Protein AF-0000000085142643 (afdb_homodimer)

Organism: Micrococcus luteus (strain ATCC 4698 / DSM 20030 / JCM 1464 / CCM 169 / CCUG 5858 / IAM 1056 / NBRC 3333 / NCIMB 9278 / NCTC 2665 / VKM Ac-2230) (NCBI:txid465515)

Radius of gyration: 25.91 Å; Cα contacts (8 Å, |Δi|>4): 872; chains: 2; bounding box: 68×70×92 Å

pLDDT: mean 82.85, std 13.84, range [22.56, 97.69]

Sequence (462 aa):
MDLPLAPVDEPEPCAARVPLFTGLDLEQLRRVSALARPLVLEAGDALHLAGDRTDRLCVVHSGRLALTLGSATGRERVVRMVEPGDSVGEHEFLTGEPARHGARALVATRLCTFSHAEVARLLAEHPGIGGRVMRTLAVRLAEAEQRLAWERQPVTARIAGHLLGLPALRDEADLVVVLAAPKKDVASLLGTTPEAFSRGLRRLADDGLIAIEGPRVTLLDPDALEALAAEMDLPLAPVDEPEPCAARVPLFTGLDLEQLRRVSALARPLVLEAGDALHLAGDRTDRLCVVHSGRLALTLGSATGRERVVRMVEPGDSVGEHEFLTGEPARHGARALVATRLCTFSHAEVARLLAEHPGIGGRVMRTLAVRLAEAEQRLAWERQPVTARIAGHLLGLPALRDEADLVVVLAAPKKDVASLLGTTPEAFSRGLRRLADDGLIAIEGPRVTLLDPDALEALAAE

Secondary structure (DSSP, 8-state):
-------------GGGGSGGGTT--HHHHHHHHTT-EEEEE-TT-EEE-TT----EEEEEEES-EEEEEE-TTSPEEEEEEE-TT-EE-HHHHHH-PPPSSEEEESSSEEEEEEEHHHHHHHHHH-HHHHHHHHHHHHHHHHHHHHHHHHHTS-HHHHHHHHHHHSPEEEETTEEEEE-SS-HHHHHHHTTS-HHHHHHHHHHHHHTTSEEEETTEEEES-HHHHHHHHT-/-------------GGGGSGGGTT--HHHHHHHHTT-EEEEE-TT-EEE-TT----EEEEEEES-EEEEEE-TTSPEEEEEEE-TT-EE-HHHHHH-PPPSSEEEESSSEEEEEEEHHHHHHHHHH-HHHHHHHHHHHHHHHHHHHHHHHHHTS-HHHHHHHHHHHSPEEEETTEEEEE-SS-HHHHHHHTTS-HHHHHHHHHHHHHTTSEEEETTEEEES-HHHHHHHHT-

Solvent-accessible surface area (backbone atoms only — not comparable to full-atom values): 24076 Å² total; per-residue (Å²): 132,79,70,75,72,73,77,82,78,74,74,75,47,66,38,61,44,30,76,68,41,61,65,50,50,72,70,54,29,48,58,57,33,68,61,46,41,82,45,78,39,49,55,69,36,64,82,42,48,49,61,35,78,71,61,49,32,36,29,32,66,38,49,34,35,35,30,20,36,63,37,75,80,67,48,70,41,78,74,44,78,41,44,56,56,35,59,48,39,63,65,35,64,43,59,67,45,51,29,78,45,15,31,28,21,70,32,62,21,36,31,42,30,33,45,42,68,58,51,52,46,48,31,53,75,32,44,72,56,33,50,33,34,43,32,46,43,38,43,54,29,52,52,38,52,50,49,54,60,37,65,76,28,55,66,48,20,39,51,33,41,52,56,48,66,39,75,60,43,75,55,84,96,38,39,32,25,60,60,90,53,58,66,59,56,48,13,52,74,61,72,45,48,47,66,57,41,51,48,29,52,47,49,38,33,74,70,56,35,32,46,80,58,86,56,39,34,33,46,67,30,55,68,59,38,49,56,42,33,70,88,133,78,73,74,72,71,75,82,77,75,73,75,49,66,37,60,45,31,75,67,41,60,65,51,50,71,69,55,30,46,58,56,32,68,61,46,40,81,44,78,38,47,55,67,36,64,79,43,50,48,60,35,77,73,60,49,32,36,28,30,66,38,48,32,32,36,30,20,35,62,37,74,78,66,49,70,41,78,75,43,78,41,44,56,55,35,58,47,38,62,65,35,64,43,58,67,45,50,29,76,45,14,32,29,22,70,34,63,22,37,31,42,29,33,45,42,67,57,51,53,49,47,32,51,74,32,42,74,56,33,51,33,33,43,31,47,44,37,44,52,29,52,53,38,50,50,48,54,62,36,63,75,26,56,66,49,21,39,50,32,42,52,55,48,67,40,75,61,42,75,56,84,97,39,38,31,27,60,59,88,53,59,65,56,57,48,14,51,72,60,70,45,48,48,65,57,41,52,50,29,54,46,49,37,32,72,69,55,34,32,46,80,57,86,56,38,34,34,45,68,31,56,69,60,36,49,54,42,33,71,86

Foldseek 3Di:
DPPPPPPDDPPQQLQCLPLLQVQPDRVLSVVQSVQWDKDKDAAFDWPDAAQAQDFKKKAWQAAKKFWWAQDPVRDTDGDDIHHHSHIPCPVCLVPVGTHRTIIGTRHTTMMTMHGSVRVVVSCVVDVVSVVRSVVSVVVVVVLVVVQVVLVVAQLLLLLLVVQLPADWDDDDPWTKGFQPDPLQVVCVSSVHGSVSSVVSVVVCVVVVQWDDDPRIIIGRDNPVSNVRNVD/DPPPPPPDPPPQQLQCLPLLQVQPDRVLSVVQSVQWDKDKDAAFDWPDAAQAQDFKKKAWQAAKKFWWAQDPVRDTDGDDIHHHSHIPCPVCLVPVGTHRTIIGTRHTTMMTMHGSVRVVVSLVVDVVSVVRSVVSVVVVVVLVVVQVVLVVAQLLLLLLVVQLPADWDDDDPWTKGFQPDPLQVVCVSSVHGSVSNVVSVVVCVVVVQWDDDPRIIIGRDNPVSNVRNVD

Nearest PDB structures (foldseek):
  4cyd-assembly2_A  TM=5.086E-01  e=1.824E-18  Corynebacterium glutamicum
  3d0s-assembly1_B  TM=5.947E-01  e=3.908E-17  Mycobacterium tuberculosis
  2pqq-assembly1_B  TM=9.066E-01  e=2.534E-12  Streptomyces coelicolor A3(2)
  4byy-assembly1_B  TM=6.228E-01  e=5.855E-15  Corynebacterium glutamicum
  3h3z-assembly1_A  TM=5.442E-01  e=1.802E-15  Ruegeria pomeroyi DSS-3

InterPro domains:
  IPR000595 Cyclic nucleotide-binding domain [PF00027] (40-126)
  IPR000595 Cyclic nucleotide-binding domain [PS50042] (20-140)
  IPR000595 Cyclic nucleotide-binding domain [SM00100] (20-138)
  IPR000595 Cyclic nucleotide-binding domain [cd00038] (20-134)
  IPR012318 Crp-type HTH domain [PF13545] (157-228)
  IPR012318 Crp-type HTH domain [PS51063] (153-223)
  IPR012318 Crp-type HTH domain [SM00419] (172-221)
  IPR014710 RmlC-like jelly roll fold [G3DSA:2.60.120.10] (15-150)
  IPR018490 Cyclic nucleotide-binding domain superfamily [SSF51206] (17-149)
  IPR036388 Winged helix-like DNA-binding domain superfamily [G3DSA:1.10.10.10] (151-228)
  IPR036390 Winged helix DNA-binding domain superfamily [SSF46785] (155-229)
  IPR050397 Global Transcriptional Regulators in Environmental Response [PTHR24567] (20-230)

Structure (mmCIF, N/CA/C/O backbone):
data_AF-0000000085142643-model_v1
#
loop_
_entity.id
_entity.type
_entity.pdbx_description
1 polymer 'cAMP-binding protein'
#
loop_
_atom_site.group_PDB
_atom_site.id
_atom_site.type_symbol
_atom_site.label_atom_id
_atom_site.label_alt_id
_atom_site.label_comp_id
_atom_site.label_asym_id
_atom_site.label_entity_id
_atom_site.label_seq_id
_atom_site.pdbx_PDB_ins_code
_atom_site.Cartn_x
_atom_site.Cartn_y
_atom_site.Cartn_z
_atom_site.occupancy
_atom_site.B_iso_or_equiv
_atom_site.auth_seq_id
_atom_site.auth_comp_id
_atom_site.auth_asym_id
_atom_site.auth_atom_id
_atom_site.pdbx_PDB_model_num
ATOM 1 N N . MET A 1 1 ? -7.887 -3.51 55.469 1 22.56 1 MET A N 1
ATOM 2 C CA . MET A 1 1 ? -7.832 -2.246 54.719 1 22.56 1 MET A CA 1
ATOM 3 C C . MET A 1 1 ? -7.957 -2.48 53.219 1 22.56 1 MET A C 1
ATOM 5 O O . MET A 1 1 ? -7.145 -3.195 52.656 1 22.56 1 MET A O 1
ATOM 9 N N . ASP A 1 2 ? -9.133 -2.686 52.625 1 26.61 2 ASP A N 1
ATOM 10 C CA . ASP A 1 2 ? -9.594 -3.197 51.344 1 26.61 2 ASP A CA 1
ATOM 11 C C . ASP A 1 2 ? -9.086 -2.336 50.188 1 26.61 2 ASP A C 1
ATOM 13 O O . ASP A 1 2 ? -9.305 -1.122 50.188 1 26.61 2 ASP A O 1
ATOM 17 N N . LEU A 1 3 ? -7.875 -2.516 49.875 1 32.88 3 LEU A N 1
ATOM 18 C CA . LEU A 1 3 ? -7.23 -1.698 48.844 1 32.88 3 LEU A CA 1
ATOM 19 C C . LEU A 1 3 ? -8.203 -1.377 47.719 1 32.88 3 LEU A C 1
ATOM 21 O O . LEU A 1 3 ? -8.93 -2.256 47.25 1 32.88 3 LEU A O 1
ATOM 25 N N . PRO A 1 4 ? -8.719 -0.14 47.625 1 33.62 4 PRO A N 1
ATOM 26 C CA . PRO A 1 4 ? -9.688 0.305 46.594 1 33.62 4 PRO A CA 1
ATOM 27 C C . PRO A 1 4 ? -9.398 -0.275 45.219 1 33.62 4 PRO A C 1
ATOM 29 O O . PRO A 1 4 ? -8.242 -0.548 44.875 1 33.62 4 PRO A O 1
ATOM 32 N N . LEU A 1 5 ? -10.195 -1.261 44.781 1 33.03 5 LEU A N 1
ATOM 33 C CA . LEU A 1 5 ? -10.156 -1.841 43.438 1 33.03 5 LEU A CA 1
ATOM 34 C C . LEU A 1 5 ? -9.812 -0.783 42.406 1 33.03 5 LEU A C 1
ATOM 36 O O . LEU A 1 5 ? -10.32 0.341 42.469 1 33.03 5 LEU A O 1
ATOM 40 N N . ALA A 1 6 ? -8.664 -0.648 42.031 1 38.06 6 ALA A N 1
ATOM 41 C CA . ALA A 1 6 ? -8.234 0.286 41 1 38.06 6 ALA A CA 1
ATOM 42 C C . ALA A 1 6 ? -9.359 0.557 40 1 38.06 6 ALA A C 1
ATOM 44 O O . ALA A 1 6 ? -10.141 -0.342 39.688 1 38.06 6 ALA A O 1
ATOM 45 N N . PRO A 1 7 ? -10.016 1.795 39.906 1 38.34 7 PRO A N 1
ATOM 46 C CA . PRO A 1 7 ? -11.203 2.119 39.125 1 38.34 7 PRO A CA 1
ATOM 47 C C . PRO A 1 7 ? -11.289 1.311 37.812 1 38.34 7 PRO A C 1
ATOM 49 O O . PRO A 1 7 ? -10.273 0.785 37.344 1 38.34 7 PRO A O 1
ATOM 52 N N . VAL A 1 8 ? -12.391 0.792 37.312 1 39.38 8 VAL A N 1
ATOM 53 C CA . VAL A 1 8 ? -12.844 0.087 36.125 1 39.38 8 VAL A CA 1
ATOM 54 C C . VAL A 1 8 ? -12 0.514 34.906 1 39.38 8 VAL A C 1
ATOM 56 O O . VAL A 1 8 ? -11.539 1.656 34.844 1 39.38 8 VAL A O 1
ATOM 59 N N . ASP A 1 9 ? -11.195 -0.302 34.062 1 43.69 9 ASP A N 1
ATOM 60 C CA . ASP A 1 9 ? -10.367 -0.357 32.844 1 43.69 9 ASP A CA 1
ATOM 61 C C . ASP A 1 9 ? -10.891 0.61 31.797 1 43.69 9 ASP A C 1
ATOM 63 O O . ASP A 1 9 ? -12.039 0.512 31.375 1 43.69 9 ASP A O 1
ATOM 67 N N . GLU A 1 10 ? -10.812 1.868 31.828 1 55.19 10 GLU A N 1
ATOM 68 C CA . GLU A 1 10 ? -11.242 2.824 30.812 1 55.19 10 GLU A CA 1
ATOM 69 C C . GLU A 1 10 ? -11.258 2.188 29.438 1 55.19 10 GLU A C 1
ATOM 71 O O . GLU A 1 10 ? -10.266 1.586 29.016 1 55.19 10 GLU A O 1
ATOM 76 N N . PRO A 1 11 ? -12.445 1.812 28.953 1 67.06 11 PRO A N 1
ATOM 77 C CA . PRO A 1 11 ? -12.57 1.172 27.641 1 67.06 11 PRO A CA 1
ATOM 78 C C . PRO A 1 11 ? -11.672 1.811 26.594 1 67.06 11 PRO A C 1
ATOM 80 O O . PRO A 1 11 ? -11.367 3.004 26.672 1 67.06 11 PRO A O 1
ATOM 83 N N . GLU A 1 12 ? -10.844 1.166 25.953 1 76.44 12 GLU A N 1
ATOM 84 C CA . GLU A 1 12 ? -10.008 1.6 24.828 1 76.44 12 GLU A CA 1
ATOM 85 C C . GLU A 1 12 ? -10.766 2.537 23.906 1 76.44 12 GLU A C 1
ATOM 87 O O . GLU A 1 12 ? -11.922 2.283 23.562 1 76.44 12 GLU A O 1
ATOM 92 N N . PRO A 1 13 ? -10.242 3.803 23.781 1 86.56 13 PRO A N 1
ATOM 93 C CA . PRO A 1 13 ? -10.883 4.719 22.844 1 86.56 13 PRO A CA 1
ATOM 94 C C . PRO A 1 13 ? -11.234 4.051 21.516 1 86.56 13 PRO A C 1
ATOM 96 O O . PRO A 1 13 ? -10.445 3.252 21 1 86.56 13 PRO A O 1
ATOM 99 N N . CYS A 1 14 ? -12.383 4.234 21.047 1 88.19 14 CYS A N 1
ATOM 100 C CA . CYS A 1 14 ? -12.844 3.6 19.828 1 88.19 14 CYS A CA 1
ATOM 101 C C . CYS A 1 14 ? -11.859 3.834 18.688 1 88.19 14 CYS A C 1
ATOM 103 O O . CYS A 1 14 ? -11.703 2.979 17.812 1 88.19 14 CYS A O 1
ATOM 105 N N . ALA A 1 15 ? -11.156 4.977 18.766 1 89.31 15 ALA A N 1
ATOM 106 C CA . ALA A 1 15 ? -10.211 5.328 17.719 1 89.31 15 ALA A CA 1
ATOM 107 C C . ALA A 1 15 ? -9.062 4.32 17.641 1 89.31 15 ALA A C 1
ATOM 109 O O . ALA A 1 15 ? -8.438 4.156 16.594 1 89.31 15 ALA A O 1
ATOM 110 N N . ALA A 1 16 ? -8.828 3.686 18.734 1 87.69 16 ALA A N 1
ATOM 111 C CA . ALA A 1 16 ? -7.73 2.721 18.781 1 87.69 16 ALA A CA 1
ATOM 112 C C . ALA A 1 16 ? -8.008 1.523 17.875 1 87.69 16 ALA A C 1
ATOM 114 O O . ALA A 1 16 ? -7.098 0.771 17.531 1 87.69 16 ALA A O 1
ATOM 115 N N . ARG A 1 17 ? -9.219 1.396 17.531 1 84.06 17 ARG A N 1
ATOM 116 C CA . ARG A 1 17 ? -9.625 0.252 16.719 1 84.06 17 ARG A CA 1
ATOM 117 C C . ARG A 1 17 ? -9.516 0.565 15.227 1 84.06 17 ARG A C 1
ATOM 119 O O . ARG A 1 17 ? -9.688 -0.32 14.391 1 84.06 17 ARG A O 1
ATOM 126 N N . VAL A 1 18 ? -9.25 1.738 14.898 1 85.56 18 VAL A N 1
ATOM 127 C CA . VAL A 1 18 ? -9.086 2.146 13.508 1 85.56 18 VAL A CA 1
ATOM 128 C C . VAL A 1 18 ? -7.629 1.949 13.086 1 85.56 18 VAL A C 1
ATOM 130 O O . VAL A 1 18 ? -6.73 2.605 13.609 1 85.56 18 VAL A O 1
ATOM 133 N N . PRO A 1 19 ? -7.391 1.135 12.141 1 84.19 19 PRO A N 1
ATOM 134 C CA . PRO A 1 19 ? -6.016 0.848 11.727 1 84.19 19 PRO A CA 1
ATOM 135 C C . PRO A 1 19 ? -5.23 2.109 11.375 1 84.19 19 PRO A C 1
ATOM 137 O O . PRO A 1 19 ? -4.035 2.197 11.664 1 84.19 19 PRO A O 1
ATOM 140 N N . LEU A 1 20 ? -5.848 3.029 10.844 1 85.44 20 LEU A N 1
ATOM 141 C CA . LEU A 1 20 ? -5.227 4.293 10.461 1 85.44 20 LEU A CA 1
ATOM 142 C C . LEU A 1 20 ? -4.621 4.992 11.672 1 85.44 20 LEU A C 1
ATOM 144 O O . LEU A 1 20 ? -3.668 5.762 11.539 1 85.44 20 LEU A O 1
ATOM 148 N N . PHE A 1 21 ? -5.16 4.672 12.875 1 89.12 21 PHE A N 1
ATOM 149 C CA . PHE A 1 21 ? -4.77 5.43 14.062 1 89.12 21 PHE A CA 1
ATOM 150 C C . PHE A 1 21 ? -3.879 4.594 14.969 1 89.12 21 PHE A C 1
ATOM 152 O O . PHE A 1 21 ? -3.604 4.98 16.109 1 89.12 21 PHE A O 1
ATOM 159 N N . THR A 1 22 ? -3.525 3.426 14.609 1 83.44 22 THR A N 1
ATOM 160 C CA . THR A 1 22 ? -2.725 2.5 15.406 1 83.44 22 THR A CA 1
ATOM 161 C C . THR A 1 22 ? -1.405 3.145 15.82 1 83.44 22 THR A C 1
ATOM 163 O O . THR A 1 22 ? -0.85 2.812 16.875 1 83.44 22 THR A O 1
ATOM 166 N N . GLY A 1 23 ? -0.892 4.121 15.195 1 82 23 GLY A N 1
ATOM 167 C CA . GLY A 1 23 ? 0.39 4.73 15.508 1 82 23 GLY A CA 1
ATOM 168 C C . GLY A 1 23 ? 0.276 5.902 16.469 1 82 23 GLY A C 1
ATOM 169 O O . GLY A 1 23 ? 1.287 6.434 16.922 1 82 23 GLY A O 1
ATOM 170 N N . LEU A 1 24 ? -0.919 6.203 16.938 1 88.38 24 LEU A N 1
ATOM 171 C CA . LEU A 1 24 ? -1.136 7.336 17.828 1 88.38 24 LEU A CA 1
ATOM 172 C C . LEU A 1 24 ? -0.932 6.926 19.297 1 88.38 24 LEU A C 1
ATOM 174 O O . LEU A 1 24 ? -1.245 5.797 19.672 1 88.38 24 LEU A O 1
ATOM 178 N N . ASP A 1 25 ? -0.409 7.902 19.969 1 89.25 25 ASP A N 1
ATOM 179 C CA . ASP A 1 25 ? -0.305 7.625 21.391 1 89.25 25 ASP A CA 1
ATOM 180 C C . ASP A 1 25 ? -1.648 7.828 22.094 1 89.25 25 ASP A C 1
ATOM 182 O O . ASP A 1 25 ? -2.631 8.219 21.453 1 89.25 25 ASP A O 1
ATOM 186 N N . LEU A 1 26 ? -1.679 7.496 23.406 1 90.38 26 LEU A N 1
ATOM 187 C CA . LEU A 1 26 ? -2.936 7.465 24.141 1 90.38 26 LEU A CA 1
ATOM 188 C C . LEU A 1 26 ? -3.592 8.844 24.156 1 90.38 26 LEU A C 1
ATOM 190 O O . LEU A 1 26 ? -4.809 8.953 23.984 1 90.38 26 LEU A O 1
ATOM 194 N N . GLU A 1 27 ? -2.826 9.859 24.375 1 91.12 27 GLU A N 1
ATOM 195 C CA . GLU A 1 27 ? -3.375 11.211 24.391 1 91.12 27 GLU A CA 1
ATOM 196 C C . GLU A 1 27 ? -3.955 11.57 23.016 1 91.12 27 GLU A C 1
ATOM 198 O O . GLU A 1 27 ? -5.047 12.141 22.938 1 91.12 27 GLU A O 1
ATOM 203 N N . GLN A 1 28 ? -3.24 11.242 22.031 1 90.81 28 GLN A N 1
ATOM 204 C CA . GLN A 1 28 ? -3.697 11.5 20.672 1 90.81 28 GLN A CA 1
ATOM 205 C C . GLN A 1 28 ? -4.953 10.695 20.359 1 90.81 28 GLN A C 1
ATOM 207 O O . GLN A 1 28 ? -5.887 11.211 19.734 1 90.81 28 GLN A O 1
ATOM 212 N N . LEU A 1 29 ? -4.945 9.477 20.797 1 92 29 LEU A N 1
ATOM 213 C CA . LEU A 1 29 ? -6.113 8.633 20.594 1 92 29 LEU A CA 1
ATOM 214 C C . LEU A 1 29 ? -7.34 9.219 21.281 1 92 29 LEU A C 1
ATOM 216 O O . LEU A 1 29 ? -8.445 9.188 20.719 1 92 29 LEU A O 1
ATOM 220 N N . ARG A 1 30 ? -7.156 9.695 22.422 1 91.88 30 ARG A N 1
ATOM 221 C CA . ARG A 1 30 ? -8.258 10.32 23.156 1 91.88 30 ARG A CA 1
ATOM 222 C C . ARG A 1 30 ? -8.766 11.555 22.422 1 91.88 30 ARG A C 1
ATOM 224 O O . ARG A 1 30 ? -9.977 11.797 22.375 1 91.88 30 ARG A O 1
ATOM 231 N N . ARG A 1 31 ? -7.875 12.281 21.859 1 91.56 31 ARG A N 1
ATOM 232 C CA . ARG A 1 31 ? -8.25 13.477 21.109 1 91.56 31 ARG A CA 1
ATOM 233 C C . ARG A 1 31 ? -9.102 13.109 19.891 1 91.56 31 ARG A C 1
ATOM 235 O O . ARG A 1 31 ? -10.117 13.75 19.625 1 91.56 31 ARG A O 1
ATOM 242 N N . VAL A 1 32 ? -8.703 12.125 19.219 1 92.31 32 VAL A N 1
ATOM 243 C CA . VAL A 1 32 ? -9.461 11.688 18.062 1 92.31 32 VAL A CA 1
ATOM 244 C C . VAL A 1 32 ? -10.805 11.125 18.5 1 92.31 32 VAL A C 1
ATOM 246 O O . VAL A 1 32 ? -11.836 11.414 17.891 1 92.31 32 VAL A O 1
ATOM 249 N N . SER A 1 33 ? -10.75 10.328 19.562 1 92.75 33 SER A N 1
ATOM 250 C CA . SER A 1 33 ? -11.961 9.664 20.031 1 92.75 33 SER A CA 1
ATOM 251 C C . SER A 1 33 ? -12.992 10.664 20.531 1 92.75 33 SER A C 1
ATOM 253 O O . SER A 1 33 ? -14.195 10.383 20.531 1 92.75 33 SER A O 1
ATOM 255 N N . ALA A 1 34 ? -12.516 11.766 20.969 1 92.56 34 ALA A N 1
ATOM 256 C CA . ALA A 1 34 ? -13.414 12.812 21.438 1 92.56 34 ALA A CA 1
ATOM 257 C C . ALA A 1 34 ? -14.305 13.32 20.297 1 92.56 34 ALA A C 1
ATOM 259 O O . ALA A 1 34 ? -15.359 13.922 20.547 1 92.56 34 ALA A O 1
ATOM 260 N N . LEU A 1 35 ? -13.922 13.102 19.078 1 93.19 35 LEU A N 1
ATOM 261 C CA . LEU A 1 35 ? -14.703 13.531 17.906 1 93.19 35 LEU A CA 1
ATOM 262 C C . LEU A 1 35 ? -15.789 12.516 17.578 1 93.19 35 LEU A C 1
ATOM 264 O O . LEU A 1 35 ? -16.672 12.789 16.766 1 93.19 35 LEU A O 1
ATOM 268 N N . ALA A 1 36 ? -15.727 11.383 18.219 1 93.88 36 ALA A N 1
ATOM 269 C CA . ALA A 1 36 ? -16.594 10.266 17.844 1 93.88 36 ALA A CA 1
ATOM 270 C C . ALA A 1 36 ? -18.047 10.547 18.203 1 93.88 36 ALA A C 1
ATOM 272 O O . ALA A 1 36 ? -18.328 11.18 19.219 1 93.88 36 ALA A O 1
ATOM 273 N N . ARG A 1 37 ? -18.938 10.148 17.344 1 95.38 37 ARG A N 1
ATOM 274 C CA . ARG A 1 37 ? -20.375 10.195 17.578 1 95.38 37 ARG A CA 1
ATOM 275 C C . ARG A 1 37 ? -21 8.812 17.438 1 95.38 37 ARG A C 1
ATOM 277 O O . ARG A 1 37 ? -20.625 8.039 16.547 1 95.38 37 ARG A O 1
ATOM 284 N N . PRO A 1 38 ? -21.938 8.539 18.312 1 95.06 38 PRO A N 1
ATOM 285 C CA . PRO A 1 38 ? -22.578 7.234 18.219 1 95.06 38 PRO A CA 1
ATOM 286 C C . PRO A 1 38 ? -23.625 7.176 17.094 1 95.06 38 PRO A C 1
ATOM 288 O O . PRO A 1 38 ? -24.25 8.195 16.766 1 95.06 38 PRO A O 1
ATOM 291 N N . LEU A 1 39 ? -23.703 6.086 16.453 1 96.56 39 LEU A N 1
ATOM 292 C CA . LEU A 1 39 ? -24.75 5.77 15.484 1 96.56 39 LEU A CA 1
ATOM 293 C C . LEU A 1 39 ? -25.359 4.398 15.773 1 96.56 39 LEU A C 1
ATOM 295 O O . LEU A 1 39 ? -24.625 3.424 15.969 1 96.56 39 LEU A O 1
ATOM 299 N N . VAL A 1 40 ? -26.641 4.375 15.859 1 97.31 40 VAL A N 1
ATOM 300 C CA . VAL A 1 40 ? -27.344 3.117 16.109 1 97.31 40 VAL A CA 1
ATOM 301 C C . VAL A 1 40 ? -28.109 2.693 14.867 1 97.31 40 VAL A C 1
ATOM 303 O O . VAL A 1 40 ? -28.812 3.504 14.258 1 97.31 40 VAL A O 1
ATOM 306 N N . LEU A 1 41 ? -27.922 1.478 14.508 1 97.5 41 LEU A N 1
ATOM 307 C CA . LEU A 1 41 ? -28.625 0.868 13.391 1 97.5 41 LEU A CA 1
ATOM 308 C C . LEU A 1 41 ? -29.469 -0.32 13.859 1 97.5 41 LEU A C 1
ATOM 310 O O . LEU A 1 41 ? -29.016 -1.1 14.703 1 97.5 41 LEU A O 1
ATOM 314 N N . GLU A 1 42 ? -30.609 -0.394 13.344 1 97.62 42 GLU A N 1
ATOM 315 C CA . GLU A 1 42 ? -31.422 -1.595 13.555 1 97.62 42 GLU A CA 1
ATOM 316 C C . GLU A 1 42 ? -31.062 -2.684 12.547 1 97.62 42 GLU A C 1
ATOM 318 O O . GLU A 1 42 ? -30.453 -2.402 11.516 1 97.62 42 GLU A O 1
ATOM 323 N N . ALA A 1 43 ? -31.453 -3.924 12.953 1 95.31 43 ALA A N 1
ATOM 324 C CA . ALA A 1 43 ? -31.25 -5.02 12.008 1 95.31 43 ALA A CA 1
ATOM 325 C C . ALA A 1 43 ? -31.859 -4.695 10.648 1 95.31 43 ALA A C 1
ATOM 327 O O . ALA A 1 43 ? -33.031 -4.258 10.57 1 95.31 43 ALA A O 1
ATOM 328 N N . GLY A 1 44 ? -31.031 -4.828 9.609 1 94.38 44 GLY A N 1
ATOM 329 C CA . GLY A 1 44 ? -31.516 -4.594 8.266 1 94.38 44 GLY A CA 1
ATOM 330 C C . GLY A 1 44 ? -31.203 -3.205 7.742 1 94.38 44 GLY A C 1
ATOM 331 O O . GLY A 1 44 ? -31.219 -2.971 6.535 1 94.38 44 GLY A O 1
ATOM 332 N N . ASP A 1 45 ? -30.922 -2.268 8.648 1 96.62 45 ASP A N 1
ATOM 333 C CA . ASP A 1 45 ? -30.578 -0.91 8.234 1 96.62 45 ASP A CA 1
ATOM 334 C C . ASP A 1 45 ? -29.266 -0.888 7.438 1 96.62 45 ASP A C 1
ATOM 336 O O . ASP A 1 45 ? -28.328 -1.599 7.773 1 96.62 45 ASP A O 1
ATOM 340 N N . ALA A 1 46 ? -29.281 -0.08 6.375 1 95.5 46 ALA A N 1
ATOM 341 C CA . ALA A 1 46 ? -28.047 0.129 5.625 1 95.5 46 ALA A CA 1
ATOM 342 C C . ALA A 1 46 ? -27.25 1.303 6.188 1 95.5 46 ALA A C 1
ATOM 344 O O . ALA A 1 46 ? -27.797 2.393 6.383 1 95.5 46 ALA A O 1
ATOM 345 N N . LEU A 1 47 ? -26.016 1.002 6.531 1 96.5 47 LEU A N 1
ATOM 346 C CA . LEU A 1 47 ? -25.109 2.109 6.82 1 96.5 47 LEU A CA 1
ATOM 347 C C . LEU A 1 47 ? -24.859 2.947 5.57 1 96.5 47 LEU A C 1
ATOM 349 O O . LEU A 1 47 ? -24.922 4.176 5.621 1 96.5 47 LEU A O 1
ATOM 353 N N . HIS A 1 48 ? -24.547 2.227 4.527 1 94.94 48 HIS A N 1
ATOM 354 C CA . HIS A 1 48 ? -24.422 2.799 3.191 1 94.94 48 HIS A CA 1
ATOM 355 C C . HIS A 1 48 ? -24.562 1.728 2.117 1 94.94 48 HIS A C 1
ATOM 357 O O . HIS A 1 48 ? -24.5 0.532 2.414 1 94.94 48 HIS A O 1
ATOM 363 N N . LEU A 1 49 ? -24.812 2.234 0.925 1 90.75 49 LEU A N 1
ATOM 364 C CA . LEU A 1 49 ? -24.891 1.338 -0.223 1 90.75 49 LEU A CA 1
ATOM 365 C C . LEU A 1 49 ? -23.609 1.421 -1.057 1 90.75 49 LEU A C 1
ATOM 367 O O . LEU A 1 49 ? -22.875 2.41 -0.981 1 90.75 49 LEU A O 1
ATOM 371 N N . ALA A 1 50 ? -23.375 0.327 -1.729 1 86.69 50 ALA A N 1
ATOM 372 C CA . ALA A 1 50 ? -22.266 0.389 -2.668 1 86.69 50 ALA A CA 1
ATOM 373 C C . ALA A 1 50 ? -22.422 1.558 -3.635 1 86.69 50 ALA A C 1
ATOM 375 O O . ALA A 1 50 ? -23.516 1.814 -4.133 1 86.69 50 ALA A O 1
ATOM 376 N N . GLY A 1 51 ? -21.281 2.262 -3.787 1 88.19 51 GLY A N 1
ATOM 377 C CA . GLY A 1 51 ? -21.328 3.395 -4.695 1 88.19 51 GLY A CA 1
ATOM 378 C C . GLY A 1 51 ? -21.609 4.711 -3.996 1 88.19 51 GLY A C 1
ATOM 379 O O . GLY A 1 51 ? -21.422 5.781 -4.57 1 88.19 51 GLY A O 1
ATOM 380 N N . ASP A 1 52 ? -22.094 4.621 -2.764 1 91.19 52 ASP A N 1
ATOM 381 C CA . ASP A 1 52 ? -22.375 5.84 -2.012 1 91.19 52 ASP A CA 1
ATOM 382 C C . ASP A 1 52 ? -21.094 6.59 -1.675 1 91.19 52 ASP A C 1
ATOM 384 O O . ASP A 1 52 ? -20.047 5.969 -1.452 1 91.19 52 ASP A O 1
ATOM 388 N N . ARG A 1 53 ? -21.25 7.887 -1.659 1 92.5 53 ARG A N 1
ATOM 389 C CA . ARG A 1 53 ? -20.203 8.68 -1.025 1 92.5 53 ARG A CA 1
ATOM 390 C C . ARG A 1 53 ? -20.422 8.766 0.482 1 92.5 53 ARG A C 1
ATOM 392 O O . ARG A 1 53 ? -21.469 9.219 0.942 1 92.5 53 ARG A O 1
ATOM 399 N N . THR A 1 54 ? -19.5 8.172 1.135 1 91.88 54 THR A N 1
ATOM 400 C CA . THR A 1 54 ? -19.609 8.188 2.59 1 91.88 54 THR A CA 1
ATOM 401 C C . THR A 1 54 ? -18.781 9.336 3.176 1 91.88 54 THR A C 1
ATOM 403 O O . THR A 1 54 ? -17.828 9.797 2.555 1 91.88 54 THR A O 1
ATOM 406 N N . ASP A 1 55 ? -19.203 9.828 4.352 1 93.12 55 ASP A N 1
ATOM 407 C CA . ASP A 1 55 ? -18.5 10.93 5 1 93.12 55 ASP A CA 1
ATOM 408 C C . ASP A 1 55 ? -18.047 10.547 6.406 1 93.12 55 ASP A C 1
ATOM 410 O O . ASP A 1 55 ? -17.781 11.414 7.238 1 93.12 55 ASP A O 1
ATOM 414 N N . ARG A 1 56 ? -18.031 9.242 6.609 1 93.69 56 ARG A N 1
ATOM 415 C CA . ARG A 1 56 ? -17.688 8.844 7.969 1 93.69 56 ARG A CA 1
ATOM 416 C C . ARG A 1 56 ? -16.812 7.594 7.961 1 93.69 56 ARG A C 1
ATOM 418 O O . ARG A 1 56 ? -16.922 6.762 7.059 1 93.69 56 ARG A O 1
ATOM 425 N N . LEU A 1 57 ? -15.961 7.551 8.938 1 92.44 57 LEU A N 1
ATOM 426 C CA . LEU A 1 57 ? -15.273 6.355 9.398 1 92.44 57 LEU A CA 1
ATOM 427 C C . LEU A 1 57 ? -16 5.727 10.578 1 92.44 57 LEU A C 1
ATOM 429 O O . LEU A 1 57 ? -16.469 6.434 11.484 1 92.44 57 LEU A O 1
ATOM 433 N N . CYS A 1 58 ? -16.109 4.422 10.531 1 95.12 58 CYS A N 1
ATOM 434 C CA . CYS A 1 58 ? -16.922 3.795 11.578 1 95.12 58 CYS A CA 1
ATOM 435 C C . CYS A 1 58 ? -16.156 2.65 12.234 1 95.12 58 CYS A C 1
ATOM 437 O O . CYS A 1 58 ? -15.398 1.94 11.57 1 95.12 58 CYS A O 1
ATOM 439 N N . VAL A 1 59 ? -16.422 2.559 13.5 1 93.31 59 VAL A N 1
ATOM 440 C CA . VAL A 1 59 ? -15.984 1.404 14.281 1 93.31 59 VAL A CA 1
ATOM 441 C C . VAL A 1 59 ? -17.203 0.698 14.875 1 93.31 59 VAL A C 1
ATOM 443 O O . VAL A 1 59 ? -18.078 1.344 15.445 1 93.31 59 VAL A O 1
ATOM 446 N N . VAL A 1 60 ? -17.188 -0.646 14.719 1 93.88 60 VAL A N 1
ATOM 447 C CA . VAL A 1 60 ? -18.281 -1.397 15.305 1 93.88 60 VAL A CA 1
ATOM 448 C C . VAL A 1 60 ? -18.047 -1.564 16.812 1 93.88 60 VAL A C 1
ATOM 450 O O . VAL A 1 60 ? -17.078 -2.184 17.219 1 93.88 60 VAL A O 1
ATOM 453 N N . HIS A 1 61 ? -18.844 -0.927 17.547 1 91.94 61 HIS A N 1
ATOM 454 C CA . HIS A 1 61 ? -18.797 -1.086 19 1 91.94 61 HIS A CA 1
ATOM 455 C C . HIS A 1 61 ? -19.5 -2.369 19.438 1 91.94 61 HIS A C 1
ATOM 457 O O . HIS A 1 61 ? -18.922 -3.172 20.188 1 91.94 61 HIS A O 1
ATOM 463 N N . SER A 1 62 ? -20.641 -2.516 19.031 1 92.38 62 SER A N 1
ATOM 464 C CA . SER A 1 62 ? -21.406 -3.734 19.234 1 92.38 62 SER A CA 1
ATOM 465 C C . SER A 1 62 ? -22.297 -4.039 18.031 1 92.38 62 SER A C 1
ATOM 467 O O . SER A 1 62 ? -22.641 -3.139 17.266 1 92.38 62 SER A O 1
ATOM 469 N N . GLY A 1 63 ? -22.625 -5.418 17.859 1 93.69 63 GLY A N 1
ATOM 470 C CA . GLY A 1 63 ? -23.391 -5.855 16.719 1 93.69 63 GLY A CA 1
ATOM 471 C C . GLY A 1 63 ? -22.531 -6.402 15.586 1 93.69 63 GLY A C 1
ATOM 472 O O . GLY A 1 63 ? -21.484 -6.988 15.836 1 93.69 63 GLY A O 1
ATOM 473 N N . ARG A 1 64 ? -23.172 -6.305 14.344 1 92.44 64 ARG A N 1
ATOM 474 C CA . ARG A 1 64 ? -22.5 -6.906 13.195 1 92.44 64 ARG A CA 1
ATOM 475 C C . ARG A 1 64 ? -22.969 -6.27 11.891 1 92.44 64 ARG A C 1
ATOM 477 O O . ARG A 1 64 ? -24.172 -6.027 11.703 1 92.44 64 ARG A O 1
ATOM 484 N N . LEU A 1 65 ? -21.953 -5.957 11.055 1 94.56 65 LEU A N 1
ATOM 485 C CA . LEU A 1 65 ? -22.25 -5.457 9.719 1 94.56 65 LEU A CA 1
ATOM 486 C C . LEU A 1 65 ? -21.875 -6.477 8.656 1 94.56 65 LEU A C 1
ATOM 488 O O . LEU A 1 65 ? -20.906 -7.223 8.828 1 94.56 65 LEU A O 1
ATOM 492 N N . ALA A 1 66 ? -22.641 -6.523 7.617 1 92.19 66 ALA A N 1
ATOM 493 C CA . ALA A 1 66 ? -22.266 -7.258 6.41 1 92.19 66 ALA A CA 1
ATOM 494 C C . ALA A 1 66 ? -21.828 -6.309 5.301 1 92.19 66 ALA A C 1
ATOM 496 O O . ALA A 1 66 ? -22.562 -5.379 4.945 1 92.19 66 ALA A O 1
ATOM 497 N N . LEU A 1 67 ? -20.594 -6.488 4.902 1 89.88 67 LEU A N 1
ATOM 498 C CA . LEU A 1 67 ? -20.172 -5.789 3.693 1 89.88 67 LEU A CA 1
ATOM 499 C C . LEU A 1 67 ? -20.641 -6.523 2.445 1 89.88 67 LEU A C 1
ATOM 501 O O . LEU A 1 67 ? -20.5 -7.742 2.344 1 89.88 67 LEU A O 1
ATOM 505 N N . THR A 1 68 ? -21.266 -5.707 1.579 1 81.94 68 THR A N 1
ATOM 506 C CA . THR A 1 68 ? -21.922 -6.355 0.451 1 81.94 68 THR A CA 1
ATOM 507 C C . THR A 1 68 ? -21.469 -5.738 -0.869 1 81.94 68 THR A C 1
ATOM 509 O O . THR A 1 68 ? -21.047 -4.582 -0.905 1 81.94 68 THR A O 1
ATOM 512 N N . LEU A 1 69 ? -21.359 -6.5 -1.832 1 75.62 69 LEU A N 1
ATOM 513 C CA . LEU A 1 69 ? -21.141 -6.062 -3.205 1 75.62 69 LEU A CA 1
ATOM 514 C C . LEU A 1 69 ? -22.391 -6.258 -4.047 1 75.62 69 LEU A C 1
ATOM 516 O O . LEU A 1 69 ? -23.094 -7.266 -3.902 1 75.62 69 LEU A O 1
ATOM 520 N N . GLY A 1 70 ? -22.688 -5.098 -4.664 1 66.06 70 GLY A N 1
ATOM 521 C CA . GLY A 1 70 ? -23.812 -5.25 -5.57 1 66.06 70 GLY A CA 1
ATOM 522 C C . GLY A 1 70 ? -23.5 -6.125 -6.773 1 66.06 70 GLY A C 1
ATOM 523 O O . GLY A 1 70 ? -22.344 -6.176 -7.223 1 66.06 70 GLY A O 1
ATOM 524 N N . SER A 1 71 ? -24.359 -7.062 -7.035 1 53.34 71 SER A N 1
ATOM 525 C CA . SER A 1 71 ? -24.203 -7.852 -8.258 1 53.34 71 SER A CA 1
ATOM 526 C C . SER A 1 71 ? -24.922 -7.184 -9.43 1 53.34 71 SER A C 1
ATOM 528 O O . SER A 1 71 ? -25.672 -6.23 -9.242 1 53.34 71 SER A O 1
ATOM 530 N N . ALA A 1 72 ? -24.453 -7.652 -10.633 1 51.66 72 ALA A N 1
ATOM 531 C CA . ALA A 1 72 ? -25.109 -7.172 -11.836 1 51.66 72 ALA A CA 1
ATOM 532 C C . ALA A 1 72 ? -26.609 -7.457 -11.789 1 51.66 72 ALA A C 1
ATOM 534 O O . ALA A 1 72 ? -27.406 -6.75 -12.414 1 51.66 72 ALA A O 1
ATOM 535 N N . THR A 1 73 ? -26.938 -8.367 -11.078 1 51.78 73 THR A N 1
ATOM 536 C CA . THR A 1 73 ? -28.344 -8.758 -11.016 1 51.78 73 THR A CA 1
ATOM 537 C C . THR A 1 73 ? -29.078 -7.953 -9.938 1 51.78 73 THR A C 1
ATOM 539 O O . THR A 1 73 ? -30.281 -8.133 -9.742 1 51.78 73 THR A O 1
ATOM 542 N N . GLY A 1 74 ? -28.406 -7.082 -9.344 1 58.19 74 GLY A N 1
ATOM 543 C CA . GLY A 1 74 ? -29.016 -6.289 -8.289 1 58.19 74 GLY A CA 1
ATOM 544 C C . GLY A 1 74 ? -28.938 -6.957 -6.926 1 58.19 74 GLY A C 1
ATOM 545 O O . GLY A 1 74 ? -29.344 -6.371 -5.918 1 58.19 74 GLY A O 1
ATOM 546 N N . ARG A 1 75 ? -28.625 -8.273 -7.008 1 60.25 75 ARG A N 1
ATOM 547 C CA . ARG A 1 75 ? -28.484 -8.969 -5.734 1 60.25 75 ARG A CA 1
ATOM 548 C C . ARG A 1 75 ? -27.188 -8.562 -5.023 1 60.25 75 ARG A C 1
ATOM 550 O O . ARG A 1 75 ? -26.188 -8.297 -5.668 1 60.25 75 ARG A O 1
ATOM 557 N N . GLU A 1 76 ? -27.375 -8.414 -3.617 1 69.31 76 GLU A N 1
ATOM 558 C CA . GLU A 1 76 ? -26.203 -8.062 -2.82 1 69.31 76 GLU A CA 1
ATOM 559 C C . GLU A 1 76 ? -25.531 -9.305 -2.248 1 69.31 76 GLU A C 1
ATOM 561 O O . GLU A 1 76 ? -26.219 -10.211 -1.748 1 69.31 76 GLU A O 1
ATOM 566 N N . ARG A 1 77 ? -24.359 -9.531 -2.525 1 65.81 77 ARG A N 1
ATOM 567 C CA . ARG A 1 77 ? -23.578 -10.617 -1.928 1 65.81 77 ARG A CA 1
ATOM 568 C C . ARG A 1 77 ? -22.703 -10.102 -0.788 1 65.81 77 ARG A C 1
ATOM 570 O O . ARG A 1 77 ? -22.031 -9.078 -0.927 1 65.81 77 ARG A O 1
ATOM 577 N N . VAL A 1 78 ? -22.75 -11 0.258 1 75.44 78 VAL A N 1
ATOM 578 C CA . VAL A 1 78 ? -21.922 -10.633 1.401 1 75.44 78 VAL A CA 1
ATOM 579 C C . VAL A 1 78 ? -20.469 -10.969 1.108 1 75.44 78 VAL A C 1
ATOM 581 O O . VAL A 1 78 ? -20.141 -12.094 0.704 1 75.44 78 VAL A O 1
ATOM 584 N N . VAL A 1 79 ? -19.672 -10.047 1.255 1 72.81 79 VAL A N 1
ATOM 585 C CA . VAL A 1 79 ? -18.25 -10.242 0.972 1 72.81 79 VAL A CA 1
ATOM 586 C C . VAL A 1 79 ? -17.484 -10.461 2.277 1 72.81 79 VAL A C 1
ATOM 588 O O . VAL A 1 79 ? -16.516 -11.211 2.312 1 72.81 79 VAL A O 1
ATOM 591 N N . ARG A 1 80 ? -17.844 -9.789 3.348 1 76.56 80 ARG A N 1
ATOM 592 C CA . ARG A 1 80 ? -17.141 -9.844 4.621 1 76.56 80 ARG A CA 1
ATOM 593 C C . ARG A 1 80 ? -18.047 -9.438 5.773 1 76.56 80 ARG A C 1
ATOM 595 O O . ARG A 1 80 ? -18.875 -8.539 5.629 1 76.56 80 ARG A O 1
ATOM 602 N N . MET A 1 81 ? -17.766 -10.164 6.797 1 86 81 MET A N 1
ATOM 603 C CA . MET A 1 81 ? -18.438 -9.758 8.031 1 86 81 MET A CA 1
ATOM 604 C C . MET A 1 81 ? -17.547 -8.797 8.828 1 86 81 MET A C 1
ATOM 606 O O . MET A 1 81 ? -16.344 -9.016 8.945 1 86 81 MET A O 1
ATOM 610 N N . VAL A 1 82 ? -18.188 -7.785 9.32 1 89.81 82 VAL A N 1
ATOM 611 C CA . VAL A 1 82 ? -17.5 -6.82 10.164 1 89.81 82 VAL A CA 1
ATOM 612 C C . VAL A 1 82 ? -17.984 -6.965 11.609 1 89.81 82 VAL A C 1
ATOM 614 O O . VAL A 1 82 ? -19.172 -6.781 11.898 1 89.81 82 VAL A O 1
ATOM 617 N N . GLU A 1 83 ? -17.047 -7.277 12.453 1 87.56 83 GLU A N 1
ATOM 618 C CA . GLU A 1 83 ? -17.344 -7.625 13.836 1 87.56 83 GLU A CA 1
ATOM 619 C C . GLU A 1 83 ? -16.969 -6.484 14.781 1 87.56 83 GLU A C 1
ATOM 621 O O . GLU A 1 83 ? -16.312 -5.523 14.375 1 87.56 83 GLU A O 1
ATOM 626 N N . PRO A 1 84 ? -17.5 -6.59 16.062 1 87.12 84 PRO A N 1
ATOM 627 C CA . PRO A 1 84 ? -17.062 -5.59 17.031 1 87.12 84 PRO A CA 1
ATOM 628 C C . PRO A 1 84 ? -15.539 -5.43 17.078 1 87.12 84 PRO A C 1
ATOM 630 O O . PRO A 1 84 ? -14.812 -6.426 17.109 1 87.12 84 PRO A O 1
ATOM 633 N N . GLY A 1 85 ? -15.172 -4.145 17.031 1 86.5 85 GLY A N 1
ATOM 634 C CA . GLY A 1 85 ? -13.75 -3.873 17.016 1 86.5 85 GLY A CA 1
ATOM 635 C C . GLY A 1 85 ? -13.203 -3.625 15.625 1 86.5 85 GLY A C 1
ATOM 636 O O . GLY A 1 85 ? -12.102 -3.098 15.461 1 86.5 85 GLY A O 1
ATOM 637 N N . ASP A 1 86 ? -13.969 -3.973 14.609 1 88.31 86 ASP A N 1
ATOM 638 C CA . ASP A 1 86 ? -13.562 -3.715 13.227 1 88.31 86 ASP A CA 1
ATOM 639 C C . ASP A 1 86 ? -13.953 -2.305 12.797 1 88.31 86 ASP A C 1
ATOM 641 O O . ASP A 1 86 ? -14.875 -1.708 13.359 1 88.31 86 ASP A O 1
ATOM 645 N N . SER A 1 87 ? -13.18 -1.825 11.828 1 90.94 87 SER A N 1
ATOM 646 C CA . SER A 1 87 ? -13.492 -0.507 11.281 1 90.94 87 SER A CA 1
ATOM 647 C C . SER A 1 87 ? -13.891 -0.596 9.812 1 90.94 87 SER A C 1
ATOM 649 O O . SER A 1 87 ? -13.547 -1.56 9.125 1 90.94 87 SER A O 1
ATOM 651 N N . VAL A 1 88 ? -14.688 0.355 9.375 1 91.19 88 VAL A N 1
ATOM 652 C CA . VAL A 1 88 ? -15.117 0.491 7.984 1 91.19 88 VAL A CA 1
ATOM 653 C C . VAL A 1 88 ? -15.008 1.949 7.547 1 91.19 88 VAL A C 1
ATOM 655 O O . VAL A 1 88 ? -15.219 2.863 8.352 1 91.19 88 VAL A O 1
ATOM 658 N N . GLY A 1 89 ? -14.602 2.145 6.332 1 90.69 89 GLY A N 1
ATOM 659 C CA . GLY A 1 89 ? -14.648 3.496 5.801 1 90.69 89 GLY A CA 1
ATOM 660 C C . GLY A 1 89 ? -13.281 4.129 5.648 1 90.69 89 GLY A C 1
ATOM 661 O O . GLY A 1 89 ? -13.156 5.258 5.168 1 90.69 89 GLY A O 1
ATOM 662 N N . GLU A 1 90 ? -12.25 3.383 6.008 1 87.12 90 GLU A N 1
ATOM 663 C CA . GLU A 1 90 ? -10.898 3.91 5.922 1 87.12 90 GLU A CA 1
ATOM 664 C C . GLU A 1 90 ? -10.516 4.227 4.477 1 87.12 90 GLU A C 1
ATOM 666 O O . GLU A 1 90 ? -9.945 5.281 4.195 1 87.12 90 GLU A O 1
ATOM 671 N N . HIS A 1 91 ? -10.867 3.334 3.65 1 85.5 91 HIS A N 1
ATOM 672 C CA . HIS A 1 91 ? -10.547 3.498 2.236 1 85.5 91 HIS A CA 1
ATOM 673 C C . HIS A 1 91 ? -11.219 4.746 1.662 1 85.5 91 HIS A C 1
ATOM 675 O O . HIS A 1 91 ? -10.562 5.551 0.997 1 85.5 91 HIS A O 1
ATOM 681 N N . GLU A 1 92 ? -12.438 4.871 1.92 1 90.31 92 GLU A N 1
ATOM 682 C CA . GLU A 1 92 ? -13.188 6.02 1.422 1 90.31 92 GLU A CA 1
ATOM 683 C C . GLU A 1 92 ? -12.641 7.324 1.985 1 90.31 92 GLU A C 1
ATOM 685 O O . GLU A 1 92 ? -12.57 8.336 1.277 1 90.31 92 GLU A O 1
ATOM 690 N N . PHE A 1 93 ? -12.258 7.293 3.184 1 87.38 93 PHE A N 1
ATOM 691 C CA . PHE A 1 93 ? -11.68 8.469 3.816 1 87.38 93 PHE A CA 1
ATOM 692 C C . PHE A 1 93 ? -10.391 8.883 3.111 1 87.38 93 PHE A C 1
ATOM 694 O O . PHE A 1 93 ? -10.18 10.07 2.832 1 87.38 93 PHE A O 1
ATOM 701 N N . LEU A 1 94 ? -9.625 7.957 2.811 1 82.19 94 LEU A N 1
ATOM 702 C CA . LEU A 1 94 ? -8.273 8.219 2.316 1 82.19 94 LEU A CA 1
ATOM 703 C C . LEU A 1 94 ? -8.297 8.586 0.836 1 82.19 94 LEU A C 1
ATOM 705 O O . LEU A 1 94 ? -7.508 9.414 0.384 1 82.19 94 LEU A O 1
ATOM 709 N N . THR A 1 95 ? -9.211 8.016 0.111 1 83.31 95 THR A N 1
ATOM 710 C CA . THR A 1 95 ? -9.164 8.156 -1.34 1 83.31 95 THR A CA 1
ATOM 711 C C . THR A 1 95 ? -10.219 9.148 -1.822 1 83.31 95 THR A C 1
ATOM 713 O O . THR A 1 95 ? -10.117 9.672 -2.932 1 83.31 95 THR A O 1
ATOM 716 N N . GLY A 1 96 ? -11.172 9.289 -1.038 1 87.88 96 GLY A N 1
ATOM 717 C CA . GLY A 1 96 ? -12.297 10.102 -1.467 1 87.88 96 GLY A CA 1
ATOM 718 C C . GLY A 1 96 ? -13.18 9.414 -2.484 1 87.88 96 GLY A C 1
ATOM 719 O O . GLY A 1 96 ? -14.094 10.023 -3.041 1 87.88 96 GLY A O 1
ATOM 720 N N . GLU A 1 97 ? -12.945 8.211 -2.727 1 86.44 97 GLU A N 1
ATOM 721 C CA . GLU A 1 97 ? -13.727 7.434 -3.686 1 86.44 97 GLU A CA 1
ATOM 722 C C . GLU A 1 97 ? -15.039 6.953 -3.07 1 86.44 97 GLU A C 1
ATOM 724 O O . GLU A 1 97 ? -15.156 6.855 -1.847 1 86.44 97 GLU A O 1
ATOM 729 N N . PRO A 1 98 ? -16 6.641 -3.932 1 90.75 98 PRO A N 1
ATOM 730 C CA . PRO A 1 98 ? -17.234 6.047 -3.412 1 90.75 98 PRO A CA 1
ATOM 731 C C . PRO A 1 98 ? -17.016 4.668 -2.799 1 90.75 98 PRO A C 1
ATOM 733 O O . PRO A 1 98 ? -16.016 4.008 -3.1 1 90.75 98 PRO A O 1
ATOM 736 N N . ALA A 1 99 ? -17.984 4.312 -1.934 1 90.31 99 ALA A N 1
ATOM 737 C CA . ALA A 1 99 ? -17.891 3.004 -1.293 1 90.31 99 ALA A CA 1
ATOM 738 C C . ALA A 1 99 ? -17.953 1.883 -2.326 1 90.31 99 ALA A C 1
ATOM 740 O O . ALA A 1 99 ? -18.859 1.851 -3.162 1 90.31 99 ALA A O 1
ATOM 741 N N . ARG A 1 100 ? -16.953 1.047 -2.221 1 77.44 100 ARG A N 1
ATOM 742 C CA . ARG A 1 100 ? -16.953 -0.105 -3.115 1 77.44 100 ARG A CA 1
ATOM 743 C C . ARG A 1 100 ? -17.984 -1.135 -2.691 1 77.44 100 ARG A C 1
ATOM 745 O O . ARG A 1 100 ? -18.578 -1.808 -3.535 1 77.44 100 ARG A O 1
ATOM 752 N N . HIS A 1 101 ? -18.141 -1.22 -1.383 1 84.25 101 HIS A N 1
ATOM 753 C CA . HIS A 1 101 ? -19.078 -2.174 -0.798 1 84.25 101 HIS A CA 1
ATOM 754 C C . HIS A 1 101 ? -20.172 -1.461 -0.02 1 84.25 101 HIS A C 1
ATOM 756 O O . HIS A 1 101 ? -19.938 -0.396 0.557 1 84.25 101 HIS A O 1
ATOM 762 N N . GLY A 1 102 ? -21.312 -2.141 -0.119 1 90.19 102 GLY A N 1
ATOM 763 C CA . GLY A 1 102 ? -22.328 -1.745 0.845 1 90.19 102 GLY A CA 1
ATOM 764 C C . GLY A 1 102 ? -22.062 -2.283 2.24 1 90.19 102 GLY A C 1
ATOM 765 O O . GLY A 1 102 ? -21.219 -3.17 2.422 1 90.19 102 GLY A O 1
ATOM 766 N N . ALA A 1 103 ? -22.719 -1.657 3.211 1 94.31 103 ALA A N 1
ATOM 767 C CA . ALA A 1 103 ? -22.656 -2.119 4.594 1 94.31 103 ALA A CA 1
ATOM 768 C C . ALA A 1 103 ? -24.031 -2.102 5.246 1 94.31 103 ALA A C 1
ATOM 770 O O . ALA A 1 103 ? -24.703 -1.065 5.273 1 94.31 103 ALA A O 1
ATOM 771 N N . ARG A 1 104 ? -24.406 -3.266 5.727 1 94.56 104 ARG A N 1
ATOM 772 C CA . ARG A 1 104 ? -25.734 -3.414 6.312 1 94.56 104 ARG A CA 1
ATOM 773 C C . ARG A 1 104 ? -25.656 -4.102 7.672 1 94.56 104 ARG A C 1
ATOM 775 O O . ARG A 1 104 ? -24.906 -5.066 7.844 1 94.56 104 ARG A O 1
ATOM 782 N N . ALA A 1 105 ? -26.531 -3.555 8.578 1 96.19 105 ALA A N 1
ATOM 783 C CA . ALA A 1 105 ? -26.594 -4.172 9.906 1 96.19 105 ALA A CA 1
ATOM 784 C C . ALA A 1 105 ? -27.359 -5.488 9.859 1 96.19 105 ALA A C 1
ATOM 786 O O . ALA A 1 105 ? -28.484 -5.543 9.344 1 96.19 105 ALA A O 1
ATOM 787 N N . LEU A 1 106 ? -26.734 -6.492 10.359 1 93.62 106 LEU A N 1
ATOM 788 C CA . LEU A 1 106 ? -27.406 -7.785 10.43 1 93.62 106 LEU A CA 1
ATOM 789 C C . LEU A 1 106 ? -28.234 -7.898 11.711 1 93.62 106 LEU A C 1
ATOM 791 O O . LEU A 1 106 ? -29.219 -8.641 11.758 1 93.62 106 LEU A O 1
ATOM 795 N N . VAL A 1 107 ? -27.812 -7.312 12.805 1 93.44 107 VAL A N 1
ATOM 796 C CA . VAL A 1 107 ? -28.469 -7.188 14.109 1 93.44 107 VAL A CA 1
ATOM 797 C C . VAL A 1 107 ? -28.391 -5.738 14.578 1 93.44 107 VAL A C 1
ATOM 799 O O . VAL A 1 107 ? -27.781 -4.891 13.922 1 93.44 107 VAL A O 1
ATOM 802 N N . ALA A 1 108 ? -29.109 -5.547 15.695 1 96.38 108 ALA A N 1
ATOM 803 C CA . ALA A 1 108 ? -28.938 -4.227 16.297 1 96.38 108 ALA A CA 1
ATOM 804 C C . ALA A 1 108 ? -27.469 -3.914 16.516 1 96.38 108 ALA A C 1
ATOM 806 O O . ALA A 1 108 ? -26.734 -4.695 17.125 1 96.38 108 ALA A O 1
ATOM 807 N N . THR A 1 109 ? -27.047 -2.799 15.828 1 95.88 109 THR A N 1
ATOM 808 C CA . THR A 1 109 ? -25.625 -2.484 15.773 1 95.88 109 THR A CA 1
ATOM 809 C C . THR A 1 109 ? -25.359 -1.063 16.266 1 95.88 109 THR A C 1
ATOM 811 O O . THR A 1 109 ? -26.094 -0.135 15.914 1 95.88 109 THR A O 1
ATOM 814 N N . ARG A 1 110 ? -24.375 -0.978 17.172 1 96.06 110 ARG A N 1
ATOM 815 C CA . ARG A 1 110 ? -23.906 0.319 17.641 1 96.06 110 ARG A CA 1
ATOM 816 C C . ARG A 1 110 ? -22.516 0.63 17.078 1 96.06 110 ARG A C 1
ATOM 818 O O . ARG A 1 110 ? -21.609 -0.194 17.172 1 96.06 110 ARG A O 1
ATOM 825 N N . LEU A 1 111 ? -22.438 1.859 16.453 1 96.69 111 LEU A N 1
ATOM 826 C CA . LEU A 1 111 ? -21.188 2.27 15.812 1 96.69 111 LEU A CA 1
ATOM 827 C C . LEU A 1 111 ? -20.625 3.52 16.484 1 96.69 111 LEU A C 1
ATOM 829 O O . LEU A 1 111 ? -21.391 4.363 16.969 1 96.69 111 LEU A O 1
ATOM 833 N N . CYS A 1 112 ? -19.344 3.537 16.578 1 95 112 CYS A N 1
ATOM 834 C CA . CYS A 1 112 ? -18.609 4.777 16.797 1 95 112 CYS A CA 1
ATOM 835 C C . CYS A 1 112 ? -18.203 5.41 15.469 1 95 112 CYS A C 1
ATOM 837 O O . CYS A 1 112 ? -17.469 4.805 14.688 1 95 112 CYS A O 1
ATOM 839 N N . THR A 1 113 ? -18.672 6.641 15.227 1 96.19 113 THR A N 1
ATOM 840 C CA . THR A 1 113 ? -18.453 7.223 13.906 1 96.19 113 THR A CA 1
ATOM 841 C C . THR A 1 113 ? -17.625 8.492 14.008 1 96.19 113 THR A C 1
ATOM 843 O O . THR A 1 113 ? -17.703 9.227 15 1 96.19 113 THR A O 1
ATOM 846 N N . PHE A 1 114 ? -16.797 8.695 13.008 1 94.81 114 PHE A N 1
ATOM 847 C CA . PHE A 1 114 ? -15.961 9.883 12.859 1 94.81 114 PHE A CA 1
ATOM 848 C C . PHE A 1 114 ? -16.234 10.57 11.523 1 94.81 114 PHE A C 1
ATOM 850 O O . PHE A 1 114 ? -16.109 9.953 10.469 1 94.81 114 PHE A O 1
ATOM 857 N N . SER A 1 115 ? -16.562 11.859 11.594 1 95.25 115 SER A N 1
ATOM 858 C CA . SER A 1 115 ? -16.75 12.609 10.359 1 95.25 115 SER A CA 1
ATOM 859 C C . SER A 1 115 ? -15.438 12.781 9.609 1 95.25 115 SER A C 1
ATOM 861 O O . SER A 1 115 ? -14.414 13.094 10.219 1 95.25 115 SER A O 1
ATOM 863 N N . HIS A 1 116 ? -15.539 12.539 8.234 1 93.06 116 HIS A N 1
ATOM 864 C CA . HIS A 1 116 ? -14.352 12.758 7.422 1 93.06 116 HIS A CA 1
ATOM 865 C C . HIS A 1 116 ? -13.789 14.164 7.629 1 93.06 116 HIS A C 1
ATOM 867 O O . HIS A 1 116 ? -12.578 14.328 7.805 1 93.06 116 HIS A O 1
ATOM 873 N N . ALA A 1 117 ? -14.656 15.117 7.66 1 92.81 117 ALA A N 1
ATOM 874 C CA . ALA A 1 117 ? -14.25 16.516 7.77 1 92.81 117 ALA A CA 1
ATOM 875 C C . ALA A 1 117 ? -13.57 16.797 9.109 1 92.81 117 ALA A C 1
ATOM 877 O O . ALA A 1 117 ? -12.555 17.484 9.164 1 92.81 117 ALA A O 1
ATOM 878 N N . GLU A 1 118 ? -14.102 16.203 10.141 1 91.75 118 GLU A N 1
ATOM 879 C CA . GLU A 1 118 ? -13.539 16.438 11.469 1 91.75 118 GLU A CA 1
ATOM 880 C C . GLU A 1 118 ? -12.188 15.75 11.633 1 91.75 118 GLU A C 1
ATOM 882 O O . GLU A 1 118 ? -11.266 16.312 12.234 1 91.75 118 GLU A O 1
ATOM 887 N N . VAL A 1 119 ? -12.094 14.57 11.109 1 91.31 119 VAL A N 1
ATOM 888 C CA . VAL A 1 119 ? -10.828 13.852 11.18 1 91.31 119 VAL A CA 1
ATOM 889 C C . VAL A 1 119 ? -9.773 14.594 10.359 1 91.31 119 VAL A C 1
ATOM 891 O O . VAL A 1 119 ? -8.648 14.797 10.82 1 91.31 119 VAL A O 1
ATOM 894 N N . ALA A 1 120 ? -10.172 15 9.203 1 89.12 120 ALA A N 1
ATOM 895 C CA . ALA A 1 120 ? -9.25 15.742 8.344 1 89.12 120 ALA A CA 1
ATOM 896 C C . ALA A 1 120 ? -8.75 17 9.031 1 89.12 120 ALA A C 1
ATOM 898 O O . ALA A 1 120 ? -7.555 17.312 8.977 1 89.12 120 ALA A O 1
ATOM 899 N N . ARG A 1 121 ? -9.625 17.688 9.664 1 88.69 121 ARG A N 1
ATOM 900 C CA . ARG A 1 121 ? -9.273 18.906 10.383 1 88.69 121 ARG A CA 1
ATOM 901 C C . ARG A 1 121 ? -8.312 18.609 11.531 1 88.69 121 ARG A C 1
ATOM 903 O O . ARG A 1 121 ? -7.344 19.328 11.742 1 88.69 121 ARG A O 1
ATOM 910 N N . LEU A 1 122 ? -8.625 17.578 12.203 1 90.06 122 LEU A N 1
ATOM 911 C CA . LEU A 1 122 ? -7.773 17.188 13.32 1 90.06 122 LEU A CA 1
ATOM 912 C C . LEU A 1 122 ? -6.355 16.875 12.844 1 90.06 122 LEU A C 1
ATOM 914 O O . LEU A 1 122 ? -5.383 17.297 13.469 1 90.06 122 LEU A O 1
ATOM 918 N N . LEU A 1 123 ? -6.242 16.188 11.781 1 87.69 123 LEU A N 1
ATOM 919 C CA . LEU A 1 123 ? -4.938 15.82 11.234 1 87.69 123 LEU A CA 1
ATOM 920 C C . LEU A 1 123 ? -4.168 17.062 10.797 1 87.69 123 LEU A C 1
ATOM 922 O O . LEU A 1 123 ? -2.945 17.125 10.945 1 87.69 123 LEU A O 1
ATOM 926 N N . ALA A 1 124 ? -4.879 17.984 10.273 1 83.5 124 ALA A N 1
ATOM 927 C CA . ALA A 1 124 ? -4.273 19.219 9.789 1 83.5 124 ALA A CA 1
ATOM 928 C C . ALA A 1 124 ? -3.826 20.094 10.953 1 83.5 124 ALA A C 1
ATOM 930 O O . ALA A 1 124 ? -2.777 20.75 10.883 1 83.5 124 ALA A O 1
ATOM 931 N N . GLU A 1 125 ? -4.586 20.094 11.969 1 85.12 125 GLU A N 1
ATOM 932 C CA . GLU A 1 125 ? -4.355 21 13.086 1 85.12 125 GLU A CA 1
ATOM 933 C C . GLU A 1 125 ? -3.328 20.438 14.055 1 85.12 125 GLU A C 1
ATOM 935 O O . GLU A 1 125 ? -2.768 21.156 14.875 1 85.12 125 GLU A O 1
ATOM 940 N N . HIS A 1 126 ? -3.154 19.172 13.969 1 87.69 126 HIS A N 1
ATOM 941 C CA . HIS A 1 126 ? -2.205 18.5 14.852 1 87.69 126 HIS A CA 1
ATOM 942 C C . HIS A 1 126 ? -1.166 17.719 14.055 1 87.69 126 HIS A C 1
ATOM 944 O O . HIS A 1 126 ? -1.275 16.5 13.914 1 87.69 126 HIS A O 1
ATOM 950 N N . PRO A 1 127 ? -0.1 18.391 13.703 1 83.12 127 PRO A N 1
ATOM 951 C CA . PRO A 1 127 ? 0.897 17.781 12.828 1 83.12 127 PRO A CA 1
ATOM 952 C C . PRO A 1 127 ? 1.485 16.5 13.414 1 83.12 127 PRO A C 1
ATOM 954 O O . PRO A 1 127 ? 1.881 15.602 12.664 1 83.12 127 PRO A O 1
ATOM 957 N N . GLY A 1 128 ? 1.527 16.516 14.75 1 83.56 128 GLY A N 1
ATOM 958 C CA . GLY A 1 128 ? 1.983 15.273 15.375 1 83.56 128 GLY A CA 1
ATOM 959 C C . GLY A 1 128 ? 1.106 14.078 15.047 1 83.56 128 GLY A C 1
ATOM 960 O O . GLY A 1 128 ? 1.611 12.984 14.789 1 83.56 128 GLY A O 1
ATOM 961 N N . ILE A 1 129 ? -0.163 14.258 14.984 1 86.81 129 ILE A N 1
ATOM 962 C CA . ILE A 1 129 ? -1.115 13.195 14.656 1 86.81 129 ILE A CA 1
ATOM 963 C C . ILE A 1 129 ? -1.05 12.891 13.164 1 86.81 129 ILE A C 1
ATOM 965 O O . ILE A 1 129 ? -0.957 11.727 12.766 1 86.81 129 ILE A O 1
ATOM 969 N N . GLY A 1 130 ? -1.058 13.93 12.406 1 87.25 130 GLY A N 1
ATOM 970 C CA . GLY A 1 130 ? -0.967 13.758 10.961 1 87.25 130 GLY A CA 1
ATOM 971 C C . GLY A 1 130 ? 0.277 13.008 10.523 1 87.25 130 GLY A C 1
ATOM 972 O O . GLY A 1 130 ? 0.207 12.133 9.664 1 87.25 130 GLY A O 1
ATOM 973 N N . GLY A 1 131 ? 1.327 13.406 11.117 1 85.25 131 GLY A N 1
ATOM 974 C CA . GLY A 1 131 ? 2.582 12.734 10.82 1 85.25 131 GLY A CA 1
ATOM 975 C C . GLY A 1 131 ? 2.566 11.258 11.156 1 85.25 131 GLY A C 1
ATOM 976 O O . GLY A 1 131 ? 3.09 10.438 10.398 1 85.25 131 GLY A O 1
ATOM 977 N N . ARG A 1 132 ? 2.002 10.875 12.188 1 87 132 ARG A N 1
ATOM 978 C CA . ARG A 1 132 ? 1.933 9.477 12.602 1 87 132 ARG A CA 1
ATOM 979 C C . ARG A 1 132 ? 1.014 8.672 11.68 1 87 132 ARG A C 1
ATOM 981 O O . ARG A 1 132 ? 1.301 7.52 11.359 1 87 132 ARG A O 1
ATOM 988 N N . VAL A 1 133 ? -0.044 9.266 11.297 1 89.12 133 VAL A N 1
ATOM 989 C CA . VAL A 1 133 ? -0.958 8.609 10.367 1 89.12 133 VAL A CA 1
ATOM 990 C C . VAL A 1 133 ? -0.255 8.383 9.031 1 89.12 133 VAL A C 1
ATOM 992 O O . VAL A 1 133 ? -0.362 7.305 8.445 1 89.12 133 VAL A O 1
ATOM 995 N N . MET A 1 134 ? 0.399 9.375 8.625 1 88.38 134 MET A N 1
ATOM 996 C CA . MET A 1 134 ? 1.164 9.258 7.391 1 88.38 134 MET A CA 1
ATOM 997 C C . MET A 1 134 ? 2.172 8.117 7.48 1 88.38 134 MET A C 1
ATOM 999 O O . MET A 1 134 ? 2.318 7.336 6.535 1 88.38 134 MET A O 1
ATOM 1003 N N . ARG A 1 135 ? 2.789 8.031 8.547 1 85.81 135 ARG A N 1
ATOM 1004 C CA . ARG A 1 135 ? 3.752 6.953 8.758 1 85.81 135 ARG A CA 1
ATOM 1005 C C . ARG A 1 135 ? 3.068 5.59 8.711 1 85.81 135 ARG A C 1
ATOM 1007 O O . ARG A 1 135 ? 3.602 4.645 8.133 1 85.81 135 ARG A O 1
ATOM 1014 N N . THR A 1 136 ? 2.012 5.488 9.32 1 88.5 136 THR A N 1
ATOM 1015 C CA . THR A 1 136 ? 1.248 4.242 9.289 1 88.5 136 THR A CA 1
ATOM 1016 C C . THR A 1 136 ? 0.934 3.838 7.855 1 88.5 136 THR A C 1
ATOM 1018 O O . THR A 1 136 ? 1.127 2.68 7.473 1 88.5 136 THR A O 1
ATOM 1021 N N . LEU A 1 137 ? 0.493 4.762 7.109 1 89.69 137 LEU A N 1
ATOM 1022 C CA . LEU A 1 137 ? 0.192 4.504 5.707 1 89.69 137 LEU A CA 1
ATOM 1023 C C . LEU A 1 137 ? 1.442 4.059 4.957 1 89.69 137 LEU A C 1
ATOM 1025 O O . LEU A 1 137 ? 1.396 3.104 4.176 1 89.69 137 LEU A O 1
ATOM 1029 N N . ALA A 1 138 ? 2.471 4.742 5.211 1 88.31 138 ALA A N 1
ATOM 1030 C CA . ALA A 1 138 ? 3.736 4.457 4.539 1 88.31 138 ALA A CA 1
ATOM 1031 C C . ALA A 1 138 ? 4.203 3.033 4.832 1 88.31 138 ALA A C 1
ATOM 1033 O O . ALA A 1 138 ? 4.625 2.311 3.926 1 88.31 138 ALA A O 1
ATOM 1034 N N . VAL A 1 139 ? 4.148 2.654 6.008 1 86.12 139 VAL A N 1
ATOM 1035 C CA . VAL A 1 139 ? 4.598 1.33 6.43 1 86.12 139 VAL A CA 1
ATOM 1036 C C . VAL A 1 139 ? 3.707 0.26 5.805 1 86.12 139 VAL A C 1
ATOM 1038 O O . VAL A 1 139 ? 4.203 -0.725 5.25 1 86.12 139 VAL A O 1
ATOM 1041 N N . ARG A 1 140 ? 2.473 0.439 5.895 1 87.44 140 ARG A N 1
ATOM 1042 C CA . ARG A 1 140 ? 1.54 -0.504 5.285 1 87.44 140 ARG A CA 1
ATOM 1043 C C . ARG A 1 140 ? 1.784 -0.624 3.7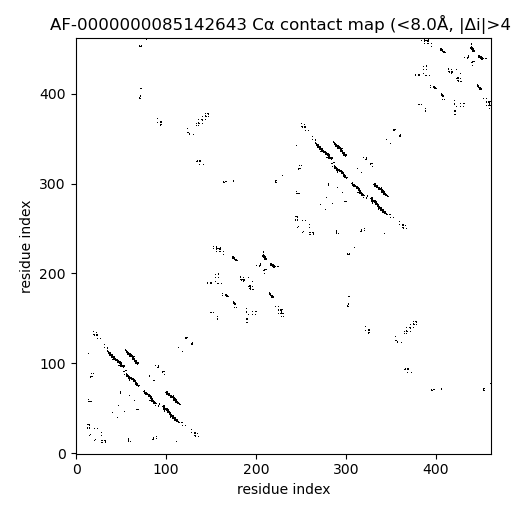85 1 87.44 140 ARG A C 1
ATOM 1045 O O . ARG A 1 140 ? 1.741 -1.724 3.229 1 87.44 140 ARG A O 1
ATOM 1052 N N . LEU A 1 141 ? 1.953 0.475 3.137 1 88.62 141 LEU A N 1
ATOM 1053 C CA . LEU A 1 141 ? 2.23 0.476 1.705 1 88.62 141 LEU A CA 1
ATOM 1054 C C . LEU A 1 141 ? 3.514 -0.288 1.4 1 88.62 141 LEU A C 1
ATOM 1056 O O . LEU A 1 141 ? 3.543 -1.13 0.5 1 88.62 141 LEU A O 1
ATOM 1060 N N . ALA A 1 142 ? 4.559 0.035 2.141 1 83.44 142 ALA A N 1
ATOM 1061 C CA . ALA A 1 142 ? 5.836 -0.648 1.948 1 83.44 142 ALA A CA 1
ATOM 1062 C C . ALA A 1 142 ? 5.676 -2.16 2.084 1 83.44 142 ALA A C 1
ATOM 1064 O O . ALA A 1 142 ? 6.215 -2.922 1.278 1 83.44 142 ALA A O 1
ATOM 1065 N N . GLU A 1 143 ? 4.988 -2.578 3.014 1 81.62 143 GLU A N 1
ATOM 1066 C CA . GLU A 1 143 ? 4.734 -3.998 3.234 1 81.62 143 GLU A CA 1
ATOM 1067 C C . GLU A 1 143 ? 3.961 -4.609 2.07 1 81.62 143 GLU A C 1
ATOM 1069 O O . GLU A 1 143 ? 4.293 -5.703 1.604 1 81.62 143 GLU A O 1
ATOM 1074 N N . ALA A 1 144 ? 2.953 -3.9 1.659 1 83.31 144 ALA A N 1
ATOM 1075 C CA . ALA A 1 144 ? 2.141 -4.391 0.548 1 83.31 144 ALA A CA 1
ATOM 1076 C C . ALA A 1 144 ? 2.967 -4.5 -0.729 1 83.31 144 ALA A C 1
ATOM 1078 O O . ALA A 1 144 ? 2.877 -5.5 -1.449 1 83.31 144 ALA A O 1
ATOM 1079 N N . GLU A 1 145 ? 3.703 -3.531 -1.033 1 81.12 145 GLU A N 1
ATOM 1080 C CA . GLU A 1 145 ? 4.527 -3.525 -2.238 1 81.12 145 GLU A CA 1
ATOM 1081 C C . GLU A 1 145 ? 5.594 -4.613 -2.184 1 81.12 145 GLU A C 1
ATOM 1083 O O . GLU A 1 145 ? 5.906 -5.234 -3.199 1 81.12 145 GLU A O 1
ATOM 1088 N N . GLN A 1 146 ? 6.109 -4.832 -1.048 1 74.25 146 GLN A N 1
ATOM 1089 C CA . GLN A 1 146 ? 7.062 -5.922 -0.875 1 74.25 146 GLN A CA 1
ATOM 1090 C C . GLN A 1 146 ? 6.406 -7.273 -1.136 1 74.25 146 GLN A C 1
ATOM 1092 O O . GLN A 1 146 ? 6.988 -8.141 -1.797 1 74.25 146 GLN A O 1
ATOM 1097 N N . ARG A 1 147 ? 5.316 -7.438 -0.616 1 72.75 147 ARG A N 1
ATOM 1098 C CA . ARG A 1 147 ? 4.578 -8.68 -0.826 1 72.75 147 ARG A CA 1
ATOM 1099 C C . ARG A 1 147 ? 4.293 -8.898 -2.307 1 72.75 147 ARG A C 1
ATOM 1101 O O . ARG A 1 147 ? 4.402 -10.023 -2.805 1 72.75 147 ARG A O 1
ATOM 1108 N N . LEU A 1 148 ? 3.877 -7.91 -2.961 1 75.38 148 LEU A N 1
ATOM 1109 C CA . LEU A 1 148 ? 3.609 -7.992 -4.395 1 75.38 148 LEU A CA 1
ATOM 1110 C C . LEU A 1 148 ? 4.871 -8.383 -5.16 1 75.38 148 LEU A C 1
ATOM 1112 O O . LEU A 1 148 ? 4.805 -9.164 -6.113 1 75.38 148 LEU A O 1
ATOM 1116 N N . ALA A 1 149 ? 5.965 -7.789 -4.789 1 68.81 149 ALA A N 1
ATOM 1117 C CA . ALA A 1 149 ? 7.234 -8.109 -5.438 1 68.81 149 ALA A CA 1
ATOM 1118 C C . ALA A 1 149 ? 7.59 -9.586 -5.258 1 68.81 149 ALA A C 1
ATOM 1120 O O . ALA A 1 149 ? 8.117 -10.219 -6.176 1 68.81 149 ALA A O 1
ATOM 1121 N N . TRP A 1 150 ? 7.285 -10.086 -4.137 1 63.09 150 TRP A N 1
ATOM 1122 C CA . TRP A 1 150 ? 7.586 -11.477 -3.814 1 63.09 150 TRP A CA 1
ATOM 1123 C C . TRP A 1 150 ? 6.68 -12.43 -4.594 1 63.09 150 TRP A C 1
ATOM 1125 O O . TRP A 1 150 ? 7.125 -13.477 -5.059 1 63.09 150 TRP A O 1
ATOM 1135 N N . GLU A 1 151 ? 5.457 -12.062 -4.68 1 62.59 151 GLU A N 1
ATOM 1136 C CA . GLU A 1 151 ? 4.492 -12.961 -5.316 1 62.59 151 GLU A CA 1
ATOM 1137 C C . GLU A 1 151 ? 4.84 -13.188 -6.781 1 62.59 151 GLU A C 1
ATOM 1139 O O . GLU A 1 151 ? 4.5 -14.234 -7.348 1 62.59 151 GLU A O 1
ATOM 1144 N N . ARG A 1 152 ? 5.477 -12.406 -7.441 1 64.06 152 ARG A N 1
ATOM 1145 C CA . ARG A 1 152 ? 5.832 -12.523 -8.852 1 64.06 152 ARG A CA 1
ATOM 1146 C C . ARG A 1 152 ? 7.031 -13.453 -9.039 1 64.06 152 ARG A C 1
ATOM 1148 O O . ARG A 1 152 ? 7.293 -13.914 -10.148 1 64.06 152 ARG A O 1
ATOM 1155 N N . GLN A 1 153 ? 7.613 -13.789 -8.062 1 70.94 153 GLN A N 1
ATOM 1156 C CA . GLN A 1 153 ? 8.812 -14.617 -8.133 1 70.94 153 GLN A CA 1
ATOM 1157 C C . GLN A 1 153 ? 8.5 -16.078 -7.793 1 70.94 153 GLN A C 1
ATOM 1159 O O . GLN A 1 153 ? 7.578 -16.344 -7.027 1 70.94 153 GLN A O 1
ATOM 1164 N N . PRO A 1 154 ? 9.188 -17.016 -8.578 1 77.5 154 PRO A N 1
ATOM 1165 C CA . PRO A 1 154 ? 9.094 -18.406 -8.117 1 77.5 154 PRO A CA 1
ATOM 1166 C C . PRO A 1 154 ? 9.453 -18.562 -6.637 1 77.5 154 PRO A C 1
ATOM 1168 O O . PRO A 1 154 ? 10.219 -17.75 -6.102 1 77.5 154 PRO A O 1
ATOM 1171 N N . VAL A 1 155 ? 8.789 -19.578 -6.078 1 79.44 155 VAL A N 1
ATOM 1172 C CA . VAL A 1 155 ? 8.969 -19.797 -4.648 1 79.44 155 VAL A CA 1
ATOM 1173 C C . VAL A 1 155 ? 10.461 -19.891 -4.328 1 79.44 155 VAL A C 1
ATOM 1175 O O . VAL A 1 155 ? 10.914 -19.328 -3.326 1 79.44 155 VAL A O 1
ATOM 1178 N N . THR A 1 156 ? 11.172 -20.547 -5.219 1 86.88 156 THR A N 1
ATOM 1179 C CA . THR A 1 156 ? 12.602 -20.719 -4.965 1 86.88 156 THR A CA 1
ATOM 1180 C C . THR A 1 156 ? 13.305 -19.359 -4.969 1 86.88 156 THR A C 1
ATOM 1182 O O . THR A 1 156 ? 14.203 -19.125 -4.152 1 86.88 156 THR A O 1
ATOM 1185 N N . ALA A 1 157 ? 12.922 -18.547 -5.828 1 85.12 157 ALA A N 1
ATOM 1186 C CA . ALA A 1 157 ? 13.508 -17.219 -5.902 1 85.12 157 ALA A CA 1
ATOM 1187 C C . ALA A 1 157 ? 13.164 -16.391 -4.66 1 85.12 157 ALA A C 1
ATOM 1189 O O . ALA A 1 157 ? 14.016 -15.688 -4.121 1 85.12 157 ALA A O 1
ATOM 1190 N N . ARG A 1 158 ? 11.992 -16.547 -4.266 1 80.88 158 ARG A N 1
ATOM 1191 C CA . ARG A 1 158 ? 11.555 -15.844 -3.062 1 80.88 158 ARG A CA 1
ATOM 1192 C C . ARG A 1 158 ? 12.32 -16.328 -1.835 1 80.88 158 ARG A C 1
ATOM 1194 O O . ARG A 1 158 ? 12.719 -15.531 -0.988 1 80.88 158 ARG A O 1
ATOM 1201 N N . ILE A 1 159 ? 12.492 -17.609 -1.742 1 85.31 159 ILE A N 1
ATOM 1202 C CA . ILE A 1 159 ? 13.234 -18.203 -0.633 1 85.31 159 ILE A CA 1
ATOM 1203 C C . ILE A 1 159 ? 14.68 -17.703 -0.669 1 85.31 159 ILE A C 1
ATOM 1205 O O . ILE A 1 159 ? 15.227 -17.281 0.353 1 85.31 159 ILE A O 1
ATOM 1209 N N . ALA A 1 160 ? 15.211 -17.734 -1.847 1 85.81 160 ALA A N 1
ATOM 1210 C CA . ALA A 1 160 ? 16.594 -17.281 -2.016 1 85.81 160 ALA A CA 1
ATOM 1211 C C . ALA A 1 160 ? 16.75 -15.836 -1.55 1 85.81 160 ALA A C 1
ATOM 1213 O O . ALA A 1 160 ? 17.672 -15.516 -0.81 1 85.81 160 ALA A O 1
ATOM 1214 N N . GLY A 1 161 ? 15.852 -15.039 -1.979 1 78.31 161 GLY A N 1
ATOM 1215 C CA . GLY A 1 161 ? 15.891 -13.648 -1.577 1 78.31 161 GLY A CA 1
ATOM 1216 C C . GLY A 1 161 ? 15.773 -13.453 -0.076 1 78.31 161 GLY A C 1
ATOM 1217 O O . GLY A 1 161 ? 16.484 -12.625 0.503 1 78.31 161 GLY A O 1
ATOM 1218 N N . HIS A 1 162 ? 14.891 -14.148 0.543 1 78.62 162 HIS A N 1
ATOM 1219 C CA . HIS A 1 162 ? 14.711 -14.07 1.988 1 78.62 162 HIS A CA 1
ATOM 1220 C C . HIS A 1 162 ? 15.984 -14.477 2.725 1 78.62 162 HIS A C 1
ATOM 1222 O O . HIS A 1 162 ? 16.406 -13.797 3.656 1 78.62 162 HIS A O 1
ATOM 1228 N N . LEU A 1 163 ? 16.578 -15.586 2.338 1 81.88 163 LEU A N 1
ATOM 1229 C CA . LEU A 1 163 ? 17.797 -16.078 2.982 1 81.88 163 LEU A CA 1
ATOM 1230 C C . LEU A 1 163 ? 18.922 -15.07 2.873 1 81.88 163 LEU A C 1
ATOM 1232 O O . LEU A 1 163 ? 19.641 -14.828 3.844 1 81.88 163 LEU A O 1
ATOM 1236 N N . LEU A 1 164 ? 18.969 -14.484 1.672 1 76.56 164 LEU A N 1
ATOM 1237 C CA . LEU A 1 164 ? 20.047 -13.531 1.418 1 76.56 164 LEU A CA 1
ATOM 1238 C C . LEU A 1 164 ? 19.859 -12.266 2.238 1 76.56 164 LEU A C 1
ATOM 1240 O O . LEU A 1 164 ? 20.812 -11.523 2.479 1 76.56 164 LEU A O 1
ATOM 1244 N N . GLY A 1 165 ? 18.688 -12.039 2.596 1 68.56 165 GLY A N 1
ATOM 1245 C CA . GLY A 1 165 ? 18.375 -10.844 3.367 1 68.56 165 GLY A CA 1
ATOM 1246 C C . GLY A 1 165 ? 18.594 -11.023 4.859 1 68.56 165 GLY A C 1
ATOM 1247 O O . GLY A 1 165 ? 18.594 -10.047 5.609 1 68.56 165 GLY A O 1
ATOM 1248 N N . LEU A 1 166 ? 18.734 -12.164 5.32 1 71.88 166 LEU A N 1
ATOM 1249 C CA . LEU A 1 166 ? 18.969 -12.445 6.73 1 71.88 166 LEU A CA 1
ATOM 1250 C C . LEU A 1 166 ? 20.406 -12.148 7.125 1 71.88 166 LEU A C 1
ATOM 1252 O O . LEU A 1 166 ? 21.312 -12.242 6.297 1 71.88 166 LEU A O 1
ATOM 1256 N N . PRO A 1 167 ? 20.531 -11.68 8.359 1 67.56 167 PRO A N 1
ATOM 1257 C CA . PRO A 1 167 ? 21.906 -11.5 8.812 1 67.56 167 PRO A CA 1
ATOM 1258 C C . PRO A 1 167 ? 22.734 -12.781 8.742 1 67.56 167 PRO A C 1
ATOM 1260 O O . PRO A 1 167 ? 22.281 -13.836 9.195 1 67.56 167 PRO A O 1
ATOM 1263 N N . ALA A 1 168 ? 23.891 -12.688 8.086 1 73.75 168 ALA A N 1
ATOM 1264 C CA . ALA A 1 168 ? 24.719 -13.867 7.867 1 73.75 168 ALA A CA 1
ATOM 1265 C C . ALA A 1 168 ? 25.891 -13.914 8.852 1 73.75 168 ALA A C 1
ATOM 1267 O O . ALA A 1 168 ? 26.438 -12.867 9.227 1 73.75 168 ALA A O 1
ATOM 1268 N N . LEU A 1 169 ? 26.094 -15.109 9.406 1 75.69 169 LEU A N 1
ATOM 1269 C CA . LEU A 1 169 ? 27.266 -15.359 10.227 1 75.69 169 LEU A CA 1
ATOM 1270 C C . LEU A 1 169 ? 28.297 -16.172 9.445 1 75.69 169 LEU A C 1
ATOM 1272 O O . LEU A 1 169 ? 27.938 -17.016 8.625 1 75.69 169 LEU A O 1
ATOM 1276 N N . ARG A 1 170 ? 29.516 -15.688 9.555 1 78.38 170 ARG A N 1
ATOM 1277 C CA . ARG A 1 170 ? 30.578 -16.469 8.93 1 78.38 170 ARG A CA 1
ATOM 1278 C C . ARG A 1 170 ? 31.047 -17.594 9.844 1 78.38 170 ARG A C 1
ATOM 1280 O O . ARG A 1 170 ? 31.391 -17.359 11 1 78.38 170 ARG A O 1
ATOM 1287 N N . ASP A 1 171 ? 30.766 -18.703 9.516 1 74.81 171 ASP A N 1
ATOM 1288 C CA . ASP A 1 171 ? 31.266 -19.891 10.18 1 74.81 171 ASP A CA 1
ATOM 1289 C C . ASP A 1 171 ? 32.312 -20.594 9.344 1 74.81 171 ASP A C 1
ATOM 1291 O O . ASP A 1 171 ? 32 -21.375 8.445 1 74.81 171 ASP A O 1
ATOM 1295 N N . GLU A 1 172 ? 33.531 -20.344 9.719 1 77.56 172 GLU A N 1
ATOM 1296 C CA . GLU A 1 172 ? 34.656 -20.797 8.891 1 77.56 172 GLU A CA 1
ATOM 1297 C C . GLU A 1 172 ? 34.562 -20.234 7.48 1 77.56 172 GLU A C 1
ATOM 1299 O O . GLU A 1 172 ? 34.469 -19.016 7.297 1 77.56 172 GLU A O 1
ATOM 1304 N N . ALA A 1 173 ? 34.594 -21.109 6.457 1 77.31 173 ALA A N 1
ATOM 1305 C CA . ALA A 1 173 ? 34.594 -20.656 5.066 1 77.31 173 ALA A CA 1
ATOM 1306 C C . ALA A 1 173 ? 33.156 -20.438 4.578 1 77.31 173 ALA A C 1
ATOM 1308 O O . ALA A 1 173 ? 32.938 -19.891 3.496 1 77.31 173 ALA A O 1
ATOM 1309 N N . ASP A 1 174 ? 32.219 -20.781 5.547 1 79.44 174 ASP A N 1
ATOM 1310 C CA . ASP A 1 174 ? 30.859 -20.812 5.039 1 79.44 174 ASP A CA 1
ATOM 1311 C C . ASP A 1 174 ? 30.047 -19.641 5.602 1 79.44 174 ASP A C 1
ATOM 1313 O O . ASP A 1 174 ? 30.344 -19.141 6.688 1 79.44 174 ASP A O 1
ATOM 1317 N N . LEU A 1 175 ? 29.125 -19.188 4.738 1 85.94 175 LEU A N 1
ATOM 1318 C CA . LEU A 1 175 ? 28.125 -18.219 5.172 1 85.94 175 LEU A CA 1
ATOM 1319 C C . LEU A 1 175 ? 26.859 -18.938 5.668 1 85.94 175 LEU A C 1
ATOM 1321 O O . LEU A 1 175 ? 26.312 -19.781 4.969 1 85.94 175 LEU A O 1
ATOM 1325 N N . VAL A 1 176 ? 26.547 -18.578 6.961 1 87.94 176 VAL A N 1
ATOM 1326 C CA . VAL A 1 176 ? 25.406 -19.266 7.559 1 87.94 176 VAL A CA 1
ATOM 1327 C C . VAL A 1 176 ? 24.359 -18.25 7.988 1 87.94 176 VAL A C 1
ATOM 1329 O O . VAL A 1 176 ? 24.703 -17.188 8.539 1 87.94 176 VAL A O 1
ATOM 1332 N N . VAL A 1 177 ? 23.062 -18.531 7.59 1 84.56 177 VAL A N 1
ATOM 1333 C CA . VAL A 1 177 ? 21.953 -17.703 8.062 1 84.56 177 VAL A CA 1
ATOM 1334 C C . VAL A 1 177 ? 21.016 -18.547 8.945 1 84.56 177 VAL A C 1
ATOM 1336 O O . VAL A 1 177 ? 20.984 -19.781 8.812 1 84.56 177 VAL A O 1
ATOM 1339 N N . VAL A 1 178 ? 20.375 -17.859 9.898 1 83.75 178 VAL A N 1
ATOM 1340 C CA . VAL A 1 178 ? 19.453 -18.547 10.797 1 83.75 178 VAL A CA 1
ATOM 1341 C C . VAL A 1 178 ? 18.031 -18.078 10.547 1 83.75 178 VAL A C 1
ATOM 1343 O O . VAL A 1 178 ? 17.75 -16.875 10.539 1 83.75 178 VAL A O 1
ATOM 1346 N N . LEU A 1 179 ? 17.203 -19.016 10.281 1 82.12 179 LEU A N 1
ATOM 1347 C CA . LEU A 1 179 ? 15.797 -18.672 10.18 1 82.12 179 LEU A CA 1
ATOM 1348 C C . LEU A 1 179 ? 15.25 -18.203 11.516 1 82.12 179 LEU A C 1
ATOM 1350 O O . LEU A 1 179 ? 15.359 -18.906 12.523 1 82.12 179 LEU A O 1
ATOM 1354 N N . ALA A 1 180 ? 14.836 -17.016 11.57 1 68 180 ALA A N 1
ATOM 1355 C CA . ALA A 1 180 ? 14.422 -16.359 12.812 1 68 180 ALA A CA 1
ATOM 1356 C C . ALA A 1 180 ? 13.023 -16.797 13.219 1 68 180 ALA A C 1
ATOM 1358 O O . ALA A 1 180 ? 12.539 -16.438 14.297 1 68 180 ALA A O 1
ATOM 1359 N N . ALA A 1 181 ? 12.305 -17.469 12.477 1 72.25 181 ALA A N 1
ATOM 1360 C CA . ALA A 1 181 ? 10.938 -17.922 12.727 1 72.25 181 ALA A CA 1
ATOM 1361 C C . ALA A 1 181 ? 10.727 -19.344 12.188 1 72.25 181 ALA A C 1
ATOM 1363 O O . ALA A 1 181 ? 11.5 -19.812 11.352 1 72.25 181 ALA A O 1
ATOM 1364 N N . PRO A 1 182 ? 9.742 -20.047 12.852 1 74.06 182 PRO A N 1
ATOM 1365 C CA . PRO A 1 182 ? 9.391 -21.359 12.305 1 74.06 182 PRO A CA 1
ATOM 1366 C C . PRO A 1 182 ? 9.094 -21.312 10.805 1 74.06 182 PRO A C 1
ATOM 1368 O O . PRO A 1 182 ? 8.695 -20.266 10.281 1 74.06 182 PRO A O 1
ATOM 1371 N N . LYS A 1 183 ? 9.414 -22.484 10.141 1 80.06 183 LYS A N 1
ATOM 1372 C CA . LYS A 1 183 ? 9.266 -22.578 8.695 1 80.06 183 LYS A CA 1
ATOM 1373 C C . LYS A 1 183 ? 7.875 -22.125 8.258 1 80.06 183 LYS A C 1
ATOM 1375 O O . LYS A 1 183 ? 7.727 -21.469 7.23 1 80.06 183 LYS A O 1
ATOM 1380 N N . LYS A 1 184 ? 6.871 -22.5 9.086 1 76.56 184 LYS A N 1
ATOM 1381 C CA . LYS A 1 184 ? 5.5 -22.141 8.75 1 76.56 184 LYS A CA 1
ATOM 1382 C C . LYS A 1 184 ? 5.324 -20.625 8.719 1 76.56 184 LYS A C 1
ATOM 1384 O O . LYS A 1 184 ? 4.633 -20.094 7.848 1 76.56 184 LYS A O 1
ATOM 1389 N N . ASP A 1 185 ? 5.934 -19.938 9.641 1 70.88 185 ASP A N 1
ATOM 1390 C CA . ASP A 1 185 ? 5.84 -18.484 9.719 1 70.88 185 ASP A CA 1
ATOM 1391 C C . ASP A 1 185 ? 6.621 -17.812 8.586 1 70.88 185 ASP A C 1
ATOM 1393 O O . ASP A 1 185 ? 6.172 -16.828 8.016 1 70.88 185 ASP A O 1
ATOM 1397 N N . VAL A 1 186 ? 7.746 -18.359 8.297 1 77.19 186 VAL A N 1
ATOM 1398 C CA . VAL A 1 186 ? 8.547 -17.828 7.195 1 77.19 186 VAL A CA 1
ATOM 1399 C C . VAL A 1 186 ? 7.793 -18 5.879 1 77.19 186 VAL A C 1
ATOM 1401 O O . VAL A 1 186 ? 7.805 -17.109 5.027 1 77.19 186 VAL A O 1
ATOM 1404 N N . ALA A 1 187 ? 7.184 -19.172 5.699 1 76.12 187 ALA A N 1
ATOM 1405 C CA . ALA A 1 187 ? 6.367 -19.422 4.512 1 76.12 187 ALA A CA 1
ATOM 1406 C C . ALA A 1 187 ? 5.293 -18.359 4.348 1 76.12 187 ALA A C 1
ATOM 1408 O O . ALA A 1 187 ? 5.098 -17.828 3.252 1 76.12 187 ALA A O 1
ATOM 1409 N N . SER A 1 188 ? 4.645 -18.016 5.422 1 66.19 188 SER A N 1
ATOM 1410 C CA . SER A 1 188 ? 3.604 -16.984 5.422 1 66.19 188 SER A CA 1
ATOM 1411 C C . SER A 1 188 ? 4.16 -15.633 5.008 1 66.19 188 SER A C 1
ATOM 1413 O O . SER A 1 188 ? 3.549 -14.93 4.199 1 66.19 188 SER A O 1
ATOM 1415 N N . LEU A 1 189 ? 5.234 -15.344 5.566 1 64.69 189 LEU A N 1
ATOM 1416 C CA . LEU A 1 189 ? 5.898 -14.094 5.238 1 64.69 189 LEU A CA 1
ATOM 1417 C C . LEU A 1 189 ? 6.219 -14.016 3.75 1 64.69 189 LEU A C 1
ATOM 1419 O O . LEU A 1 189 ? 6.137 -12.945 3.145 1 64.69 189 LEU A O 1
ATOM 1423 N N . LEU A 1 190 ? 6.551 -15.141 3.191 1 71.31 190 LEU A N 1
ATOM 1424 C CA . LEU A 1 190 ? 6.98 -15.203 1.799 1 71.31 190 LEU A CA 1
ATOM 1425 C C . LEU A 1 190 ? 5.797 -15.445 0.871 1 71.31 190 LEU A C 1
ATOM 1427 O O . LEU A 1 190 ? 5.977 -15.68 -0.326 1 71.31 190 LEU A O 1
ATOM 1431 N N . GLY A 1 191 ? 4.648 -15.484 1.447 1 67.12 191 GLY A N 1
ATOM 1432 C CA . GLY A 1 191 ? 3.449 -15.633 0.64 1 67.12 191 GLY A CA 1
ATOM 1433 C C . GLY A 1 191 ? 3.334 -17 -0.003 1 67.12 191 GLY A C 1
ATOM 1434 O O . GLY A 1 191 ? 2.973 -17.109 -1.176 1 67.12 191 GLY A O 1
ATOM 1435 N N . THR A 1 192 ? 3.812 -17.938 0.661 1 71.56 192 THR A N 1
ATOM 1436 C CA . THR A 1 192 ? 3.711 -19.312 0.164 1 71.56 192 THR A CA 1
ATOM 1437 C C . THR A 1 192 ? 3.223 -20.25 1.263 1 71.56 192 THR A C 1
ATOM 1439 O O . THR A 1 192 ? 2.934 -19.812 2.379 1 71.56 192 THR A O 1
ATOM 1442 N N . THR A 1 193 ? 2.904 -21.5 0.884 1 75.31 193 THR A N 1
ATOM 1443 C CA . THR A 1 193 ? 2.518 -22.516 1.861 1 75.31 193 THR A CA 1
ATOM 1444 C C . THR A 1 193 ? 3.752 -23.156 2.482 1 75.31 193 THR A C 1
ATOM 1446 O O . THR A 1 193 ? 4.832 -23.141 1.891 1 75.31 193 THR A O 1
ATOM 1449 N N . PRO A 1 194 ? 3.525 -23.641 3.781 1 80.5 194 PRO A N 1
ATOM 1450 C CA . PRO A 1 194 ? 4.648 -24.344 4.41 1 80.5 194 PRO A CA 1
ATOM 1451 C C . PRO A 1 194 ? 5.199 -25.469 3.537 1 80.5 194 PRO A C 1
ATOM 1453 O O . PRO A 1 194 ? 6.414 -25.672 3.475 1 80.5 194 PRO A O 1
ATOM 1456 N N . GLU A 1 195 ? 4.332 -26.156 2.867 1 84.38 195 GLU A N 1
ATOM 1457 C CA . GLU A 1 195 ? 4.746 -27.25 1.995 1 84.38 195 GLU A CA 1
ATOM 1458 C C . GLU A 1 195 ? 5.598 -26.75 0.835 1 84.38 195 GLU A C 1
ATOM 1460 O O . GLU A 1 195 ? 6.656 -27.297 0.541 1 84.38 195 GLU A O 1
ATOM 1465 N N . ALA A 1 196 ? 5.121 -25.812 0.172 1 82.56 196 ALA A N 1
ATOM 1466 C CA . ALA A 1 196 ? 5.848 -25.234 -0.957 1 82.56 196 ALA A CA 1
ATOM 1467 C C . ALA A 1 196 ? 7.188 -24.656 -0.51 1 82.56 196 ALA A C 1
ATOM 1469 O O . ALA A 1 196 ? 8.188 -24.766 -1.221 1 82.56 196 ALA A O 1
ATOM 1470 N N . PHE A 1 197 ? 7.184 -24.062 0.658 1 88.5 197 PHE A N 1
ATOM 1471 C CA . PHE A 1 197 ? 8.406 -23.531 1.235 1 88.5 197 PHE A CA 1
ATOM 1472 C C . PHE A 1 197 ? 9.438 -24.641 1.456 1 88.5 197 PHE A C 1
ATOM 1474 O O . PHE A 1 197 ? 10.594 -24.5 1.066 1 88.5 197 PHE A O 1
ATOM 1481 N N . SER A 1 198 ? 9 -25.641 2.053 1 89.88 198 SER A N 1
ATOM 1482 C CA . SER A 1 198 ? 9.891 -26.766 2.338 1 89.88 198 SER A CA 1
ATOM 1483 C C . SER A 1 198 ? 10.422 -27.391 1.051 1 89.88 198 SER A C 1
ATOM 1485 O O . SER A 1 198 ? 11.609 -27.719 0.959 1 89.88 198 SER A O 1
ATOM 1487 N N . ARG A 1 199 ? 9.531 -27.484 0.07 1 90.94 199 ARG A N 1
ATOM 1488 C CA . ARG A 1 199 ? 9.953 -28.031 -1.215 1 90.94 199 ARG A CA 1
ATOM 1489 C C . ARG A 1 199 ? 10.977 -27.125 -1.885 1 90.94 199 ARG A C 1
ATOM 1491 O O . ARG A 1 199 ? 11.938 -27.594 -2.492 1 90.94 199 ARG A O 1
ATOM 1498 N N . GLY A 1 200 ? 10.703 -25.891 -1.815 1 92.44 200 GLY A N 1
ATOM 1499 C CA . GLY A 1 200 ? 11.641 -24.938 -2.361 1 92.44 200 GLY A CA 1
ATOM 1500 C C . GLY A 1 200 ? 13.008 -25 -1.712 1 92.44 200 GLY A C 1
ATOM 1501 O O . GLY A 1 200 ? 14.031 -24.969 -2.402 1 92.44 200 GLY A O 1
ATOM 1502 N N . LEU A 1 201 ? 12.969 -25.062 -0.393 1 93.31 201 LEU A N 1
ATOM 1503 C CA . LEU A 1 201 ? 14.227 -25.203 0.342 1 93.31 201 LEU A CA 1
ATOM 1504 C C . LEU A 1 201 ? 14.977 -26.453 -0.106 1 93.31 201 LEU A C 1
ATOM 1506 O O . LEU A 1 201 ? 16.188 -26.406 -0.323 1 93.31 201 LEU A O 1
ATOM 1510 N N . ARG A 1 202 ? 14.234 -27.516 -0.213 1 93.75 202 ARG A N 1
ATOM 1511 C CA . ARG A 1 202 ? 14.836 -28.781 -0.634 1 93.75 202 ARG A CA 1
ATOM 1512 C C . ARG A 1 202 ? 15.406 -28.672 -2.043 1 93.75 202 ARG A C 1
ATOM 1514 O O . ARG A 1 202 ? 16.484 -29.188 -2.32 1 93.75 202 ARG A O 1
ATOM 1521 N N . ARG A 1 203 ? 14.664 -28.062 -2.883 1 94.44 203 ARG A N 1
ATOM 1522 C CA . ARG A 1 203 ? 15.133 -27.875 -4.25 1 94.44 203 ARG A CA 1
ATOM 1523 C C . ARG A 1 203 ? 16.438 -27.094 -4.277 1 94.44 203 ARG A C 1
ATOM 1525 O O . ARG A 1 203 ? 17.375 -27.453 -4.996 1 94.44 203 ARG A O 1
ATOM 1532 N N . LEU A 1 204 ? 16.453 -26.094 -3.529 1 94.12 204 LEU A N 1
ATOM 1533 C CA . LEU A 1 204 ? 17.672 -25.281 -3.443 1 94.12 204 LEU A CA 1
ATOM 1534 C C . LEU A 1 204 ? 18.828 -26.109 -2.908 1 94.12 204 LEU A C 1
ATOM 1536 O O . LEU A 1 204 ? 19.969 -25.969 -3.369 1 94.12 204 LEU A O 1
ATOM 1540 N N . ALA A 1 205 ? 18.547 -26.953 -1.924 1 95.19 205 ALA A N 1
ATOM 1541 C CA . ALA A 1 205 ? 19.562 -27.844 -1.36 1 95.19 205 ALA A CA 1
ATOM 1542 C C . ALA A 1 205 ? 20.016 -28.875 -2.389 1 95.19 205 ALA A C 1
ATOM 1544 O O . ALA A 1 205 ? 21.219 -29.109 -2.539 1 95.19 205 ALA A O 1
ATOM 1545 N N . ASP A 1 206 ? 19.031 -29.391 -3.047 1 95.06 206 ASP A N 1
ATOM 1546 C CA . ASP A 1 206 ? 19.328 -30.375 -4.074 1 95.06 206 ASP A CA 1
ATOM 1547 C C . ASP A 1 206 ? 20.188 -29.766 -5.184 1 95.06 206 ASP A C 1
ATOM 1549 O O . ASP A 1 206 ? 21.047 -30.453 -5.754 1 95.06 206 ASP A O 1
ATOM 1553 N N . ASP A 1 207 ? 19.984 -28.547 -5.426 1 94 207 ASP A N 1
ATOM 1554 C CA . ASP A 1 207 ? 20.734 -27.844 -6.469 1 94 207 ASP A CA 1
ATOM 1555 C C . ASP A 1 207 ? 22.109 -27.406 -5.969 1 94 207 ASP A C 1
ATOM 1557 O O . ASP A 1 207 ? 22.875 -26.797 -6.711 1 94 207 ASP A O 1
ATOM 1561 N N . GLY A 1 208 ? 22.375 -27.719 -4.699 1 94.25 208 GLY A N 1
ATOM 1562 C CA . GLY A 1 208 ? 23.688 -27.438 -4.125 1 94.25 208 GLY A CA 1
ATOM 1563 C C . GLY A 1 208 ? 23.859 -25.969 -3.74 1 94.25 208 GLY A C 1
ATOM 1564 O O . GLY A 1 208 ? 24.984 -25.484 -3.633 1 94.25 208 GLY A O 1
ATOM 1565 N N . LEU A 1 209 ? 22.75 -25.312 -3.594 1 93.81 209 LEU A N 1
ATOM 1566 C CA . LEU A 1 209 ? 22.828 -23.875 -3.332 1 93.81 209 LEU A CA 1
ATOM 1567 C C . LEU A 1 209 ? 22.828 -23.594 -1.833 1 93.81 209 LEU A C 1
ATOM 1569 O O . LEU A 1 209 ? 23.391 -22.594 -1.382 1 93.81 209 LEU A O 1
ATOM 1573 N N . ILE A 1 210 ? 22.172 -24.438 -1.163 1 94.44 210 ILE A N 1
ATOM 1574 C CA . ILE A 1 210 ? 22.109 -24.281 0.286 1 94.44 210 ILE A CA 1
ATOM 1575 C C . ILE A 1 210 ? 22.219 -25.641 0.965 1 94.44 210 ILE A C 1
ATOM 1577 O O . ILE A 1 210 ? 22.156 -26.672 0.302 1 94.44 210 ILE A O 1
ATOM 1581 N N . ALA A 1 211 ? 22.578 -25.688 2.256 1 95.31 211 ALA A N 1
ATOM 1582 C CA . ALA A 1 211 ? 22.484 -26.844 3.141 1 95.31 211 ALA A CA 1
ATOM 1583 C C . ALA A 1 211 ? 21.672 -26.516 4.391 1 95.31 211 ALA A C 1
ATOM 1585 O O . ALA A 1 211 ? 21.859 -25.469 5.004 1 95.31 211 ALA A O 1
ATOM 1586 N N . ILE A 1 212 ? 20.75 -27.344 4.695 1 93.5 212 ILE A N 1
ATOM 1587 C CA . ILE A 1 212 ? 19.812 -27.047 5.777 1 93.5 212 ILE A CA 1
ATOM 1588 C C . ILE A 1 212 ? 20.094 -27.969 6.965 1 93.5 212 ILE A C 1
ATOM 1590 O O . ILE A 1 212 ? 20.141 -29.188 6.812 1 93.5 212 ILE A O 1
ATOM 1594 N N . GLU A 1 213 ? 20.375 -27.391 8.078 1 91.75 213 GLU A N 1
ATOM 1595 C CA . GLU A 1 213 ? 20.5 -28.078 9.367 1 91.75 213 GLU A CA 1
ATOM 1596 C C . GLU A 1 213 ? 19.641 -27.406 10.438 1 91.75 213 GLU A C 1
ATOM 1598 O O . GLU A 1 213 ? 20.109 -26.547 11.172 1 91.75 213 GLU A O 1
ATOM 1603 N N . GLY A 1 214 ? 18.422 -27.922 10.578 1 88.75 214 GLY A N 1
ATOM 1604 C CA . GLY A 1 214 ? 17.484 -27.234 11.461 1 88.75 214 GLY A CA 1
ATOM 1605 C C . GLY A 1 214 ? 17.188 -25.812 11.031 1 88.75 214 GLY A C 1
ATOM 1606 O O . GLY A 1 214 ? 16.812 -25.578 9.883 1 88.75 214 GLY A O 1
ATOM 1607 N N . PRO A 1 215 ? 17.422 -24.859 12.008 1 86.69 215 PRO A N 1
ATOM 1608 C CA . PRO A 1 215 ? 17.172 -23.469 11.648 1 86.69 215 PRO A CA 1
ATOM 1609 C C . PRO A 1 215 ? 18.375 -22.828 10.945 1 86.69 215 PRO A C 1
ATOM 1611 O O . PRO A 1 215 ? 18.266 -21.703 10.438 1 86.69 215 PRO A O 1
ATOM 1614 N N . ARG A 1 216 ? 19.484 -23.562 10.922 1 89.69 216 ARG A N 1
ATOM 1615 C CA . ARG A 1 216 ? 20.688 -23.031 10.289 1 89.69 216 ARG A CA 1
ATOM 1616 C C . ARG A 1 216 ? 20.734 -23.391 8.812 1 89.69 216 ARG A C 1
ATOM 1618 O O . ARG A 1 216 ? 20.562 -24.562 8.445 1 89.69 216 ARG A O 1
ATOM 1625 N N . VAL A 1 217 ? 20.859 -22.391 7.996 1 92.44 217 VAL A N 1
ATOM 1626 C CA . VAL A 1 217 ? 20.953 -22.594 6.555 1 92.44 217 VAL A CA 1
ATOM 1627 C C . VAL A 1 217 ? 22.297 -22.062 6.055 1 92.44 217 VAL A C 1
ATOM 1629 O O . VAL A 1 217 ? 22.594 -20.875 6.191 1 92.44 217 VAL A O 1
ATOM 1632 N N . THR A 1 218 ? 23.109 -23 5.594 1 93.12 218 THR A N 1
ATOM 1633 C CA . THR A 1 218 ? 24.391 -22.609 5.008 1 93.12 218 THR A CA 1
ATOM 1634 C C . THR A 1 218 ? 24.203 -22.188 3.551 1 93.12 218 THR A C 1
ATOM 1636 O O . THR A 1 218 ? 23.594 -22.906 2.764 1 93.12 218 THR A O 1
ATOM 1639 N N . LEU A 1 219 ? 24.703 -21.078 3.184 1 91.25 219 LEU A N 1
ATOM 1640 C CA . LEU A 1 219 ? 24.672 -20.594 1.805 1 91.25 219 LEU A CA 1
ATOM 1641 C C . LEU A 1 219 ? 25.875 -21.109 1.021 1 91.25 219 LEU A C 1
ATOM 1643 O O . LEU A 1 219 ? 26.953 -20.516 1.069 1 91.25 219 LEU A O 1
ATOM 1647 N N . LEU A 1 220 ? 25.734 -22.125 0.29 1 91.62 220 LEU A N 1
ATOM 1648 C CA . LEU A 1 220 ? 26.828 -22.828 -0.369 1 91.62 220 LEU A CA 1
ATOM 1649 C C . LEU A 1 220 ? 27.281 -22.078 -1.616 1 91.62 220 LEU A C 1
ATOM 1651 O O . LEU A 1 220 ? 28.453 -22.141 -2 1 91.62 220 LEU A O 1
ATOM 1655 N N . ASP A 1 221 ? 26.375 -21.438 -2.252 1 89.19 221 ASP A N 1
ATOM 1656 C CA . ASP A 1 221 ? 26.656 -20.641 -3.438 1 89.19 221 ASP A CA 1
ATOM 1657 C C . ASP A 1 221 ? 25.859 -19.344 -3.426 1 89.19 221 ASP A C 1
ATOM 1659 O O . ASP A 1 221 ? 24.875 -19.203 -4.137 1 89.19 221 ASP A O 1
ATOM 1663 N N . PRO A 1 222 ? 26.391 -18.422 -2.695 1 83.19 222 PRO A N 1
ATOM 1664 C CA . PRO A 1 222 ? 25.672 -17.156 -2.551 1 83.19 222 PRO A CA 1
ATOM 1665 C C . PRO A 1 222 ? 25.453 -16.438 -3.885 1 83.19 222 PRO A C 1
ATOM 1667 O O . PRO A 1 222 ? 24.406 -15.812 -4.086 1 83.19 222 PRO A O 1
ATOM 1670 N N . ASP A 1 223 ? 26.391 -16.578 -4.75 1 80.12 223 ASP A N 1
ATOM 1671 C CA . ASP A 1 223 ? 26.266 -15.93 -6.047 1 80.12 223 ASP A CA 1
ATOM 1672 C C . ASP A 1 223 ? 25.094 -16.5 -6.848 1 80.12 223 ASP A C 1
ATOM 1674 O O . ASP A 1 223 ? 24.297 -15.758 -7.422 1 80.12 223 ASP A O 1
ATOM 1678 N N . ALA A 1 224 ? 25 -17.766 -6.867 1 84.56 224 ALA A N 1
ATOM 1679 C CA . ALA A 1 224 ? 23.906 -18.406 -7.574 1 84.56 224 ALA A CA 1
ATOM 1680 C C . ALA A 1 224 ? 22.562 -18.078 -6.922 1 84.56 224 ALA A C 1
ATOM 1682 O O . ALA A 1 224 ? 21.547 -17.906 -7.609 1 84.56 224 ALA A O 1
ATOM 1683 N N . LEU A 1 225 ? 22.516 -18.047 -5.633 1 84.81 225 LEU A N 1
ATOM 1684 C CA . LEU A 1 225 ? 21.297 -17.703 -4.91 1 84.81 225 LEU A CA 1
ATOM 1685 C C . LEU A 1 225 ? 20.844 -16.281 -5.258 1 84.81 225 LEU A C 1
ATOM 1687 O O . LEU A 1 225 ? 19.641 -16.031 -5.426 1 84.81 225 LEU A O 1
ATOM 1691 N N . GLU A 1 226 ? 21.75 -15.445 -5.387 1 75.56 226 GLU A N 1
ATOM 1692 C CA . GLU A 1 226 ? 21.453 -14.062 -5.75 1 75.56 226 GLU A CA 1
ATOM 1693 C C . GLU A 1 226 ? 20.859 -13.977 -7.156 1 75.56 226 GLU A C 1
ATOM 1695 O O . GLU A 1 226 ? 19.906 -13.227 -7.391 1 75.56 226 GLU A O 1
ATOM 1700 N N . ALA A 1 227 ? 21.453 -14.68 -8.016 1 79.25 227 ALA A N 1
ATOM 1701 C CA . ALA A 1 227 ? 20.938 -14.719 -9.383 1 79.25 227 ALA A CA 1
ATOM 1702 C C . ALA A 1 227 ? 19.516 -15.234 -9.422 1 79.25 227 ALA A C 1
ATOM 1704 O O . ALA A 1 227 ? 18.672 -14.703 -10.156 1 79.25 227 ALA A O 1
ATOM 1705 N N . LEU A 1 228 ? 19.297 -16.203 -8.664 1 79.19 228 LEU A N 1
ATOM 1706 C CA . LEU A 1 228 ? 17.969 -16.781 -8.578 1 79.19 228 LEU A CA 1
ATOM 1707 C C . LEU A 1 228 ? 16.969 -15.789 -8.008 1 79.19 228 LEU A C 1
ATOM 1709 O O . LEU A 1 228 ? 15.844 -15.672 -8.492 1 79.19 228 LEU A O 1
ATOM 1713 N N . ALA A 1 229 ? 17.406 -15.117 -6.992 1 76.62 229 ALA A N 1
ATOM 1714 C CA . ALA A 1 229 ? 16.531 -14.172 -6.301 1 76.62 229 ALA A CA 1
ATOM 1715 C C . ALA A 1 229 ? 16.188 -12.984 -7.195 1 76.62 229 ALA A C 1
ATOM 1717 O O . ALA A 1 229 ? 15.188 -12.305 -6.973 1 76.62 229 ALA A O 1
ATOM 1718 N N . ALA A 1 230 ? 17.094 -12.719 -8.109 1 67.44 230 ALA A N 1
ATOM 1719 C CA . ALA A 1 230 ? 16.922 -11.57 -9 1 67.44 230 ALA A CA 1
ATOM 1720 C C . ALA A 1 230 ? 15.992 -11.914 -10.156 1 67.44 230 ALA A C 1
ATOM 1722 O O . ALA A 1 230 ? 15.609 -11.039 -10.938 1 67.44 230 ALA A O 1
ATOM 1723 N N . GLU A 1 231 ? 15.656 -13.172 -10.297 1 61.84 231 GLU A N 1
ATOM 1724 C CA . GLU A 1 231 ? 14.797 -13.586 -11.398 1 61.84 231 GLU A CA 1
ATOM 1725 C C . GLU A 1 231 ? 13.359 -13.109 -11.195 1 61.84 231 GLU A C 1
ATOM 1727 O O . GLU A 1 231 ? 12.875 -13.039 -10.062 1 61.84 231 GLU A O 1
ATOM 1732 N N . MET B 1 1 ? 8.68 39.188 -39.062 1 22.59 1 MET B N 1
ATOM 1733 C CA . MET B 1 1 ? 8.133 39.344 -37.719 1 22.59 1 MET B CA 1
ATOM 1734 C C . MET B 1 1 ? 8.453 38.156 -36.844 1 22.59 1 MET B C 1
ATOM 1736 O O . MET B 1 1 ? 8.094 37.031 -37.188 1 22.59 1 MET B O 1
ATOM 1740 N N . ASP B 1 2 ? 9.602 38 -36.188 1 25.3 2 ASP B N 1
ATOM 1741 C CA . ASP B 1 2 ? 10.344 36.938 -35.531 1 25.3 2 ASP B CA 1
ATOM 1742 C C . ASP B 1 2 ? 9.555 36.344 -34.344 1 25.3 2 ASP B C 1
ATOM 1744 O O . ASP B 1 2 ? 9.078 37.094 -33.5 1 25.3 2 ASP B O 1
ATOM 1748 N N . LEU B 1 3 ? 8.727 35.469 -34.625 1 31.62 3 LEU B N 1
ATOM 1749 C CA . LEU B 1 3 ? 7.844 34.938 -33.594 1 31.62 3 LEU B CA 1
ATOM 1750 C C . LEU B 1 3 ? 8.586 34.781 -32.281 1 31.62 3 LEU B C 1
ATOM 1752 O O . LEU B 1 3 ? 9.688 34.25 -32.25 1 31.62 3 LEU B O 1
ATOM 1756 N N . PRO B 1 4 ? 8.391 35.625 -31.312 1 31.94 4 PRO B N 1
ATOM 1757 C CA . PRO B 1 4 ? 9.109 35.594 -30.047 1 31.94 4 PRO B CA 1
ATOM 1758 C C . PRO B 1 4 ? 9.234 34.156 -29.484 1 31.94 4 PRO B C 1
ATOM 1760 O O . PRO B 1 4 ? 8.328 33.344 -29.672 1 31.94 4 PRO B O 1
ATOM 1763 N N . LEU B 1 5 ? 10.336 33.438 -29.641 1 32.53 5 LEU B N 1
ATOM 1764 C CA . LEU B 1 5 ? 10.648 32.125 -29.062 1 32.53 5 LEU B CA 1
ATOM 1765 C C . LEU B 1 5 ? 10.07 32.031 -27.656 1 32.53 5 LEU B C 1
ATOM 1767 O O . LEU B 1 5 ? 10.297 32.875 -26.812 1 32.53 5 LEU B O 1
ATOM 1771 N N . ALA B 1 6 ? 8.844 31.75 -27.562 1 39.31 6 ALA B N 1
ATOM 1772 C CA . ALA B 1 6 ? 8.242 31.609 -26.25 1 39.31 6 ALA B CA 1
ATOM 1773 C C . ALA B 1 6 ? 9.297 31.234 -25.203 1 39.31 6 ALA B C 1
ATOM 1775 O O . ALA B 1 6 ? 10.258 30.531 -25.516 1 39.31 6 ALA B O 1
ATOM 1776 N N . PRO B 1 7 ? 9.625 32.031 -24.094 1 38.31 7 PRO B N 1
ATOM 1777 C CA . PRO B 1 7 ? 10.688 31.859 -23.109 1 38.31 7 PRO B CA 1
ATOM 1778 C C . PRO B 1 7 ? 10.984 30.391 -22.812 1 38.31 7 PRO B C 1
ATOM 1780 O O . PRO B 1 7 ? 10.148 29.531 -23.094 1 38.31 7 PRO B O 1
ATOM 1783 N N . VAL B 1 8 ? 12.195 29.859 -22.656 1 39.47 8 VAL B N 1
ATOM 1784 C CA . VAL B 1 8 ? 12.781 28.578 -22.297 1 39.47 8 VAL B CA 1
ATOM 1785 C C . VAL B 1 8 ? 11.875 27.859 -21.312 1 39.47 8 VAL B C 1
ATOM 1787 O O . VAL B 1 8 ? 11.328 28.469 -20.391 1 39.47 8 VAL B O 1
ATOM 1790 N N . ASP B 1 9 ? 11.008 26.828 -21.5 1 44.19 9 ASP B N 1
ATOM 1791 C CA . ASP B 1 9 ? 10.156 25.844 -20.812 1 44.19 9 ASP B CA 1
ATOM 1792 C C . ASP B 1 9 ? 10.695 25.516 -19.422 1 44.19 9 ASP B C 1
ATOM 1794 O O . ASP B 1 9 ? 11.844 25.094 -19.297 1 44.19 9 ASP B O 1
ATOM 1798 N N . GLU B 1 10 ? 10.594 26.312 -18.391 1 54.91 10 GLU B N 1
ATOM 1799 C CA . GLU B 1 10 ? 11.062 26.109 -17.031 1 54.91 10 GLU B CA 1
ATOM 1800 C C . GLU B 1 10 ? 11.094 24.625 -16.672 1 54.91 10 GLU B C 1
ATOM 1802 O O . GLU B 1 10 ? 10.102 23.906 -16.859 1 54.91 10 GLU B O 1
ATOM 1807 N N . PRO B 1 11 ? 12.258 24 -16.641 1 66.88 11 PRO B N 1
ATOM 1808 C CA . PRO B 1 11 ? 12.414 22.578 -16.328 1 66.88 11 PRO B CA 1
ATOM 1809 C C . PRO B 1 11 ? 11.516 22.125 -15.18 1 66.88 11 PRO B C 1
ATOM 1811 O O . PRO B 1 11 ? 11.172 22.938 -14.305 1 66.88 11 PRO B O 1
ATOM 1814 N N . GLU B 1 12 ? 10.719 21.219 -15.289 1 76.56 12 GLU B N 1
ATOM 1815 C CA . GLU B 1 12 ? 9.891 20.594 -14.258 1 76.56 12 GLU B CA 1
ATOM 1816 C C . GLU B 1 12 ? 10.648 20.484 -12.938 1 76.56 12 GLU B C 1
ATOM 1818 O O . GLU B 1 12 ? 11.82 20.109 -12.914 1 76.56 12 GLU B O 1
ATOM 1823 N N . PRO B 1 13 ? 10.094 21.172 -11.875 1 86.81 13 PRO B N 1
ATOM 1824 C CA . PRO B 1 13 ? 10.727 21.047 -10.562 1 86.81 13 PRO B CA 1
ATOM 1825 C C . PRO B 1 13 ? 11.133 19.609 -10.242 1 86.81 13 PRO B C 1
ATOM 1827 O O . PRO B 1 13 ? 10.383 18.672 -10.539 1 86.81 13 PRO B O 1
ATOM 1830 N N . CYS B 1 14 ? 12.289 19.391 -9.789 1 88.44 14 CYS B N 1
ATOM 1831 C CA . CYS B 1 14 ? 12.805 18.062 -9.5 1 88.44 14 CYS B CA 1
ATOM 1832 C C . CYS B 1 14 ? 11.844 17.281 -8.609 1 88.44 14 CYS B C 1
ATOM 1834 O O . CYS B 1 14 ? 11.734 16.062 -8.719 1 88.44 14 CYS B O 1
ATOM 1836 N N . ALA B 1 15 ? 11.086 18.062 -7.793 1 89.69 15 ALA B N 1
ATOM 1837 C CA . ALA B 1 15 ? 10.156 17.422 -6.863 1 89.69 15 ALA B CA 1
ATOM 1838 C C . ALA B 1 15 ? 9.055 16.672 -7.617 1 89.69 15 ALA B C 1
ATOM 1840 O O . ALA B 1 15 ? 8.453 15.742 -7.086 1 89.69 15 ALA B O 1
ATOM 1841 N N . ALA B 1 16 ? 8.812 17.109 -8.789 1 88.25 16 ALA B N 1
ATOM 1842 C CA . ALA B 1 16 ? 7.75 16.484 -9.586 1 88.25 16 ALA B CA 1
ATOM 1843 C C . ALA B 1 16 ? 8.102 15.039 -9.938 1 88.25 16 ALA B C 1
ATOM 1845 O O . ALA B 1 16 ? 7.223 14.258 -10.312 1 88.25 16 ALA B O 1
ATOM 1846 N N . ARG B 1 17 ? 9.32 14.742 -9.797 1 84.69 17 ARG B N 1
ATOM 1847 C CA . ARG B 1 17 ? 9.789 13.406 -10.156 1 84.69 17 ARG B CA 1
ATOM 1848 C C . ARG B 1 17 ? 9.695 12.445 -8.977 1 84.69 17 ARG B C 1
ATOM 1850 O O . ARG B 1 17 ? 9.922 11.242 -9.125 1 84.69 17 ARG B O 1
ATOM 1857 N N . VAL B 1 18 ? 9.398 12.93 -7.871 1 86.38 18 VAL B N 1
ATOM 1858 C CA . VAL B 1 18 ? 9.242 12.102 -6.676 1 86.38 18 VAL B CA 1
ATOM 1859 C C . VAL B 1 18 ? 7.801 11.594 -6.586 1 86.38 18 VAL B C 1
ATOM 1861 O O . VAL B 1 18 ? 6.867 12.391 -6.434 1 86.38 18 VAL B O 1
ATOM 1864 N N . PRO B 1 19 ? 7.613 10.344 -6.617 1 84.62 19 PRO B N 1
ATOM 1865 C CA . PRO B 1 19 ? 6.254 9.797 -6.605 1 84.62 19 PRO B CA 1
ATOM 1866 C C . PRO B 1 19 ? 5.426 10.297 -5.422 1 84.62 19 PRO B C 1
ATOM 1868 O O . PRO B 1 19 ? 4.223 10.531 -5.562 1 84.62 19 PRO B O 1
ATOM 1871 N N . LEU B 1 20 ? 6.023 10.492 -4.359 1 85.69 20 LEU B N 1
ATOM 1872 C CA . LEU B 1 20 ? 5.363 10.969 -3.148 1 85.69 20 LEU B CA 1
ATOM 1873 C C . LEU B 1 20 ? 4.707 12.328 -3.381 1 85.69 20 LEU B C 1
ATOM 1875 O O . LEU B 1 20 ? 3.73 12.672 -2.717 1 85.69 20 LEU B O 1
ATOM 1879 N N . PHE B 1 21 ? 5.23 13.078 -4.402 1 89.38 21 PHE B N 1
ATOM 1880 C CA . PHE B 1 21 ? 4.793 14.461 -4.566 1 89.38 21 PHE B CA 1
ATOM 1881 C C . PHE B 1 21 ? 3.916 14.602 -5.805 1 89.38 21 PHE B C 1
ATOM 1883 O O . PHE B 1 21 ? 3.611 15.719 -6.23 1 89.38 21 PHE B O 1
ATOM 1890 N N . THR B 1 22 ? 3.613 13.57 -6.484 1 83.88 22 THR B N 1
ATOM 1891 C CA . THR B 1 22 ? 2.83 13.57 -7.719 1 83.88 22 THR B CA 1
ATOM 1892 C C . THR B 1 22 ? 1.479 14.25 -7.5 1 83.88 22 THR B C 1
ATOM 1894 O O . THR B 1 22 ? 0.918 14.836 -8.43 1 83.88 22 THR B O 1
ATOM 1897 N N . GLY B 1 23 ? 0.954 14.367 -6.363 1 82.38 23 GLY B N 1
ATOM 1898 C CA . GLY B 1 23 ? -0.356 14.945 -6.102 1 82.38 23 GLY B CA 1
ATOM 1899 C C . GLY B 1 23 ? -0.305 16.438 -5.797 1 82.38 23 GLY B C 1
ATOM 1900 O O . GLY B 1 23 ? -1.345 17.078 -5.691 1 82.38 23 GLY B O 1
ATOM 1901 N N . LEU B 1 24 ? 0.866 17.031 -5.852 1 88.62 24 LEU B N 1
ATOM 1902 C CA . LEU B 1 24 ? 1.021 18.453 -5.531 1 88.62 24 LEU B CA 1
ATOM 1903 C C . LEU B 1 24 ? 0.801 19.312 -6.77 1 88.62 24 LEU B C 1
ATOM 1905 O O . LEU B 1 24 ? 1.146 18.906 -7.883 1 88.62 24 LEU B O 1
ATOM 1909 N N . ASP B 1 25 ? 0.233 20.438 -6.465 1 89.44 25 ASP B N 1
ATOM 1910 C CA . ASP B 1 25 ? 0.113 21.359 -7.586 1 89.44 25 ASP B CA 1
ATOM 1911 C C . ASP B 1 25 ? 1.437 22.078 -7.848 1 89.44 25 ASP B C 1
ATOM 1913 O O . ASP B 1 25 ? 2.416 21.875 -7.129 1 89.44 25 ASP B O 1
ATOM 1917 N N . LEU B 1 26 ? 1.44 22.875 -8.93 1 90.5 26 LEU B N 1
ATOM 1918 C CA . LEU B 1 26 ? 2.686 23.484 -9.398 1 90.5 26 LEU B CA 1
ATOM 1919 C C . LEU B 1 26 ? 3.291 24.391 -8.328 1 90.5 26 LEU B C 1
ATOM 1921 O O . LEU B 1 26 ? 4.504 24.359 -8.109 1 90.5 26 LEU B O 1
ATOM 1925 N N . GLU B 1 27 ? 2.492 25.172 -7.703 1 91.19 27 GLU B N 1
ATOM 1926 C CA . GLU B 1 27 ? 2.992 26.047 -6.648 1 91.19 27 GLU B CA 1
ATOM 1927 C C . GLU B 1 27 ? 3.584 25.234 -5.496 1 91.19 27 GLU B C 1
ATOM 1929 O O . GLU B 1 27 ? 4.656 25.578 -4.984 1 91.19 27 GLU B O 1
ATOM 1934 N N . GLN B 1 28 ? 2.895 24.25 -5.129 1 90.88 28 GLN B N 1
ATOM 1935 C CA . GLN B 1 28 ? 3.367 23.375 -4.062 1 90.88 28 GLN B CA 1
ATOM 1936 C C . GLN B 1 28 ? 4.66 22.656 -4.465 1 90.88 28 GLN B C 1
ATOM 1938 O O . GLN B 1 28 ? 5.582 22.531 -3.658 1 90.88 28 GLN B O 1
ATOM 1943 N N . LEU B 1 29 ? 4.688 22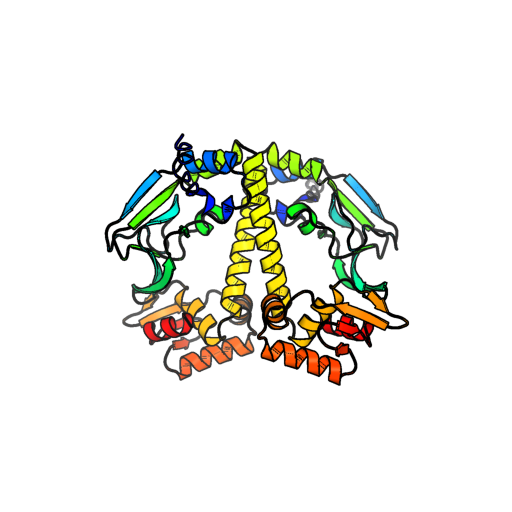.234 -5.688 1 92.19 29 LEU B N 1
ATOM 1944 C CA . LEU B 1 29 ? 5.891 21.578 -6.199 1 92.19 29 LEU B CA 1
ATOM 1945 C C . LEU B 1 29 ? 7.082 22.531 -6.156 1 92.19 29 LEU B C 1
ATOM 1947 O O . LEU B 1 29 ? 8.195 22.125 -5.816 1 92.19 29 LEU B O 1
ATOM 1951 N N . ARG B 1 30 ? 6.859 23.719 -6.504 1 92.06 30 ARG B N 1
ATOM 1952 C CA . ARG B 1 30 ? 7.922 24.703 -6.465 1 92.06 30 ARG B CA 1
ATOM 1953 C C . ARG B 1 30 ? 8.406 24.938 -5.039 1 92.06 30 ARG B C 1
ATOM 1955 O O . ARG B 1 30 ? 9.602 25.109 -4.801 1 92.06 30 ARG B O 1
ATOM 1962 N N . ARG B 1 31 ? 7.492 24.938 -4.129 1 91.62 31 ARG B N 1
ATOM 1963 C CA . ARG B 1 31 ? 7.84 25.125 -2.723 1 91.62 31 ARG B CA 1
ATOM 1964 C C . ARG B 1 31 ? 8.727 23.984 -2.227 1 91.62 31 ARG B C 1
ATOM 1966 O O . ARG B 1 31 ? 9.727 24.219 -1.544 1 91.62 31 ARG B O 1
ATOM 1973 N N . VAL B 1 32 ? 8.367 22.828 -2.568 1 92.56 32 VAL B N 1
ATOM 1974 C CA . VAL B 1 32 ? 9.164 21.672 -2.16 1 92.56 32 VAL B CA 1
ATOM 1975 C C . VAL B 1 32 ? 10.523 21.719 -2.855 1 92.56 32 VAL B C 1
ATOM 1977 O O . VAL B 1 32 ? 11.555 21.453 -2.23 1 92.56 32 VAL B O 1
ATOM 1980 N N . SER B 1 33 ? 10.477 22.047 -4.156 1 92.94 33 SER B N 1
ATOM 1981 C CA . SER B 1 33 ? 11.703 22.031 -4.949 1 92.94 33 SER B CA 1
ATOM 1982 C C . SER B 1 33 ? 12.688 23.078 -4.465 1 92.94 33 SER B C 1
ATOM 1984 O O . SER B 1 33 ? 13.898 22.953 -4.668 1 92.94 33 SER B O 1
ATOM 1986 N N . ALA B 1 34 ? 12.164 24.094 -3.893 1 92.62 34 ALA B N 1
ATOM 1987 C CA . ALA B 1 34 ? 13.016 25.156 -3.359 1 92.62 34 ALA B CA 1
ATOM 1988 C C . ALA B 1 34 ? 13.906 24.625 -2.238 1 92.62 34 ALA B C 1
ATOM 1990 O O . ALA B 1 34 ? 14.93 25.234 -1.914 1 92.62 34 ALA B O 1
ATOM 1991 N N . LEU B 1 35 ? 13.555 23.516 -1.626 1 93.25 35 LEU B N 1
ATOM 1992 C CA . LEU B 1 35 ? 14.336 22.922 -0.549 1 93.25 35 LEU B CA 1
ATOM 1993 C C . LEU B 1 35 ? 15.469 22.078 -1.11 1 93.25 35 LEU B C 1
ATOM 1995 O O . LEU B 1 35 ? 16.359 21.656 -0.368 1 93.25 35 LEU B O 1
ATOM 1999 N N . ALA B 1 36 ? 15.445 21.844 -2.383 1 94 36 ALA B N 1
ATOM 2000 C CA . ALA B 1 36 ? 16.359 20.891 -3.006 1 94 36 ALA B CA 1
ATOM 2001 C C . ALA B 1 36 ? 17.797 21.391 -2.982 1 94 36 ALA B C 1
ATOM 2003 O O . ALA B 1 36 ? 18.031 22.594 -3.129 1 94 36 ALA B O 1
ATOM 2004 N N . ARG B 1 37 ? 18.719 20.516 -2.744 1 95.38 37 ARG B N 1
ATOM 2005 C CA . ARG B 1 37 ? 20.156 20.781 -2.83 1 95.38 37 ARG B CA 1
ATOM 2006 C C . ARG B 1 37 ? 20.828 19.844 -3.811 1 95.38 37 ARG B C 1
ATOM 2008 O O . ARG B 1 37 ? 20.5 18.656 -3.855 1 95.38 37 ARG B O 1
ATOM 2015 N N . PRO B 1 38 ? 21.766 20.391 -4.551 1 95.12 38 PRO B N 1
ATOM 2016 C CA . PRO B 1 38 ? 22.469 19.516 -5.492 1 95.12 38 PRO B CA 1
ATOM 2017 C C . PRO B 1 38 ? 23.531 18.641 -4.812 1 95.12 38 PRO B C 1
ATOM 2019 O O . PRO B 1 38 ? 24.125 19.062 -3.812 1 95.12 38 PRO B O 1
ATOM 2022 N N . LEU B 1 39 ? 23.656 17.469 -5.262 1 96.69 39 LEU B N 1
ATOM 2023 C CA . LEU B 1 39 ? 24.734 16.562 -4.879 1 96.69 39 LEU B CA 1
ATOM 2024 C C . LEU B 1 39 ? 25.375 15.938 -6.113 1 96.69 39 LEU B C 1
ATOM 2026 O O . LEU B 1 39 ? 24.688 15.445 -7.008 1 96.69 39 LEU B O 1
ATOM 2030 N N . VAL B 1 40 ? 26.672 16.047 -6.168 1 97.38 40 VAL B N 1
ATOM 2031 C CA . VAL B 1 40 ? 27.406 15.477 -7.293 1 97.38 40 VAL B CA 1
ATOM 2032 C C . VAL B 1 40 ? 28.219 14.273 -6.824 1 97.38 40 VAL B C 1
ATOM 2034 O O . VAL B 1 40 ? 28.906 14.336 -5.801 1 97.38 40 VAL B O 1
ATOM 2037 N N . LEU B 1 41 ? 28.078 13.219 -7.543 1 97.56 41 LEU B N 1
ATOM 2038 C CA . LEU B 1 41 ? 28.844 12 -7.301 1 97.56 41 LEU B CA 1
ATOM 2039 C C . LEU B 1 41 ? 29.703 11.648 -8.508 1 97.56 41 LEU B C 1
ATOM 2041 O O . LEU B 1 41 ? 29.281 11.797 -9.648 1 97.56 41 LEU B O 1
ATOM 2045 N N . GLU B 1 42 ? 30.875 11.25 -8.211 1 97.69 42 GLU B N 1
ATOM 2046 C CA . GLU B 1 42 ? 31.719 10.688 -9.266 1 97.69 42 GLU B CA 1
ATOM 2047 C C . GLU B 1 42 ? 31.438 9.211 -9.484 1 97.69 42 GLU B C 1
ATOM 2049 O O . GLU B 1 42 ? 30.844 8.555 -8.625 1 97.69 42 GLU B O 1
ATOM 2054 N N . ALA B 1 43 ? 31.859 8.766 -10.703 1 95.44 43 ALA B N 1
ATOM 2055 C CA . ALA B 1 43 ? 31.703 7.34 -10.961 1 95.44 43 ALA B CA 1
ATOM 2056 C C . ALA B 1 43 ? 32.344 6.512 -9.836 1 95.44 43 ALA B C 1
ATOM 2058 O O . ALA B 1 43 ? 33.469 6.777 -9.43 1 95.44 43 ALA B O 1
ATOM 2059 N N . GLY B 1 44 ? 31.531 5.594 -9.297 1 94.44 44 GLY B N 1
ATOM 2060 C CA . GLY B 1 44 ? 32.031 4.715 -8.258 1 94.44 44 GLY B CA 1
ATOM 2061 C C . GLY B 1 44 ? 31.672 5.168 -6.859 1 94.44 44 GLY B C 1
ATOM 2062 O O . GLY B 1 44 ? 31.703 4.375 -5.918 1 94.44 44 GLY B O 1
ATOM 2063 N N . ASP B 1 45 ? 31.344 6.441 -6.707 1 96.69 45 ASP B N 1
ATOM 2064 C CA . ASP B 1 45 ? 30.953 6.965 -5.398 1 96.69 45 ASP B CA 1
ATOM 2065 C C . ASP B 1 45 ? 29.672 6.305 -4.902 1 96.69 45 ASP B C 1
ATOM 2067 O O . ASP B 1 45 ? 28.734 6.082 -5.676 1 96.69 45 ASP B O 1
ATOM 2071 N N . ALA B 1 46 ? 29.672 5.984 -3.609 1 95.56 46 ALA B N 1
ATOM 2072 C CA . ALA B 1 46 ? 28.438 5.484 -2.994 1 95.56 46 ALA B CA 1
ATOM 2073 C C . ALA B 1 46 ? 27.594 6.625 -2.447 1 95.56 46 ALA B C 1
ATOM 2075 O O . ALA B 1 46 ? 28.094 7.48 -1.712 1 95.56 46 ALA B O 1
ATOM 2076 N N . LEU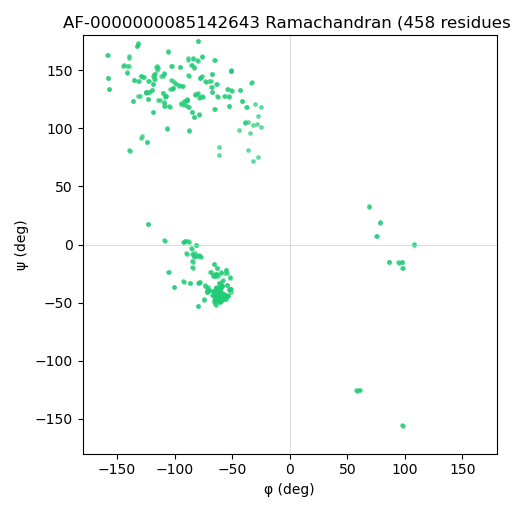 B 1 47 ? 26.359 6.648 -2.91 1 96.56 47 LEU B N 1
ATOM 2077 C CA . LEU B 1 47 ? 25.406 7.535 -2.248 1 96.56 47 LEU B CA 1
ATOM 2078 C C . LEU B 1 47 ? 25.156 7.082 -0.816 1 96.56 47 LEU B C 1
ATOM 2080 O O . LEU B 1 47 ? 25.172 7.895 0.111 1 96.56 47 LEU B O 1
ATOM 2084 N N . HIS B 1 48 ? 24.875 5.801 -0.73 1 94.94 48 HIS B N 1
ATOM 2085 C CA . HIS B 1 48 ? 24.766 5.121 0.554 1 94.94 48 HIS B CA 1
ATOM 2086 C C . HIS B 1 48 ? 24.969 3.617 0.401 1 94.94 48 HIS B C 1
ATOM 2088 O O . HIS B 1 48 ? 24.953 3.094 -0.715 1 94.94 48 HIS B O 1
ATOM 2094 N N . LEU B 1 49 ? 25.234 3.027 1.554 1 90.81 49 LEU B N 1
ATOM 2095 C CA . LEU B 1 49 ? 25.359 1.575 1.582 1 90.81 49 LEU B CA 1
ATOM 2096 C C . LEU B 1 49 ? 24.109 0.928 2.15 1 90.81 49 LEU B C 1
ATOM 2098 O O . LEU B 1 49 ? 23.328 1.577 2.859 1 90.81 49 LEU B O 1
ATOM 2102 N N . ALA B 1 50 ? 23.922 -0.284 1.72 1 86.75 50 ALA B N 1
ATOM 2103 C CA . ALA B 1 50 ? 22.828 -1.019 2.338 1 86.75 50 ALA B CA 1
ATOM 2104 C C . ALA B 1 50 ? 22.953 -1.027 3.859 1 86.75 50 ALA B C 1
ATOM 2106 O O . ALA B 1 50 ? 24.062 -1.205 4.391 1 86.75 50 ALA B O 1
ATOM 2107 N N . GLY B 1 51 ? 21.797 -0.744 4.477 1 88.25 51 GLY B N 1
ATOM 2108 C CA . GLY B 1 51 ? 21.812 -0.734 5.93 1 88.25 51 GLY B CA 1
ATOM 2109 C C . GLY B 1 51 ? 22.047 0.648 6.512 1 88.25 51 GLY B C 1
ATOM 2110 O O . GLY B 1 51 ? 21.812 0.871 7.703 1 88.25 51 GLY B O 1
ATOM 2111 N N . ASP B 1 52 ? 22.5 1.564 5.684 1 91.19 52 ASP B N 1
ATOM 2112 C CA . ASP B 1 52 ? 22.719 2.928 6.16 1 91.19 52 ASP B CA 1
ATOM 2113 C C . ASP B 1 52 ? 21.391 3.607 6.512 1 91.19 52 ASP B C 1
ATOM 2115 O O . ASP B 1 52 ? 20.375 3.354 5.871 1 91.19 52 ASP B O 1
ATOM 2119 N N . ARG B 1 53 ? 21.516 4.434 7.512 1 92.44 53 ARG B N 1
ATOM 2120 C CA . ARG B 1 53 ? 20.422 5.383 7.719 1 92.44 53 ARG B CA 1
ATOM 2121 C C . ARG B 1 53 ? 20.609 6.617 6.836 1 92.44 53 ARG B C 1
ATOM 2123 O O . ARG B 1 53 ? 21.625 7.305 6.926 1 92.44 53 ARG B O 1
ATOM 2130 N N . THR B 1 54 ? 19.703 6.711 5.945 1 91.94 54 THR B N 1
ATOM 2131 C CA . THR B 1 54 ? 19.781 7.859 5.047 1 91.94 54 THR B CA 1
ATOM 2132 C C . THR B 1 54 ? 18.891 9 5.559 1 91.94 54 THR B C 1
ATOM 2134 O O . THR B 1 54 ? 17.938 8.773 6.301 1 91.94 54 THR B O 1
ATOM 2137 N N . ASP B 1 55 ? 19.281 10.242 5.195 1 93.19 55 ASP B N 1
ATOM 2138 C CA . ASP B 1 55 ? 18.516 11.414 5.633 1 93.19 55 ASP B CA 1
ATOM 2139 C C . ASP B 1 55 ? 18.047 12.242 4.438 1 93.19 55 ASP B C 1
ATOM 2141 O O . ASP B 1 55 ? 17.719 13.422 4.586 1 93.19 55 ASP B O 1
ATOM 2145 N N . ARG B 1 56 ? 18.078 11.586 3.305 1 93.75 56 ARG B N 1
ATOM 2146 C CA . ARG B 1 56 ? 17.719 12.375 2.129 1 93.75 56 ARG B CA 1
ATOM 2147 C C . ARG B 1 56 ? 16.891 11.547 1.149 1 93.75 56 ARG B C 1
ATOM 2149 O O . ARG B 1 56 ? 17.047 10.328 1.078 1 93.75 56 ARG B O 1
ATOM 2156 N N . LEU B 1 57 ? 16.031 12.234 0.482 1 92.5 57 LEU B N 1
ATOM 2157 C CA . LEU B 1 57 ? 15.383 11.812 -0.752 1 92.5 57 LEU B CA 1
ATOM 2158 C C . LEU B 1 57 ? 16.109 12.367 -1.971 1 92.5 57 LEU B C 1
ATOM 2160 O O . LEU B 1 57 ? 16.516 13.531 -1.979 1 92.5 57 LEU B O 1
ATOM 2164 N N . CYS B 1 58 ? 16.266 11.516 -2.959 1 95.19 58 CYS B N 1
ATOM 2165 C CA . CYS B 1 58 ? 17.062 11.969 -4.094 1 95.19 58 CYS B CA 1
ATOM 2166 C C . CYS B 1 58 ? 16.328 11.734 -5.406 1 95.19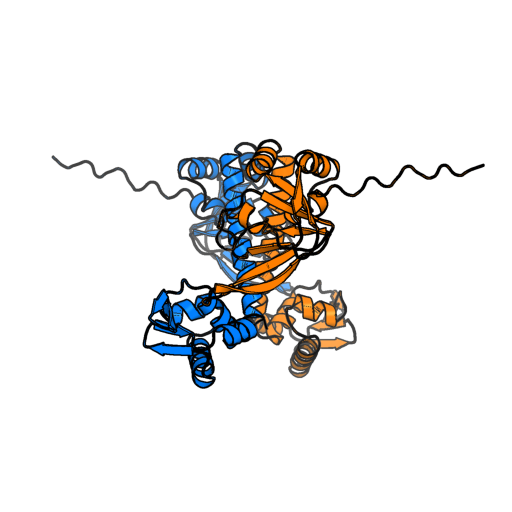 58 CYS B C 1
ATOM 2168 O O . CYS B 1 58 ? 15.609 10.742 -5.551 1 95.19 58 CYS B O 1
ATOM 2170 N N . VAL B 1 59 ? 16.562 12.664 -6.273 1 93.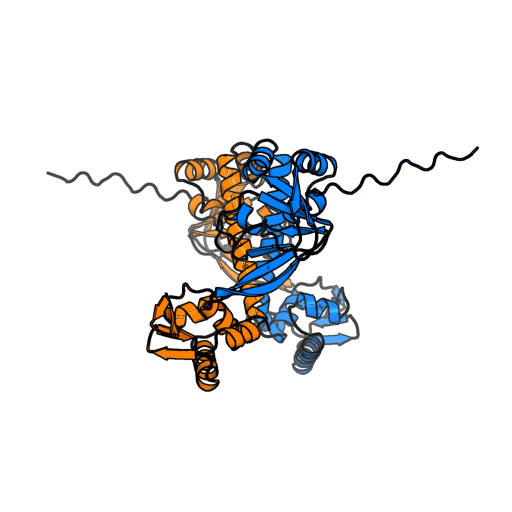5 59 VAL B N 1
ATOM 2171 C CA . VAL B 1 59 ? 16.156 12.523 -7.668 1 93.5 59 VAL B CA 1
ATOM 2172 C C . VAL B 1 59 ? 17.375 12.594 -8.57 1 93.5 59 VAL B C 1
ATOM 2174 O O . VAL B 1 59 ? 18.219 13.477 -8.414 1 93.5 59 VAL B O 1
ATOM 2177 N N . VAL B 1 60 ? 17.422 11.617 -9.523 1 94 60 VAL B N 1
ATOM 2178 C CA . VAL B 1 60 ? 18.547 11.648 -10.461 1 94 60 VAL B CA 1
ATOM 2179 C C . VAL B 1 60 ? 18.281 12.703 -11.539 1 94 60 VAL B C 1
ATOM 2181 O O . VAL B 1 60 ? 17.328 12.602 -12.297 1 94 60 VAL B O 1
ATOM 2184 N N . HIS B 1 61 ? 19.062 13.711 -11.5 1 92.19 61 HIS B N 1
ATOM 2185 C CA . HIS B 1 61 ? 18.984 14.734 -12.531 1 92.19 61 HIS B CA 1
ATOM 2186 C C . HIS B 1 61 ? 19.719 14.289 -13.797 1 92.19 61 HIS B C 1
ATOM 2188 O O . HIS B 1 61 ? 19.156 14.336 -14.891 1 92.19 61 HIS B O 1
ATOM 2194 N N . SER B 1 62 ? 20.875 13.922 -13.617 1 92.56 62 SER B N 1
ATOM 2195 C CA . SER B 1 62 ? 21.688 13.344 -14.688 1 92.56 62 SER B CA 1
ATOM 2196 C C . SER B 1 62 ? 22.609 12.258 -14.148 1 92.56 62 SER B C 1
ATOM 2198 O O . SER B 1 62 ? 22.938 12.242 -12.961 1 92.56 62 SER B O 1
ATOM 2200 N N . GLY B 1 63 ? 22.984 11.258 -15.109 1 93.88 63 GLY B N 1
ATOM 2201 C CA . GLY B 1 63 ? 23.797 10.125 -14.703 1 93.88 63 GLY B CA 1
ATOM 2202 C C . GLY B 1 63 ? 22.984 8.867 -14.43 1 93.88 63 GLY B C 1
ATOM 2203 O O . GLY B 1 63 ? 21.953 8.648 -15.062 1 93.88 63 GLY B O 1
ATOM 2204 N N . ARG B 1 64 ? 23.656 7.992 -13.555 1 92.56 64 ARG B N 1
ATOM 2205 C CA . ARG B 1 64 ? 23.031 6.695 -13.312 1 92.56 64 ARG B CA 1
ATOM 2206 C C . ARG B 1 64 ? 23.5 6.105 -11.984 1 92.56 64 ARG B C 1
ATOM 2208 O O . ARG B 1 64 ? 24.688 6.16 -11.656 1 92.56 64 ARG B O 1
ATOM 2215 N N . LEU B 1 65 ? 22.484 5.609 -11.242 1 94.81 65 LEU B N 1
ATOM 2216 C CA . LEU B 1 65 ? 22.797 4.902 -10 1 94.81 65 LEU B CA 1
ATOM 2217 C C . LEU B 1 65 ? 22.469 3.418 -10.133 1 94.81 65 LEU B C 1
ATOM 2219 O O . LEU B 1 65 ? 21.531 3.041 -10.828 1 94.81 65 LEU B O 1
ATOM 2223 N N . ALA B 1 66 ? 23.266 2.617 -9.5 1 92.44 66 ALA B N 1
ATOM 2224 C CA . ALA B 1 66 ? 22.953 1.203 -9.312 1 92.44 66 ALA B CA 1
ATOM 2225 C C . ALA B 1 66 ? 22.5 0.923 -7.883 1 92.44 66 ALA B C 1
ATOM 2227 O O . ALA B 1 66 ? 23.203 1.259 -6.93 1 92.44 66 ALA B O 1
ATOM 2228 N N . LEU B 1 67 ? 21.266 0.449 -7.785 1 90.06 67 LEU B N 1
ATOM 2229 C CA . LEU B 1 67 ? 20.844 -0.065 -6.484 1 90.06 67 LEU B CA 1
ATOM 2230 C C . LEU B 1 67 ? 21.375 -1.475 -6.258 1 90.06 67 LEU B C 1
ATOM 2232 O O . LEU B 1 67 ? 21.281 -2.328 -7.145 1 90.06 67 LEU B O 1
ATOM 2236 N N . THR B 1 68 ? 21.984 -1.6 -5.066 1 82.12 68 THR B N 1
ATOM 2237 C CA . THR B 1 68 ? 22.688 -2.857 -4.844 1 82.12 68 THR B CA 1
ATOM 2238 C C . THR B 1 68 ? 22.234 -3.51 -3.543 1 82.12 68 THR B C 1
ATOM 2240 O O . THR B 1 68 ? 21.766 -2.828 -2.633 1 82.12 68 THR B O 1
ATOM 2243 N N . LEU B 1 69 ? 22.172 -4.746 -3.527 1 75.88 69 LEU B N 1
ATOM 2244 C CA . LEU B 1 69 ? 21.969 -5.543 -2.322 1 75.88 69 LEU B CA 1
ATOM 2245 C C . LEU B 1 69 ? 23.25 -6.262 -1.919 1 75.88 69 LEU B C 1
ATOM 2247 O O . LEU B 1 69 ? 23.984 -6.754 -2.777 1 75.88 69 LEU B O 1
ATOM 2251 N N . GLY B 1 70 ? 23.516 -5.992 -0.623 1 66.19 70 GLY B N 1
ATOM 2252 C CA . GLY B 1 70 ? 24.672 -6.746 -0.147 1 66.19 70 GLY B CA 1
ATOM 2253 C C . GLY B 1 70 ? 24.406 -8.234 -0.07 1 66.19 70 GLY B C 1
ATOM 2254 O O . GLY B 1 70 ? 23.281 -8.672 0.164 1 66.19 70 GLY B O 1
ATOM 2255 N N . SER B 1 71 ? 25.312 -9 -0.627 1 54.75 71 SER B N 1
ATOM 2256 C CA . SER B 1 71 ? 25.219 -10.445 -0.467 1 54.75 71 SER B CA 1
ATOM 2257 C C . SER B 1 71 ? 25.938 -10.906 0.803 1 54.75 71 SER B C 1
ATOM 2259 O O . SER B 1 71 ? 26.656 -10.125 1.433 1 54.75 71 SER B O 1
ATOM 2261 N N . ALA B 1 72 ? 25.484 -12.125 1.199 1 52.03 72 ALA B N 1
ATOM 2262 C CA . ALA B 1 72 ? 26.156 -12.734 2.344 1 52.03 72 ALA B CA 1
ATOM 2263 C C . ALA B 1 72 ? 27.656 -12.828 2.113 1 52.03 72 ALA B C 1
ATOM 2265 O O . ALA B 1 72 ? 28.438 -12.844 3.068 1 52.03 72 ALA B O 1
ATOM 2266 N N . THR B 1 73 ? 28 -12.852 0.959 1 51.97 73 THR B N 1
ATOM 2267 C CA . THR B 1 73 ? 29.406 -12.992 0.636 1 51.97 73 THR B CA 1
ATOM 2268 C C . THR B 1 73 ? 30.094 -11.633 0.595 1 51.97 73 THR B C 1
ATOM 2270 O O . THR B 1 73 ? 31.297 -11.547 0.355 1 51.97 73 THR B O 1
ATOM 2273 N N . GLY B 1 74 ? 29.391 -10.648 0.875 1 58.41 74 GLY B N 1
ATOM 2274 C CA . GLY B 1 74 ? 29.953 -9.305 0.839 1 58.41 74 GLY B CA 1
ATOM 2275 C C . GLY B 1 74 ? 29.891 -8.664 -0.537 1 58.41 74 GLY B C 1
ATOM 2276 O O . GLY B 1 74 ? 30.266 -7.504 -0.707 1 58.41 74 GLY B O 1
ATOM 2277 N N . ARG B 1 75 ? 29.625 -9.57 -1.52 1 60.38 75 ARG B N 1
ATOM 2278 C CA . ARG B 1 75 ? 29.5 -9.023 -2.865 1 60.38 75 ARG B CA 1
ATOM 2279 C C . ARG B 1 75 ? 28.172 -8.273 -3.023 1 60.38 75 ARG B C 1
ATOM 2281 O O . ARG B 1 75 ? 27.172 -8.656 -2.426 1 60.38 75 ARG B O 1
ATOM 2288 N N . GLU B 1 76 ? 28.312 -7.09 -3.791 1 69.75 76 GLU B N 1
ATOM 2289 C CA . GLU B 1 76 ? 27.109 -6.301 -4.043 1 69.75 76 GLU B CA 1
ATOM 2290 C C . GLU B 1 76 ? 26.484 -6.668 -5.383 1 69.75 76 GLU B C 1
ATOM 2292 O O . GLU B 1 76 ? 27.188 -6.82 -6.383 1 69.75 76 GLU B O 1
ATOM 2297 N N . ARG B 1 77 ? 25.312 -7.066 -5.402 1 66.44 77 ARG B N 1
ATOM 2298 C CA . ARG B 1 77 ? 24.578 -7.316 -6.637 1 66.44 77 ARG B CA 1
ATOM 2299 C C . ARG B 1 77 ? 23.656 -6.148 -6.977 1 66.44 77 ARG B C 1
ATOM 2301 O O . ARG B 1 77 ? 22.938 -5.645 -6.105 1 66.44 77 ARG B O 1
ATOM 2308 N N . VAL B 1 78 ? 23.703 -5.906 -8.32 1 75.75 78 VAL B N 1
ATOM 2309 C CA . VAL B 1 78 ? 22.844 -4.824 -8.773 1 75.75 78 VAL B CA 1
ATOM 2310 C C . VAL B 1 78 ? 21.406 -5.324 -8.883 1 75.75 78 VAL B C 1
ATOM 2312 O O . VAL B 1 78 ? 21.141 -6.359 -9.5 1 75.75 78 VAL B O 1
ATOM 2315 N N . VAL B 1 79 ? 20.562 -4.656 -8.266 1 73.12 79 VAL B N 1
ATOM 2316 C CA . VAL B 1 79 ? 19.156 -5.059 -8.266 1 73.12 79 VAL B CA 1
ATOM 2317 C C . VAL B 1 79 ? 18.375 -4.215 -9.273 1 73.12 79 VAL B C 1
ATOM 2319 O O . VAL B 1 79 ? 17.438 -4.699 -9.891 1 73.12 79 VAL B O 1
ATOM 2322 N N . ARG B 1 80 ? 18.703 -2.945 -9.422 1 77.19 80 ARG B N 1
ATOM 2323 C CA . ARG B 1 80 ? 17.953 -2.021 -10.273 1 77.19 80 ARG B CA 1
ATOM 2324 C C . ARG B 1 80 ? 18.828 -0.831 -10.672 1 77.19 80 ARG B C 1
ATOM 2326 O O . ARG B 1 80 ? 19.625 -0.34 -9.867 1 77.19 80 ARG B O 1
ATOM 2333 N N . MET B 1 81 ? 18.547 -0.498 -11.891 1 86.5 81 MET B N 1
ATOM 2334 C CA . MET B 1 81 ? 19.172 0.744 -12.344 1 86.5 81 MET B CA 1
ATOM 2335 C C . MET B 1 81 ? 18.234 1.931 -12.125 1 86.5 81 MET B C 1
ATOM 2337 O O . MET B 1 81 ? 17.047 1.837 -12.383 1 86.5 81 MET B O 1
ATOM 2341 N N . VAL B 1 82 ? 18.828 2.963 -11.633 1 90.12 82 VAL B N 1
ATOM 2342 C CA . VAL B 1 82 ? 18.094 4.199 -11.43 1 90.12 82 VAL B CA 1
ATOM 2343 C C . VAL B 1 82 ? 18.547 5.246 -12.445 1 90.12 82 VAL B C 1
ATOM 2345 O O . VAL B 1 82 ? 19.719 5.629 -12.461 1 90.12 82 VAL B O 1
ATOM 2348 N N . GLU B 1 83 ? 17.625 5.68 -13.234 1 87.88 83 GLU B N 1
ATOM 2349 C CA . GLU B 1 83 ? 17.906 6.551 -14.375 1 87.88 83 GLU B CA 1
ATOM 2350 C C . GLU B 1 83 ? 17.469 7.984 -14.094 1 87.88 83 GLU B C 1
ATOM 2352 O O . GLU B 1 83 ? 16.766 8.25 -13.109 1 87.88 83 GLU B O 1
ATOM 2357 N N . PRO B 1 84 ? 17.953 8.922 -14.977 1 87.31 84 PRO B N 1
ATOM 2358 C CA . PRO B 1 84 ? 17.469 10.289 -14.82 1 87.31 84 PRO B CA 1
ATOM 2359 C C . PRO B 1 84 ? 15.938 10.367 -14.75 1 87.31 84 PRO B C 1
ATOM 2361 O O . PRO B 1 84 ? 15.25 9.734 -15.555 1 87.31 84 PRO B O 1
ATOM 2364 N N . GLY B 1 85 ? 15.531 11.141 -13.734 1 87.06 85 GLY B N 1
ATOM 2365 C CA . GLY B 1 85 ? 14.094 11.242 -13.539 1 87.06 85 GLY B CA 1
ATOM 2366 C C . GLY B 1 85 ? 13.562 10.297 -12.477 1 87.06 85 GLY B C 1
ATOM 2367 O O . GLY B 1 85 ? 12.445 10.461 -11.992 1 87.06 85 GLY B O 1
ATOM 2368 N N . ASP B 1 86 ? 14.359 9.32 -12.094 1 89 86 ASP B N 1
ATOM 2369 C CA . ASP B 1 86 ? 13.969 8.391 -11.031 1 89 86 ASP B CA 1
ATOM 2370 C C . ASP B 1 86 ? 14.312 8.961 -9.656 1 89 86 ASP B C 1
ATOM 2372 O O . ASP B 1 86 ? 15.195 9.812 -9.531 1 89 86 ASP B O 1
ATOM 2376 N N . SER B 1 87 ? 13.539 8.484 -8.68 1 91.25 87 SER B N 1
ATOM 2377 C CA . SER B 1 87 ? 13.805 8.898 -7.309 1 91.25 87 SER B CA 1
ATOM 2378 C C . SER B 1 87 ? 14.234 7.719 -6.445 1 91.25 87 SER B C 1
ATOM 2380 O O . SER B 1 87 ? 13.938 6.566 -6.766 1 91.25 87 SER B O 1
ATOM 2382 N N . VAL B 1 88 ? 15 8.008 -5.402 1 91.5 88 VAL B N 1
ATOM 2383 C CA . VAL B 1 88 ? 15.461 7.031 -4.418 1 91.5 88 VAL B CA 1
ATOM 2384 C C . VAL B 1 88 ? 15.297 7.605 -3.012 1 91.5 88 VAL B C 1
ATOM 2386 O O . VAL B 1 88 ? 15.469 8.812 -2.805 1 91.5 88 VAL B O 1
ATOM 2389 N N . GLY B 1 89 ? 14.914 6.773 -2.104 1 91 89 GLY B N 1
ATOM 2390 C CA . GLY B 1 89 ? 14.93 7.215 -0.719 1 91 89 GLY B CA 1
ATOM 2391 C C . GLY B 1 89 ? 13.539 7.445 -0.154 1 91 89 GLY B C 1
ATOM 2392 O O . GLY B 1 89 ? 13.391 7.773 1.024 1 91 89 GLY B O 1
ATOM 2393 N N . GLU B 1 90 ? 12.531 7.219 -0.979 1 87.5 90 GLU B N 1
ATOM 2394 C CA . GLU B 1 90 ? 11.156 7.434 -0.536 1 87.5 90 GLU B CA 1
ATOM 2395 C C . GLU B 1 90 ? 10.797 6.496 0.613 1 87.5 90 GLU B C 1
ATOM 2397 O O . GLU B 1 90 ? 10.195 6.922 1.601 1 87.5 90 GLU B O 1
ATOM 2402 N N . HIS B 1 91 ? 11.188 5.297 0.459 1 86.06 91 HIS B N 1
ATOM 2403 C CA . HIS B 1 91 ? 10.891 4.293 1.473 1 86.06 91 HIS B CA 1
ATOM 2404 C C . HIS B 1 91 ? 11.516 4.656 2.812 1 86.06 91 HIS B C 1
ATOM 2406 O O . HIS B 1 91 ? 10.852 4.625 3.848 1 86.06 91 HIS B O 1
ATOM 2412 N N . GLU B 1 92 ? 12.734 4.984 2.76 1 90.56 92 GLU B N 1
ATOM 2413 C CA . GLU B 1 92 ? 13.453 5.352 3.977 1 90.56 92 GLU B CA 1
ATOM 2414 C C . GLU B 1 92 ? 12.844 6.59 4.629 1 90.56 92 GLU B C 1
ATOM 2416 O O . GLU B 1 92 ? 12.758 6.672 5.855 1 90.56 92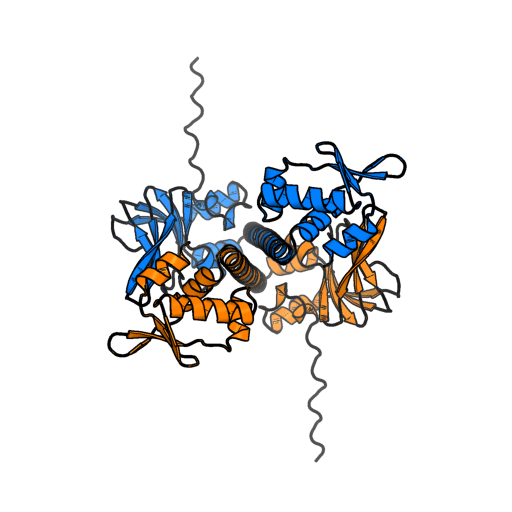 GLU B O 1
ATOM 2421 N N . PHE B 1 93 ? 12.438 7.488 3.844 1 87.75 93 PHE B N 1
ATOM 2422 C CA . PHE B 1 93 ? 11.797 8.695 4.352 1 87.75 93 PHE B CA 1
ATOM 2423 C C . PHE B 1 93 ? 10.508 8.359 5.094 1 87.75 93 PHE B C 1
ATOM 2425 O O . PHE B 1 93 ? 10.258 8.875 6.184 1 87.75 93 PHE B O 1
ATOM 2432 N N . LEU B 1 94 ? 9.773 7.508 4.543 1 82.44 94 LEU B N 1
ATOM 2433 C CA . LEU B 1 94 ? 8.43 7.23 5.031 1 82.44 94 LEU B CA 1
ATOM 2434 C C . LEU B 1 94 ? 8.477 6.316 6.254 1 82.44 94 LEU B C 1
ATOM 2436 O O . LEU B 1 94 ? 7.664 6.465 7.176 1 82.44 94 LEU B O 1
ATOM 2440 N N . THR B 1 95 ? 9.422 5.441 6.297 1 83.44 95 THR B N 1
ATOM 2441 C CA . THR B 1 95 ? 9.391 4.406 7.324 1 83.44 95 THR B CA 1
ATOM 2442 C C . THR B 1 95 ? 10.422 4.695 8.414 1 83.44 95 THR B C 1
ATOM 2444 O O . THR B 1 95 ? 10.328 4.168 9.523 1 83.44 95 THR B O 1
ATOM 2447 N N . GLY B 1 96 ? 11.375 5.414 8.047 1 87.88 96 GLY B N 1
ATOM 2448 C CA . GLY B 1 96 ? 12.477 5.637 8.969 1 87.88 96 GLY B CA 1
ATOM 2449 C C . GLY B 1 96 ? 13.406 4.441 9.078 1 87.88 96 GLY B C 1
ATOM 2450 O O . GLY B 1 96 ? 14.305 4.426 9.922 1 87.88 96 GLY B O 1
ATOM 2451 N N . GLU B 1 97 ? 13.219 3.486 8.297 1 86.38 97 GLU B N 1
ATOM 2452 C CA . GLU B 1 97 ? 14.047 2.283 8.305 1 86.38 97 GLU B CA 1
ATOM 2453 C C . GLU B 1 97 ? 15.359 2.512 7.562 1 86.38 97 GLU B C 1
ATOM 2455 O O . GLU B 1 97 ? 15.453 3.406 6.723 1 86.38 97 GLU B O 1
ATOM 2460 N N . PRO B 1 98 ? 16.359 1.681 7.887 1 90.69 98 PRO B N 1
ATOM 2461 C CA . PRO B 1 98 ? 17.609 1.762 7.121 1 90.69 98 PRO B CA 1
ATOM 2462 C C . PRO B 1 98 ? 17.422 1.361 5.656 1 90.69 98 PRO B C 1
ATOM 2464 O O . PRO B 1 98 ? 16.453 0.674 5.316 1 90.69 98 PRO B O 1
ATOM 2467 N N . ALA B 1 99 ? 18.391 1.835 4.852 1 90.38 99 ALA B N 1
ATOM 2468 C CA . ALA B 1 99 ? 18.328 1.509 3.428 1 90.38 99 ALA B CA 1
ATOM 2469 C C . ALA B 1 99 ? 18.453 0.004 3.205 1 90.38 99 ALA B C 1
ATOM 2471 O O . ALA B 1 99 ? 19.375 -0.629 3.713 1 90.38 99 ALA B O 1
ATOM 2472 N N . ARG B 1 100 ? 17.5 -0.47 2.482 1 77.44 100 ARG B N 1
ATOM 2473 C CA . ARG B 1 100 ? 17.562 -1.89 2.15 1 77.44 100 ARG B CA 1
ATOM 2474 C C . ARG B 1 100 ? 18.625 -2.164 1.101 1 77.44 100 ARG B C 1
ATOM 2476 O O . ARG B 1 100 ? 19.266 -3.219 1.12 1 77.44 100 ARG B O 1
ATOM 2483 N N . HIS B 1 101 ? 18.734 -1.198 0.212 1 84.31 101 HIS B N 1
ATOM 2484 C CA . HIS B 1 101 ? 19.703 -1.306 -0.883 1 84.31 101 HIS B CA 1
ATOM 2485 C C . HIS B 1 101 ? 20.75 -0.207 -0.803 1 84.31 101 HIS B C 1
ATOM 2487 O O . HIS B 1 101 ? 20.469 0.902 -0.348 1 84.31 101 HIS B O 1
ATOM 2493 N N . GLY B 1 102 ? 21.922 -0.661 -1.249 1 90.31 102 GLY B N 1
ATOM 2494 C CA . GLY B 1 102 ? 22.891 0.376 -1.533 1 90.31 102 GLY B CA 1
ATOM 2495 C C . GLY B 1 102 ? 22.625 1.109 -2.834 1 90.31 102 GLY B C 1
ATOM 2496 O O . GLY B 1 102 ? 21.828 0.659 -3.652 1 90.31 102 GLY B O 1
ATOM 2497 N N . ALA B 1 103 ? 23.234 2.273 -2.945 1 94.44 103 ALA B N 1
ATOM 2498 C CA . ALA B 1 103 ? 23.156 3.053 -4.176 1 94.44 103 ALA B CA 1
ATOM 2499 C C . ALA B 1 103 ? 24.531 3.629 -4.551 1 94.44 103 ALA B C 1
ATOM 2501 O O . ALA B 1 103 ? 25.141 4.332 -3.75 1 94.44 103 ALA B O 1
ATOM 2502 N N . ARG B 1 104 ? 24.938 3.289 -5.75 1 94.69 104 ARG B N 1
ATOM 2503 C CA . ARG B 1 104 ? 26.266 3.703 -6.211 1 94.69 104 ARG B CA 1
ATOM 2504 C C . ARG B 1 104 ? 26.188 4.32 -7.605 1 94.69 104 ARG B C 1
ATOM 2506 O O . ARG B 1 104 ? 25.469 3.816 -8.477 1 94.69 104 ARG B O 1
ATOM 2513 N N . ALA B 1 105 ? 27.016 5.391 -7.738 1 96.31 105 ALA B N 1
ATOM 2514 C CA . ALA B 1 105 ? 27.062 6.027 -9.047 1 96.31 105 ALA B CA 1
ATOM 2515 C C . ALA B 1 105 ? 27.891 5.199 -10.031 1 96.31 105 ALA B C 1
ATOM 2517 O O . ALA B 1 105 ? 29.016 4.805 -9.727 1 96.31 105 ALA B O 1
ATOM 2518 N N . LEU B 1 106 ? 27.281 4.941 -11.141 1 93.81 106 LEU B N 1
ATOM 2519 C CA . LEU B 1 106 ? 28 4.207 -12.18 1 93.81 106 LEU B CA 1
ATOM 2520 C C . LEU B 1 106 ? 28.812 5.16 -13.062 1 93.81 106 LEU B C 1
ATOM 2522 O O . LEU B 1 106 ? 29.812 4.766 -13.648 1 93.81 106 LEU B O 1
ATOM 2526 N N . VAL B 1 107 ? 28.359 6.359 -13.305 1 93.62 107 VAL B N 1
ATOM 2527 C CA . VAL B 1 107 ? 28.969 7.469 -14.016 1 93.62 107 VAL B CA 1
ATOM 2528 C C . VAL B 1 107 ? 28.844 8.75 -13.188 1 93.62 107 VAL B C 1
ATOM 2530 O O . VAL B 1 107 ? 28.219 8.75 -12.133 1 93.62 107 VAL B O 1
ATOM 2533 N N . ALA B 1 108 ? 29.531 9.766 -13.727 1 96.5 108 ALA B N 1
ATOM 2534 C CA . ALA B 1 108 ? 29.297 11.055 -13.086 1 96.5 108 ALA B CA 1
ATOM 2535 C C . ALA B 1 108 ? 27.797 11.359 -13.008 1 96.5 108 ALA B C 1
ATOM 2537 O O . ALA B 1 108 ? 27.094 11.328 -14.016 1 96.5 108 ALA B O 1
ATOM 2538 N N . THR B 1 109 ? 27.359 11.508 -11.703 1 95.94 109 THR B N 1
ATOM 2539 C CA . THR B 1 109 ? 25.922 11.602 -11.461 1 95.94 109 THR B CA 1
ATOM 2540 C C . THR B 1 109 ? 25.594 12.875 -10.672 1 95.94 109 THR B C 1
ATOM 2542 O O . THR B 1 109 ? 26.297 13.203 -9.711 1 95.94 109 THR B O 1
ATOM 2545 N N . ARG B 1 110 ? 24.578 13.594 -11.195 1 96.12 110 ARG B N 1
ATOM 2546 C CA . ARG B 1 110 ? 24.047 14.758 -10.492 1 96.12 110 ARG B CA 1
ATOM 2547 C C . ARG B 1 110 ? 22.672 14.469 -9.922 1 96.12 110 ARG B C 1
ATOM 2549 O O . ARG B 1 110 ? 21.781 13.984 -10.633 1 96.12 110 ARG B O 1
ATOM 2556 N N . LEU B 1 111 ? 22.562 14.75 -8.562 1 96.81 111 LEU B N 1
ATOM 2557 C CA . LEU B 1 111 ? 21.312 14.461 -7.871 1 96.81 111 LEU B CA 1
ATOM 2558 C C . LEU B 1 111 ? 20.688 15.742 -7.328 1 96.81 111 LEU B C 1
ATOM 2560 O O . LEU B 1 111 ? 21.406 16.688 -6.973 1 96.81 111 LEU B O 1
ATOM 2564 N N . CYS B 1 112 ? 19.406 15.797 -7.395 1 95.06 112 CYS B N 1
ATOM 2565 C CA . CYS B 1 112 ? 18.609 16.719 -6.578 1 95.06 112 CYS B CA 1
ATOM 2566 C C . CYS B 1 112 ? 18.219 16.062 -5.262 1 95.06 112 CYS B C 1
ATOM 2568 O O . CYS B 1 112 ? 17.516 15.047 -5.254 1 95.06 112 CYS B O 1
ATOM 2570 N N . THR B 1 113 ? 18.641 16.656 -4.145 1 96.31 113 THR B N 1
ATOM 2571 C CA . THR B 1 113 ? 18.438 15.992 -2.867 1 96.31 113 THR B CA 1
ATOM 2572 C C . THR B 1 113 ? 17.547 16.828 -1.958 1 96.31 113 THR B C 1
ATOM 2574 O O . THR B 1 113 ? 17.594 18.062 -2.006 1 96.31 113 THR B O 1
ATOM 2577 N N . PHE B 1 114 ? 16.734 16.172 -1.185 1 94.88 114 PHE B N 1
ATOM 2578 C CA . PHE B 1 114 ? 15.852 16.766 -0.181 1 94.88 114 PHE B CA 1
ATOM 2579 C C . PHE B 1 114 ? 16.125 16.172 1.197 1 94.88 114 PHE B C 1
ATOM 2581 O O . PHE B 1 114 ? 16.062 14.961 1.385 1 94.88 114 PHE B O 1
ATOM 2588 N N . SER B 1 115 ? 16.406 17.062 2.16 1 95.38 115 SER B N 1
ATOM 2589 C CA . SER B 1 115 ? 16.594 16.578 3.525 1 95.38 115 SER B CA 1
ATOM 2590 C C . SER B 1 115 ? 15.289 16.062 4.113 1 95.38 115 SER B C 1
ATOM 2592 O O . SER B 1 115 ? 14.234 16.688 3.961 1 95.38 115 SER B O 1
ATOM 2594 N N . HIS B 1 116 ? 15.422 14.844 4.797 1 93.25 116 HIS B N 1
ATOM 2595 C CA . HIS B 1 116 ? 14.242 14.305 5.461 1 93.25 116 HIS B CA 1
ATOM 2596 C C . HIS B 1 116 ? 13.625 15.328 6.41 1 93.25 116 HIS B C 1
ATOM 2598 O O . HIS B 1 116 ? 12.414 15.531 6.41 1 93.25 116 HIS B O 1
ATOM 2604 N N . ALA B 1 117 ? 14.461 15.977 7.152 1 93 117 ALA B N 1
ATOM 2605 C CA . ALA B 1 117 ? 14.008 16.938 8.164 1 93 117 ALA B CA 1
ATOM 2606 C C . ALA B 1 117 ? 13.289 18.109 7.523 1 93 117 ALA B C 1
ATOM 2608 O O . ALA B 1 117 ? 12.25 18.562 8.008 1 93 117 ALA B O 1
ATOM 2609 N N . GLU B 1 118 ? 13.82 18.578 6.43 1 91.88 118 GLU B N 1
ATOM 2610 C CA . GLU B 1 118 ? 13.227 19.734 5.77 1 91.88 118 GLU B CA 1
ATOM 2611 C C . GLU B 1 118 ? 11.898 19.375 5.109 1 91.88 118 GLU B C 1
ATOM 2613 O O . GLU B 1 118 ? 10.945 20.156 5.152 1 91.88 118 GLU B O 1
ATOM 2618 N N . VAL B 1 119 ? 11.852 18.234 4.516 1 91.44 119 VAL B N 1
ATOM 2619 C CA . VAL B 1 119 ? 10.602 17.781 3.896 1 91.44 119 VAL B CA 1
ATOM 2620 C C . VAL B 1 119 ? 9.539 17.578 4.969 1 91.44 119 VAL B C 1
ATOM 2622 O O . VAL B 1 119 ? 8.398 18.016 4.82 1 91.44 119 VAL B O 1
ATOM 2625 N N . ALA B 1 120 ? 9.953 16.938 6.02 1 89.31 120 ALA B N 1
ATOM 2626 C CA . ALA B 1 120 ? 9.016 16.703 7.117 1 89.31 120 ALA B CA 1
ATOM 2627 C C . ALA B 1 120 ? 8.461 18.016 7.66 1 89.31 120 ALA B C 1
ATOM 2629 O O . ALA B 1 120 ? 7.262 18.125 7.922 1 89.31 120 ALA B O 1
ATOM 2630 N N . ARG B 1 121 ? 9.297 18.969 7.801 1 88.88 121 ARG B N 1
ATOM 2631 C CA . ARG B 1 121 ? 8.891 20.281 8.289 1 88.88 121 ARG B CA 1
ATOM 2632 C C . ARG B 1 121 ? 7.922 20.953 7.316 1 88.88 121 ARG B C 1
ATOM 2634 O O . ARG B 1 121 ? 6.918 21.531 7.73 1 88.88 121 ARG B O 1
ATOM 2641 N N . LEU B 1 122 ? 8.25 20.828 6.113 1 90.12 122 LEU B N 1
ATOM 2642 C CA . LEU B 1 122 ? 7.395 21.422 5.09 1 90.12 122 LEU B CA 1
ATOM 2643 C C . LEU B 1 122 ? 6 20.812 5.125 1 90.12 122 LEU B C 1
ATOM 2645 O O . LEU B 1 122 ? 4.996 21.531 5.051 1 90.12 122 LEU B O 1
ATOM 2649 N N . LEU B 1 123 ? 5.93 19.547 5.254 1 87.88 123 LEU B N 1
ATOM 2650 C CA . LEU B 1 123 ? 4.652 18.844 5.297 1 87.88 123 LEU B CA 1
ATOM 2651 C C . LEU B 1 123 ? 3.85 19.25 6.523 1 87.88 123 LEU B C 1
ATOM 2653 O O . LEU B 1 123 ? 2.623 19.375 6.461 1 87.88 123 LEU B O 1
ATOM 2657 N N . ALA B 1 124 ? 4.535 19.438 7.582 1 83.69 124 ALA B N 1
ATOM 2658 C CA . ALA B 1 124 ? 3.895 19.828 8.836 1 83.69 124 ALA B CA 1
ATOM 2659 C C . ALA B 1 124 ? 3.395 21.266 8.789 1 83.69 124 ALA B C 1
ATOM 2661 O O . ALA B 1 124 ? 2.328 21.578 9.32 1 83.69 124 ALA B O 1
ATOM 2662 N N . GLU B 1 125 ? 4.133 22.078 8.148 1 85.56 125 GLU B N 1
ATOM 2663 C CA . GLU B 1 125 ? 3.85 23.516 8.141 1 85.56 125 GLU B CA 1
ATOM 2664 C C . GLU B 1 125 ? 2.824 23.875 7.07 1 85.56 125 GLU B C 1
ATOM 2666 O O . GLU B 1 125 ? 2.227 24.953 7.113 1 85.56 125 GLU B O 1
ATOM 2671 N N . HIS B 1 126 ? 2.699 23 6.152 1 87.81 126 HIS B N 1
ATOM 2672 C CA . HIS B 1 126 ? 1.758 23.234 5.062 1 87.81 126 HIS B CA 1
ATOM 2673 C C . HIS B 1 126 ? 0.758 22.094 4.941 1 87.81 126 HIS B C 1
ATOM 2675 O O . HIS B 1 126 ? 0.912 21.219 4.09 1 87.81 126 HIS B O 1
ATOM 2681 N N . PRO B 1 127 ? -0.322 22.203 5.672 1 83.31 127 PRO B N 1
ATOM 2682 C CA . PRO B 1 127 ? -1.285 21.109 5.734 1 83.31 127 PRO B CA 1
ATOM 2683 C C . PRO B 1 127 ? -1.835 20.734 4.359 1 83.31 127 PRO B C 1
ATOM 2685 O O . PRO B 1 127 ? -2.186 19.562 4.129 1 83.31 127 PRO B O 1
ATOM 2688 N N . GLY B 1 128 ? -1.897 21.766 3.518 1 83.69 128 GLY B N 1
ATOM 2689 C CA . GLY B 1 128 ? -2.322 21.453 2.162 1 83.69 128 GLY B CA 1
ATOM 2690 C C . GLY B 1 128 ? -1.399 20.484 1.456 1 83.69 128 GLY B C 1
ATOM 2691 O O . GLY B 1 128 ? -1.861 19.562 0.771 1 83.69 128 GLY B O 1
ATOM 2692 N N . ILE B 1 129 ? -0.146 20.594 1.643 1 86.88 129 ILE B N 1
ATOM 2693 C CA . ILE B 1 129 ? 0.847 19.719 1.043 1 86.88 129 ILE B CA 1
ATOM 2694 C C . ILE B 1 129 ? 0.823 18.359 1.746 1 86.88 129 ILE B C 1
ATOM 2696 O O . ILE B 1 129 ? 0.781 17.312 1.093 1 86.88 129 ILE B O 1
ATOM 2700 N N . GLY B 1 130 ? 0.824 18.422 3.037 1 87.31 130 GLY B N 1
ATOM 2701 C CA . GLY B 1 130 ? 0.768 17.203 3.816 1 87.31 130 GLY B CA 1
ATOM 2702 C C . GLY B 1 130 ? -0.44 16.344 3.49 1 87.31 130 GLY B C 1
ATOM 2703 O O . GLY B 1 130 ? -0.323 15.117 3.354 1 87.31 130 GLY B O 1
ATOM 2704 N N . GLY B 1 131 ? -1.521 17 3.398 1 85.31 131 GLY B N 1
ATOM 2705 C CA . GLY B 1 131 ? -2.744 16.297 3.051 1 85.31 131 GLY B CA 1
ATOM 2706 C C . GLY B 1 131 ? -2.684 15.633 1.691 1 85.31 131 GLY B C 1
ATOM 2707 O O . GLY B 1 131 ? -3.156 14.508 1.526 1 85.31 131 GLY B O 1
ATOM 2708 N N . ARG B 1 132 ? -2.125 16.203 0.755 1 87.12 132 ARG B N 1
ATOM 2709 C CA . ARG B 1 132 ? -2.014 15.648 -0.588 1 87.12 132 ARG B CA 1
ATOM 2710 C C . ARG B 1 132 ? -1.048 14.469 -0.612 1 87.12 132 ARG B C 1
ATOM 2712 O O . ARG B 1 132 ? -1.287 13.477 -1.306 1 87.12 132 ARG B O 1
ATOM 2719 N N . VAL B 1 133 ? -0.008 14.586 0.101 1 89.38 133 VAL B N 1
ATOM 2720 C CA . VAL B 1 133 ? 0.947 13.484 0.199 1 89.38 133 VAL B CA 1
ATOM 2721 C C . VAL B 1 133 ? 0.28 12.281 0.854 1 89.38 133 VAL B C 1
ATOM 2723 O O . VAL B 1 133 ? 0.438 11.148 0.39 1 89.38 133 VAL B O 1
ATOM 2726 N N . MET B 1 134 ? -0.396 12.562 1.867 1 88.38 134 MET B N 1
ATOM 2727 C CA . MET B 1 134 ? -1.133 11.5 2.545 1 88.38 134 MET B CA 1
ATOM 2728 C C . MET B 1 134 ? -2.1 10.812 1.588 1 88.38 134 MET B C 1
ATOM 2730 O O . MET B 1 134 ? -2.201 9.578 1.578 1 88.38 134 MET B O 1
ATOM 2734 N N . ARG B 1 135 ? -2.738 11.562 0.838 1 85.88 135 ARG B N 1
ATOM 2735 C CA . ARG B 1 135 ? -3.664 11.016 -0.146 1 85.88 135 ARG B CA 1
ATOM 2736 C C . ARG B 1 135 ? -2.932 10.148 -1.163 1 85.88 135 ARG B C 1
ATOM 2738 O O . ARG B 1 135 ? -3.418 9.078 -1.54 1 85.88 135 ARG B O 1
ATOM 2745 N N . THR B 1 136 ? -1.89 10.594 -1.611 1 88.62 136 THR B N 1
ATOM 2746 C CA . THR B 1 136 ? -1.081 9.812 -2.545 1 88.62 136 THR B CA 1
ATOM 2747 C C . THR B 1 136 ? -0.726 8.453 -1.948 1 88.62 136 THR B C 1
ATOM 2749 O O . THR B 1 136 ? -0.869 7.426 -2.609 1 88.62 136 THR B O 1
ATOM 2752 N N . LEU B 1 137 ? -0.306 8.477 -0.752 1 89.81 137 LEU B N 1
ATOM 2753 C CA . LEU B 1 137 ? 0.03 7.234 -0.061 1 89.81 137 LEU B CA 1
ATOM 2754 C C . LEU B 1 137 ? -1.189 6.324 0.05 1 89.81 137 LEU B C 1
ATOM 2756 O O . LEU B 1 137 ? -1.096 5.121 -0.193 1 89.81 137 LEU B O 1
ATOM 2760 N N . ALA B 1 138 ? -2.24 6.918 0.402 1 88.25 138 ALA B N 1
ATOM 2761 C CA . ALA B 1 138 ? -3.48 6.172 0.587 1 88.25 138 ALA B CA 1
ATOM 2762 C C . ALA B 1 138 ? -3.906 5.484 -0.707 1 88.25 138 ALA B C 1
ATOM 2764 O O . ALA B 1 138 ? -4.285 4.309 -0.698 1 88.25 138 ALA B O 1
ATOM 2765 N N . VAL B 1 139 ? -3.861 6.148 -1.748 1 86.25 139 VAL B N 1
ATOM 2766 C CA . VAL B 1 139 ? -4.27 5.621 -3.047 1 86.25 139 VAL B CA 1
ATOM 2767 C C . VAL B 1 139 ? -3.33 4.492 -3.461 1 86.25 139 VAL B C 1
ATOM 2769 O O . VAL B 1 139 ? -3.781 3.424 -3.881 1 86.25 139 VAL B O 1
ATOM 2772 N N . ARG B 1 140 ? -2.105 4.719 -3.352 1 87.62 140 ARG B N 1
ATOM 2773 C CA . ARG B 1 140 ? -1.129 3.684 -3.676 1 87.62 140 ARG B CA 1
ATOM 2774 C C . ARG B 1 140 ? -1.347 2.439 -2.822 1 87.62 140 ARG B C 1
ATOM 2776 O O . ARG B 1 140 ? -1.258 1.315 -3.32 1 87.62 140 ARG B O 1
ATOM 2783 N N . LEU B 1 141 ? -1.548 2.621 -1.56 1 88.56 141 LEU B N 1
ATOM 2784 C CA . LEU B 1 141 ? -1.802 1.504 -0.658 1 88.56 141 LEU B CA 1
ATOM 2785 C C . LEU B 1 141 ? -3.055 0.741 -1.076 1 88.56 141 LEU B C 1
ATOM 2787 O O . LEU B 1 141 ? -3.039 -0.49 -1.154 1 88.56 141 LEU B O 1
ATOM 2791 N N . ALA B 1 142 ? -4.113 1.484 -1.315 1 83.25 142 ALA B N 1
ATOM 2792 C CA . ALA B 1 142 ? -5.363 0.86 -1.745 1 83.25 142 ALA B CA 1
ATOM 2793 C C . ALA B 1 142 ? -5.148 0.011 -2.994 1 83.25 142 ALA B C 1
ATOM 2795 O O . ALA B 1 142 ? -5.648 -1.113 -3.082 1 83.25 142 ALA B O 1
ATOM 2796 N N . GLU B 1 143 ? -4.465 0.488 -3.904 1 81.38 143 GLU B N 1
ATOM 2797 C CA . GLU B 1 143 ? -4.164 -0.234 -5.137 1 81.38 143 GLU B CA 1
ATOM 2798 C C . GLU B 1 143 ? -3.352 -1.494 -4.855 1 81.38 143 GLU B C 1
ATOM 2800 O O . GLU B 1 143 ? -3.635 -2.559 -5.41 1 81.38 143 GLU B O 1
ATOM 2805 N N . ALA B 1 144 ? -2.365 -1.327 -4.02 1 83.31 144 ALA B N 1
ATOM 2806 C CA . ALA B 1 144 ? -1.519 -2.469 -3.678 1 83.31 144 ALA B CA 1
ATOM 2807 C C . ALA B 1 144 ? -2.322 -3.555 -2.971 1 83.31 144 ALA B C 1
ATOM 2809 O O . ALA B 1 144 ? -2.184 -4.738 -3.281 1 83.31 144 ALA B O 1
ATOM 2810 N N . GLU B 1 145 ? -3.086 -3.211 -2.041 1 80.81 145 GLU B N 1
ATOM 2811 C CA . GLU B 1 145 ? -3.889 -4.168 -1.285 1 80.81 145 GLU B CA 1
ATOM 2812 C C . GLU B 1 145 ? -4.918 -4.852 -2.178 1 80.81 145 GLU B C 1
ATOM 2814 O O . GLU B 1 145 ? -5.195 -6.043 -2.018 1 80.81 145 GLU B O 1
ATOM 2819 N N . GLN B 1 146 ? -5.449 -4.121 -3.072 1 74 146 GLN B N 1
ATOM 2820 C CA . GLN B 1 146 ? -6.367 -4.711 -4.039 1 74 146 GLN B CA 1
ATOM 2821 C C . GLN B 1 146 ? -5.656 -5.75 -4.906 1 74 146 GLN B C 1
ATOM 2823 O O . GLN B 1 146 ? -6.195 -6.828 -5.16 1 74 146 GLN B O 1
ATOM 2828 N N . ARG B 1 147 ? -4.566 -5.426 -5.344 1 72.69 147 ARG B N 1
ATOM 2829 C CA . ARG B 1 147 ? -3.783 -6.352 -6.156 1 72.69 147 ARG B CA 1
ATOM 2830 C C . ARG B 1 147 ? -3.465 -7.625 -5.379 1 72.69 147 ARG B C 1
ATOM 2832 O O . ARG B 1 147 ? -3.531 -8.727 -5.93 1 72.69 147 ARG B O 1
ATOM 2839 N N . LEU B 1 148 ? -3.084 -7.484 -4.184 1 75.19 148 LEU B N 1
ATOM 2840 C CA . LEU B 1 148 ? -2.787 -8.633 -3.336 1 75.19 148 LEU B CA 1
ATOM 2841 C C . LEU B 1 148 ? -4.02 -9.516 -3.164 1 75.19 148 LEU B C 1
ATOM 2843 O O . LEU B 1 148 ? -3.91 -10.742 -3.15 1 75.19 148 LEU B O 1
ATOM 2847 N N . ALA B 1 149 ? -5.133 -8.898 -2.961 1 68.38 149 ALA B N 1
ATOM 2848 C CA . ALA B 1 149 ? -6.379 -9.648 -2.812 1 68.38 149 ALA B CA 1
ATOM 2849 C C . ALA B 1 149 ? -6.684 -10.461 -4.066 1 68.38 149 ALA B C 1
ATOM 2851 O O . ALA B 1 149 ? -7.176 -11.586 -3.982 1 68.38 149 ALA B O 1
ATOM 2852 N N . TRP B 1 150 ? -6.375 -9.914 -5.172 1 63.03 150 TRP B N 1
ATOM 2853 C CA . TRP B 1 150 ? -6.629 -10.555 -6.457 1 63.03 150 TRP B CA 1
ATOM 2854 C C . TRP B 1 150 ? -5.676 -11.727 -6.676 1 63.03 150 TRP B C 1
ATOM 2856 O O . TRP B 1 150 ? -6.07 -12.773 -7.199 1 63.03 150 TRP B O 1
ATOM 2866 N N . GLU B 1 151 ? -4.465 -11.508 -6.305 1 62.28 151 GLU B N 1
ATOM 2867 C CA . GLU B 1 151 ? -3.453 -12.531 -6.574 1 62.28 151 GLU B CA 1
ATOM 2868 C C . GLU B 1 151 ? -3.771 -13.828 -5.836 1 62.28 151 GLU B C 1
ATOM 2870 O O . GLU B 1 151 ? -3.381 -14.914 -6.277 1 62.28 151 GLU B O 1
ATOM 2875 N N . ARG B 1 152 ? -4.402 -13.875 -4.816 1 63.47 152 ARG B N 1
ATOM 2876 C CA . ARG B 1 152 ? -4.73 -15.055 -4.02 1 63.47 152 ARG B CA 1
ATOM 2877 C C . ARG B 1 152 ? -5.879 -15.836 -4.648 1 63.47 152 ARG B C 1
ATOM 2879 O O . ARG B 1 152 ? -6.098 -17 -4.312 1 63.47 152 ARG B O 1
ATOM 2886 N N . GLN B 1 153 ? -6.457 -15.336 -5.547 1 70.44 153 GLN B N 1
ATOM 2887 C CA . GLN B 1 153 ? -7.617 -15.969 -6.172 1 70.44 153 GLN B CA 1
ATOM 2888 C C . GLN B 1 153 ? -7.242 -16.609 -7.504 1 70.44 153 GLN B C 1
ATOM 2890 O O . GLN B 1 153 ? -6.312 -16.172 -8.172 1 70.44 153 GLN B O 1
ATOM 2895 N N . PRO B 1 154 ? -7.879 -17.844 -7.762 1 77.38 154 PRO B N 1
ATOM 2896 C CA . PRO B 1 154 ? -7.727 -18.359 -9.125 1 77.38 154 PRO B CA 1
ATOM 2897 C C . PRO B 1 154 ? -8.086 -17.312 -10.188 1 77.38 154 PRO B C 1
ATOM 2899 O O . PRO B 1 154 ? -8.898 -16.422 -9.93 1 77.38 154 PRO B O 1
ATOM 2902 N N . VAL B 1 155 ? -7.367 -17.5 -11.297 1 79.5 155 VAL B N 1
ATOM 2903 C CA . VAL B 1 155 ? -7.547 -16.547 -12.375 1 79.5 155 VAL B CA 1
ATOM 2904 C C . VAL B 1 155 ? -9.031 -16.391 -12.695 1 79.5 155 VAL B C 1
ATOM 2906 O O . VAL B 1 155 ? -9.516 -15.273 -12.906 1 79.5 155 VAL B O 1
ATOM 2909 N N . THR B 1 156 ? -9.703 -17.516 -12.68 1 86.88 156 THR B N 1
ATOM 2910 C CA . THR B 1 156 ? -11.125 -17.469 -13.008 1 86.88 156 THR B CA 1
ATOM 2911 C C . THR B 1 156 ? -11.891 -16.641 -11.984 1 86.88 156 THR B C 1
ATOM 2913 O O . THR B 1 156 ? -12.797 -15.883 -12.336 1 86.88 156 THR B O 1
ATOM 2916 N N . ALA B 1 157 ? -11.531 -16.797 -10.797 1 85.06 157 ALA B N 1
ATOM 2917 C CA . ALA B 1 157 ? -12.18 -16.031 -9.734 1 85.06 157 ALA B CA 1
ATOM 2918 C C . ALA B 1 157 ? -11.875 -14.539 -9.859 1 85.06 157 ALA B C 1
ATOM 2920 O O . ALA B 1 157 ? -12.758 -13.695 -9.672 1 85.06 157 ALA B O 1
ATOM 2921 N N . ARG B 1 158 ? -10.695 -14.297 -10.195 1 80.62 158 ARG B N 1
ATOM 2922 C CA . ARG B 1 158 ? -10.297 -12.906 -10.391 1 80.62 158 ARG B CA 1
ATOM 2923 C C . ARG B 1 158 ? -11.039 -12.281 -11.562 1 80.62 158 ARG B C 1
ATOM 2925 O O . ARG B 1 158 ? -11.484 -11.133 -11.484 1 80.62 158 ARG B O 1
ATOM 2932 N N . ILE B 1 159 ? -11.156 -13.016 -12.633 1 85.19 159 ILE B N 1
ATOM 2933 C CA . ILE B 1 159 ? -11.875 -12.539 -13.805 1 85.19 159 ILE B CA 1
ATOM 2934 C C . ILE B 1 159 ? -13.344 -12.305 -13.445 1 85.19 159 ILE B C 1
ATOM 2936 O O . ILE B 1 159 ? -13.906 -11.258 -13.781 1 85.19 159 ILE B O 1
ATOM 2940 N N . ALA B 1 160 ? -13.867 -13.258 -12.75 1 85.75 160 ALA B N 1
ATOM 2941 C CA . ALA B 1 160 ? -15.258 -13.141 -12.328 1 85.75 160 ALA B CA 1
ATOM 2942 C C . ALA B 1 160 ? -15.484 -11.883 -11.5 1 85.75 160 ALA B C 1
ATOM 2944 O O . ALA B 1 160 ? -16.438 -11.133 -11.75 1 85.75 160 ALA B O 1
ATOM 2945 N N . GLY B 1 161 ? -14.617 -11.688 -10.578 1 78.19 161 GLY B N 1
ATOM 2946 C CA . GLY B 1 161 ? -14.719 -10.5 -9.75 1 78.19 161 GLY B CA 1
ATOM 2947 C C . GLY B 1 161 ? -14.617 -9.211 -10.539 1 78.19 161 GLY B C 1
ATOM 2948 O O . GLY B 1 161 ? -15.359 -8.258 -10.273 1 78.19 161 GLY B O 1
ATOM 2949 N N . HIS B 1 162 ? -13.711 -9.133 -11.438 1 78.25 162 HIS B N 1
ATOM 2950 C CA . HIS B 1 162 ? -13.539 -7.953 -12.273 1 78.25 162 HIS B CA 1
ATOM 2951 C C . HIS B 1 162 ? -14.789 -7.676 -13.102 1 78.25 162 HIS B C 1
ATOM 2953 O O . HIS B 1 162 ? -15.25 -6.531 -13.172 1 78.25 162 HIS B O 1
ATOM 2959 N N . LEU B 1 163 ? -15.328 -8.68 -13.734 1 81.75 163 LEU B N 1
ATOM 2960 C CA . LEU B 1 163 ? -16.516 -8.531 -14.57 1 81.75 163 LEU B CA 1
ATOM 2961 C C . LEU B 1 163 ? -17.688 -8.016 -13.75 1 81.75 163 LEU B C 1
ATOM 2963 O O . LEU B 1 163 ? -18.422 -7.125 -14.195 1 81.75 163 LEU B O 1
ATOM 2967 N N . LEU B 1 164 ? -17.766 -8.586 -12.547 1 76.5 164 LEU B N 1
ATOM 2968 C CA . LEU B 1 164 ? -18.875 -8.219 -11.688 1 76.5 164 LEU B CA 1
ATOM 2969 C C . LEU B 1 164 ? -18.75 -6.777 -11.211 1 76.5 164 LEU B C 1
ATOM 2971 O O . LEU B 1 164 ? -19.734 -6.152 -10.812 1 76.5 164 LEU B O 1
ATOM 2975 N N . GLY B 1 165 ? -17.594 -6.32 -11.211 1 68.25 165 GLY B N 1
ATOM 2976 C CA . GLY B 1 165 ? -17.328 -4.965 -10.758 1 68.25 165 GLY B CA 1
ATOM 2977 C C . GLY B 1 165 ? -17.547 -3.924 -11.836 1 68.25 165 GLY B C 1
ATOM 2978 O O . GLY B 1 165 ? -17.594 -2.725 -11.555 1 68.25 165 GLY B O 1
ATOM 2979 N N . LEU B 1 166 ? -17.641 -4.285 -13.023 1 71.56 166 LEU B N 1
ATOM 2980 C CA . LEU B 1 166 ? -17.859 -3.369 -14.141 1 71.56 166 LEU B CA 1
ATOM 2981 C C . LEU B 1 166 ? -19.312 -2.918 -14.203 1 71.56 166 LEU B C 1
ATOM 2983 O O . LEU B 1 166 ? -20.203 -3.652 -13.789 1 71.56 166 LEU B O 1
ATOM 2987 N N . PRO B 1 167 ? -19.453 -1.657 -14.602 1 66.94 167 PRO B N 1
ATOM 2988 C CA . PRO B 1 167 ? -20.844 -1.236 -14.789 1 66.94 167 PRO B CA 1
ATOM 2989 C C . PRO B 1 167 ? -21.594 -2.125 -15.773 1 66.94 167 PRO B C 1
ATOM 2991 O O . PRO B 1 167 ? -21.094 -2.408 -16.859 1 66.94 167 PRO B O 1
ATOM 2994 N N . ALA B 1 168 ? -22.766 -2.615 -15.32 1 73.56 168 ALA B N 1
ATOM 2995 C CA . ALA B 1 168 ? -23.547 -3.549 -16.141 1 73.56 168 ALA B CA 1
ATOM 2996 C C . ALA B 1 168 ? -24.703 -2.838 -16.828 1 73.56 168 ALA B C 1
ATOM 2998 O O . ALA B 1 168 ? -25.297 -1.916 -16.266 1 73.56 168 ALA B O 1
ATOM 2999 N N . LEU B 1 169 ? -24.844 -3.158 -18.125 1 75.56 169 LEU B N 1
ATOM 3000 C CA . LEU B 1 169 ? -26.016 -2.719 -18.875 1 75.56 169 LEU B CA 1
ATOM 3001 C C . LEU B 1 169 ? -27.016 -3.861 -19.047 1 75.56 169 LEU B C 1
ATOM 3003 O O . LEU B 1 169 ? -26.609 -5.023 -19.172 1 75.56 169 LEU B O 1
ATOM 3007 N N . ARG B 1 170 ? -28.25 -3.512 -18.781 1 78.5 170 ARG B N 1
ATOM 3008 C CA . ARG B 1 170 ? -29.281 -4.52 -19.031 1 78.5 170 ARG B CA 1
ATOM 3009 C C . ARG B 1 170 ? -29.703 -4.531 -20.5 1 78.5 170 ARG B C 1
ATOM 3011 O O . ARG B 1 170 ? -30.047 -3.488 -21.062 1 78.5 170 ARG B O 1
ATOM 3018 N N . ASP B 1 171 ? -29.375 -5.469 -21.141 1 74.81 171 ASP B N 1
ATOM 3019 C CA . ASP B 1 171 ? -29.812 -5.711 -22.516 1 74.81 171 ASP B CA 1
ATOM 3020 C C . ASP B 1 171 ? -30.844 -6.84 -22.562 1 74.81 171 ASP B C 1
ATOM 3022 O O . ASP B 1 171 ? -30.484 -8.016 -22.594 1 74.81 171 ASP B O 1
ATOM 3026 N N . GLU B 1 172 ? -32.062 -6.43 -22.641 1 77.31 172 GLU B N 1
ATOM 3027 C CA . GLU B 1 172 ? -33.156 -7.391 -22.516 1 77.31 172 GLU B CA 1
ATOM 3028 C C . GLU B 1 172 ? -33.094 -8.125 -21.172 1 77.31 172 GLU B C 1
ATOM 3030 O O . GLU B 1 172 ? -33.062 -7.504 -20.109 1 77.31 172 GLU B O 1
ATOM 3035 N N . ALA B 1 173 ? -33.094 -9.477 -21.219 1 77.25 173 ALA B N 1
ATOM 3036 C CA . ALA B 1 173 ? -33.094 -10.281 -20 1 77.25 173 ALA B CA 1
ATOM 3037 C C . ALA B 1 173 ? -31.656 -10.477 -19.469 1 77.25 173 ALA B C 1
ATOM 3039 O O . ALA B 1 173 ? -31.469 -10.969 -18.359 1 77.25 173 ALA B O 1
ATOM 3040 N N . ASP B 1 174 ? -30.734 -9.922 -20.312 1 79.25 174 ASP B N 1
ATOM 3041 C CA . ASP B 1 174 ? -29.359 -10.281 -19.969 1 79.25 174 ASP B CA 1
ATOM 3042 C C . ASP B 1 174 ? -28.594 -9.094 -19.391 1 79.25 174 ASP B C 1
ATOM 3044 O O . ASP B 1 174 ? -28.922 -7.941 -19.688 1 79.25 174 ASP B O 1
ATOM 3048 N N . LEU B 1 175 ? -27.703 -9.445 -18.469 1 85.69 175 LEU B N 1
ATOM 3049 C CA . LEU B 1 175 ? -26.75 -8.469 -17.953 1 85.69 175 LEU B CA 1
ATOM 3050 C C . LEU B 1 175 ? -25.453 -8.484 -18.781 1 85.69 175 LEU B C 1
ATOM 3052 O O . LEU B 1 175 ? -24.859 -9.547 -18.984 1 85.69 175 LEU B O 1
ATOM 3056 N N . VAL B 1 176 ? -25.156 -7.258 -19.297 1 87.88 176 VAL B N 1
ATOM 3057 C CA . VAL B 1 176 ? -23.984 -7.184 -20.172 1 87.88 176 VAL B CA 1
ATOM 3058 C C . VAL B 1 176 ? -22.984 -6.18 -19.609 1 87.88 176 VAL B C 1
ATOM 3060 O O . VAL B 1 176 ? -23.359 -5.105 -19.141 1 87.88 176 VAL B O 1
ATOM 3063 N N . VAL B 1 177 ? -21.672 -6.625 -19.531 1 84.25 177 VAL B N 1
ATOM 3064 C CA . VAL B 1 177 ? -20.594 -5.711 -19.156 1 84.25 177 VAL B CA 1
ATOM 3065 C C . VAL B 1 177 ? -19.641 -5.527 -20.344 1 84.25 177 VAL B C 1
ATOM 3067 O O . VAL B 1 177 ? -19.547 -6.395 -21.219 1 84.25 177 VAL B O 1
ATOM 3070 N N . VAL B 1 178 ? -19.016 -4.34 -20.359 1 83.5 178 VAL B N 1
ATOM 3071 C CA . VAL B 1 178 ? -18.078 -4.043 -21.438 1 83.5 178 VAL B CA 1
ATOM 3072 C C . VAL B 1 178 ? -16.672 -3.902 -20.875 1 83.5 178 VAL B C 1
ATOM 3074 O O . VAL B 1 178 ? -16.453 -3.152 -19.922 1 83.5 178 VAL B O 1
ATOM 3077 N N . LEU B 1 179 ? -15.812 -4.672 -21.422 1 82 179 LEU B N 1
ATOM 3078 C CA . LEU B 1 179 ? -14.422 -4.496 -21.031 1 82 179 LEU B CA 1
ATOM 3079 C C . LEU B 1 179 ? -13.898 -3.137 -21.484 1 82 179 LEU B C 1
ATOM 3081 O O . LEU B 1 179 ? -13.984 -2.797 -22.656 1 82 179 LEU B O 1
ATOM 3085 N N . ALA B 1 180 ? -13.547 -2.346 -20.578 1 67.31 180 ALA B N 1
ATOM 3086 C CA . ALA B 1 180 ? -13.164 -0.958 -20.828 1 67.31 180 ALA B CA 1
ATOM 3087 C C . ALA B 1 180 ? -11.75 -0.87 -21.391 1 67.31 180 ALA B C 1
ATOM 3089 O O . ALA B 1 180 ? -11.289 0.209 -21.766 1 67.31 180 ALA B O 1
ATOM 3090 N N . ALA B 1 181 ? -11 -1.845 -21.406 1 71.5 181 ALA B N 1
ATOM 3091 C CA . ALA B 1 181 ? -9.617 -1.899 -21.875 1 71.5 181 ALA B CA 1
ATOM 3092 C C . ALA B 1 181 ? -9.352 -3.195 -22.641 1 71.5 181 ALA B C 1
ATOM 3094 O O . ALA B 1 181 ? -10.094 -4.168 -22.5 1 71.5 181 ALA B O 1
ATOM 3095 N N . PRO B 1 182 ? -8.336 -3.088 -23.578 1 73.5 182 PRO B N 1
ATOM 3096 C CA . PRO B 1 182 ? -7.926 -4.324 -24.25 1 73.5 182 PRO B CA 1
ATOM 3097 C C . PRO B 1 182 ? -7.625 -5.453 -23.266 1 73.5 182 PRO B C 1
ATOM 3099 O O . PRO B 1 182 ? -7.266 -5.195 -22.109 1 73.5 182 PRO B O 1
ATOM 3102 N N . LYS B 1 183 ? -7.898 -6.711 -23.766 1 79.94 183 LYS B N 1
ATOM 3103 C CA . LYS B 1 183 ? -7.746 -7.891 -22.922 1 79.94 183 LYS B CA 1
ATOM 3104 C C . LYS B 1 183 ? -6.371 -7.91 -22.266 1 79.94 183 LYS B C 1
ATOM 3106 O O . LYS B 1 183 ? -6.25 -8.289 -21.094 1 79.94 183 LYS B O 1
ATOM 3111 N N . LYS B 1 184 ? -5.359 -7.48 -23.047 1 76.31 184 LYS B N 1
ATOM 3112 C CA . LYS B 1 184 ? -4 -7.48 -22.5 1 76.31 184 LYS B CA 1
ATOM 3113 C C . LYS B 1 184 ? -3.891 -6.551 -21.297 1 76.31 184 LYS B C 1
ATOM 3115 O O . LYS B 1 184 ? -3.219 -6.879 -20.328 1 76.31 184 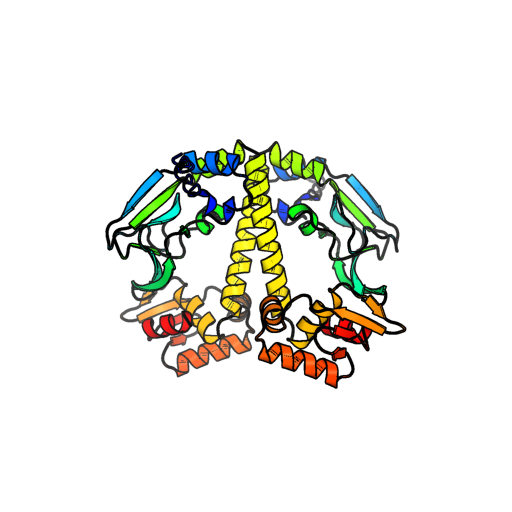LYS B O 1
ATOM 3120 N N . ASP B 1 185 ? -4.52 -5.418 -21.359 1 70.69 185 ASP B N 1
ATOM 3121 C CA . ASP B 1 185 ? -4.488 -4.441 -20.281 1 70.69 185 ASP B CA 1
ATOM 3122 C C . ASP B 1 185 ? -5.293 -4.926 -19.078 1 70.69 185 ASP B C 1
ATOM 3124 O O . ASP B 1 185 ? -4.883 -4.73 -17.938 1 70.69 185 ASP B O 1
ATOM 3128 N N . VAL B 1 186 ? -6.395 -5.531 -19.344 1 76.38 186 VAL B N 1
ATOM 3129 C CA . VAL B 1 186 ? -7.211 -6.078 -18.266 1 76.38 186 VAL B CA 1
ATOM 3130 C C . VAL B 1 186 ? -6.453 -7.191 -17.547 1 76.38 186 VAL B C 1
ATOM 3132 O O . VAL B 1 186 ? -6.496 -7.293 -16.328 1 76.38 186 VAL B O 1
ATOM 3135 N N . ALA B 1 187 ? -5.797 -8.047 -18.328 1 75.75 187 ALA B N 1
ATOM 3136 C CA . ALA B 1 187 ? -4.969 -9.102 -17.766 1 75.75 187 ALA B CA 1
ATOM 3137 C C . ALA B 1 187 ? -3.939 -8.523 -16.797 1 75.75 187 ALA B C 1
ATOM 3139 O O . ALA B 1 187 ? -3.762 -9.047 -15.688 1 75.75 187 ALA B O 1
ATOM 3140 N N . SER B 1 188 ? -3.312 -7.469 -17.172 1 66 188 SER B N 1
ATOM 3141 C CA . SER B 1 188 ? -2.312 -6.797 -16.359 1 66 188 SER B CA 1
ATOM 3142 C C . SER B 1 188 ? -2.924 -6.281 -15.055 1 66 188 SER B C 1
ATOM 3144 O O . SER B 1 188 ? -2.34 -6.449 -13.984 1 66 188 SER B O 1
ATOM 3146 N N . LEU B 1 189 ? -4.016 -5.695 -15.211 1 64.56 189 LEU B N 1
ATOM 3147 C CA . LEU B 1 189 ? -4.73 -5.18 -14.047 1 64.56 189 LEU B CA 1
ATOM 3148 C C . LEU B 1 189 ? -5.047 -6.305 -13.062 1 64.56 189 LEU B C 1
ATOM 3150 O O . LEU B 1 189 ? -5.008 -6.102 -11.852 1 64.56 189 LEU B O 1
ATOM 3154 N N . LEU B 1 190 ? -5.328 -7.453 -13.617 1 70.88 190 LEU B N 1
ATOM 3155 C CA . LEU B 1 190 ? -5.754 -8.586 -12.805 1 70.88 190 LEU B CA 1
ATOM 3156 C C . LEU B 1 190 ? -4.559 -9.43 -12.367 1 70.88 190 LEU B C 1
ATOM 3158 O O . LEU B 1 190 ? -4.73 -10.516 -11.812 1 70.88 190 LEU B O 1
ATOM 3162 N N . GLY B 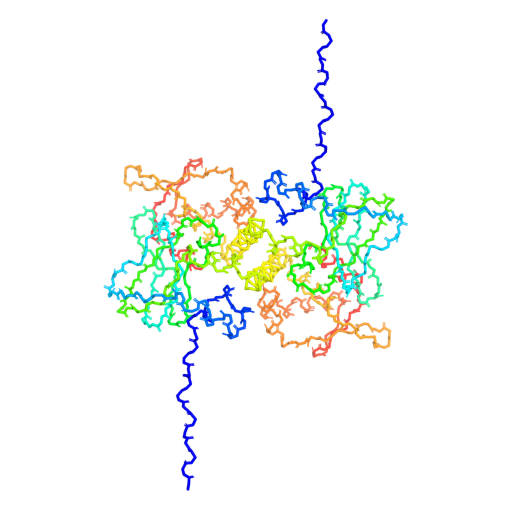1 191 ? -3.418 -8.977 -12.719 1 66.62 191 GLY B N 1
ATOM 3163 C CA . GLY B 1 191 ? -2.213 -9.672 -12.297 1 66.62 191 GLY B CA 1
ATOM 3164 C C . GLY B 1 191 ? -2.045 -11.023 -12.953 1 66.62 191 GLY B C 1
ATOM 3165 O O . GLY B 1 191 ? -1.683 -12 -12.297 1 66.62 191 GLY B O 1
ATOM 3166 N N . THR B 1 192 ? -2.473 -11.109 -14.117 1 71.31 192 THR B N 1
ATOM 3167 C CA . THR B 1 192 ? -2.312 -12.344 -14.867 1 71.31 192 THR B CA 1
ATOM 3168 C C . THR B 1 192 ? -1.779 -12.062 -16.266 1 71.31 192 THR B C 1
ATOM 3170 O O . THR B 1 192 ? -1.51 -10.914 -16.609 1 71.31 192 THR B O 1
ATOM 3173 N N . THR B 1 193 ? -1.404 -13.125 -17 1 75.06 193 THR B N 1
ATOM 3174 C CA . THR B 1 193 ? -0.975 -12.992 -18.391 1 75.06 193 THR B CA 1
ATOM 3175 C C . THR B 1 193 ? -2.18 -12.945 -19.328 1 75.06 193 THR B C 1
ATOM 3177 O O . THR B 1 193 ? -3.26 -13.43 -18.969 1 75.06 193 THR B O 1
ATOM 3180 N N . PRO B 1 194 ? -1.941 -12.234 -20.5 1 80.31 194 PRO B N 1
ATOM 3181 C CA . PRO B 1 194 ? -3.031 -12.219 -21.484 1 80.31 194 PRO B CA 1
ATOM 3182 C C . PRO B 1 194 ? -3.533 -13.617 -21.828 1 80.31 194 PRO B C 1
ATOM 3184 O O . PRO B 1 194 ? -4.738 -13.828 -21.984 1 80.31 194 PRO B O 1
ATOM 3187 N N . GLU B 1 195 ? -2.631 -14.547 -21.906 1 84.31 195 GLU B N 1
ATOM 3188 C CA . GLU B 1 195 ? -3 -15.922 -22.234 1 84.31 195 GLU B CA 1
ATOM 3189 C C . GLU B 1 195 ? -3.867 -16.531 -21.141 1 84.31 195 GLU B C 1
ATOM 3191 O O . GLU B 1 195 ? -4.902 -17.141 -21.422 1 84.31 195 GLU B O 1
ATOM 3196 N N . ALA B 1 196 ? -3.441 -16.453 -19.969 1 82.44 196 ALA B N 1
ATOM 3197 C CA . ALA B 1 196 ? -4.191 -16.984 -18.828 1 82.44 196 ALA B CA 1
ATOM 3198 C C . ALA B 1 196 ? -5.551 -16.312 -18.703 1 82.44 196 ALA B C 1
ATOM 3200 O O . ALA B 1 196 ? -6.547 -16.969 -18.375 1 82.44 196 ALA B O 1
ATOM 3201 N N . PHE B 1 197 ? -5.57 -15.031 -18.984 1 88.56 197 PHE B N 1
ATOM 3202 C CA . PHE B 1 197 ? -6.82 -14.281 -18.969 1 88.56 197 PHE B CA 1
ATOM 3203 C C . PHE B 1 197 ? -7.797 -14.828 -20 1 88.56 197 PHE B C 1
ATOM 3205 O O . PHE B 1 197 ? -8.961 -15.078 -19.688 1 88.56 197 PHE B O 1
ATOM 3212 N N . SER B 1 198 ? -7.32 -14.977 -21.141 1 89.81 198 SER B N 1
ATOM 3213 C CA . SER B 1 198 ? -8.156 -15.484 -22.219 1 89.81 198 SER B CA 1
ATOM 3214 C C . SER B 1 198 ? -8.656 -16.891 -21.922 1 89.81 198 SER B C 1
ATOM 3216 O O . SER B 1 198 ? -9.828 -17.203 -22.156 1 89.81 198 SER B O 1
ATOM 3218 N N . ARG B 1 199 ? -7.758 -17.703 -21.359 1 90.88 199 ARG B N 1
ATOM 3219 C CA . ARG B 1 199 ? -8.156 -19.047 -20.984 1 90.88 199 ARG B CA 1
ATOM 3220 C C . ARG B 1 199 ? -9.211 -19.031 -19.891 1 90.88 199 ARG B C 1
ATOM 3222 O O . ARG B 1 199 ? -10.148 -19.828 -19.906 1 90.88 199 ARG B O 1
ATOM 3229 N N . GLY B 1 200 ? -8.992 -18.203 -18.969 1 92.5 200 GLY B N 1
ATOM 3230 C CA . GLY B 1 200 ? -9.969 -18.062 -17.906 1 92.5 200 GLY B CA 1
ATOM 3231 C C . GLY B 1 200 ? -11.336 -17.625 -18.406 1 92.5 200 GLY B C 1
ATOM 3232 O O . GLY B 1 200 ? -12.359 -18.172 -17.984 1 92.5 200 GLY B O 1
ATOM 3233 N N . LEU B 1 201 ? -11.289 -16.641 -19.281 1 93.25 201 LEU B N 1
ATOM 3234 C CA . LEU B 1 201 ? -12.539 -16.188 -19.891 1 93.25 201 LEU B CA 1
ATOM 3235 C C . LEU B 1 201 ? -13.234 -17.344 -20.609 1 93.25 201 LEU B C 1
ATOM 3237 O O . LEU B 1 201 ? -14.453 -17.516 -20.484 1 93.25 201 LEU B O 1
ATOM 3241 N N . ARG B 1 202 ? -12.453 -18.078 -21.344 1 93.69 202 ARG B N 1
ATOM 3242 C CA . ARG B 1 202 ? -13 -19.219 -22.078 1 93.69 202 ARG B CA 1
ATOM 3243 C C . ARG B 1 202 ? -13.578 -20.25 -21.125 1 93.69 202 ARG B C 1
ATOM 3245 O O . ARG B 1 202 ? -14.633 -20.828 -21.406 1 93.69 202 ARG B O 1
ATOM 3252 N N . ARG B 1 203 ? -12.859 -20.5 -20.109 1 94.38 203 ARG B N 1
ATOM 3253 C CA . ARG B 1 203 ? -13.344 -21.469 -19.125 1 94.38 203 ARG B CA 1
ATOM 3254 C C . ARG B 1 203 ? -14.68 -21.031 -18.547 1 94.38 203 ARG B C 1
ATOM 3256 O O . ARG B 1 203 ? -15.594 -21.844 -18.406 1 94.38 203 ARG B O 1
ATOM 3263 N N . LEU B 1 204 ? -14.742 -19.828 -18.234 1 94.12 204 LEU B N 1
ATOM 3264 C CA . LEU B 1 204 ? -15.992 -19.297 -17.703 1 94.12 204 LEU B CA 1
ATOM 3265 C C . LEU B 1 204 ? -17.109 -19.438 -18.719 1 94.12 204 LEU B C 1
ATOM 3267 O O . LEU B 1 204 ? -18.25 -19.734 -18.359 1 94.12 204 LEU B O 1
ATOM 3271 N N . ALA B 1 205 ? -16.781 -19.188 -19.984 1 95.19 205 ALA B N 1
ATOM 3272 C CA . ALA B 1 205 ? -17.766 -19.328 -21.062 1 95.19 205 ALA B CA 1
ATOM 3273 C C . ALA B 1 205 ? -18.172 -20.797 -21.234 1 95.19 205 ALA B C 1
ATOM 3275 O O . ALA B 1 205 ? -19.359 -21.094 -21.359 1 95.19 205 ALA B O 1
ATOM 3276 N N . ASP B 1 206 ? -17.172 -21.594 -21.188 1 95.06 206 ASP B N 1
ATOM 3277 C CA . ASP B 1 206 ? -17.422 -23.016 -21.312 1 95.06 206 ASP B CA 1
ATOM 3278 C C . ASP B 1 206 ? -18.312 -23.531 -20.172 1 95.06 206 ASP B C 1
ATOM 3280 O O . ASP B 1 206 ? -19.125 -24.422 -20.375 1 95.06 206 ASP B O 1
ATOM 3284 N N . ASP B 1 207 ? -18.156 -22.953 -19.078 1 94 207 ASP B N 1
ATOM 3285 C CA . ASP B 1 207 ? -18.922 -23.344 -17.891 1 94 207 ASP B CA 1
ATOM 3286 C C . ASP B 1 207 ? -20.312 -22.719 -17.906 1 94 207 ASP B C 1
ATOM 3288 O O . ASP B 1 207 ? -21.109 -22.938 -16.984 1 94 207 ASP B O 1
ATOM 3292 N N . GLY B 1 208 ? -20.578 -21.938 -18.953 1 94.19 208 GLY B N 1
ATOM 3293 C CA . GLY B 1 208 ? -21.891 -21.344 -19.125 1 94.19 208 GLY B CA 1
ATOM 3294 C C . GLY B 1 208 ? -22.125 -20.141 -18.25 1 94.19 208 GLY B C 1
ATOM 3295 O O . GLY B 1 208 ? -23.281 -19.781 -17.969 1 94.19 208 GLY B O 1
ATOM 3296 N N . LEU B 1 209 ? -21.062 -19.594 -17.781 1 93.81 209 LEU B N 1
ATOM 3297 C CA . LEU B 1 209 ? -21.203 -18.484 -16.828 1 93.81 209 LEU B CA 1
ATOM 3298 C C . LEU B 1 209 ? -21.219 -17.141 -17.562 1 93.81 209 LEU B C 1
ATOM 3300 O O . LEU B 1 209 ? -21.828 -16.188 -17.078 1 93.81 209 LEU B O 1
ATOM 3304 N N . ILE B 1 210 ? -20.516 -17.125 -18.609 1 94.5 210 ILE B N 1
ATOM 3305 C CA . ILE B 1 210 ? -20.484 -15.898 -19.391 1 94.5 210 ILE B CA 1
ATOM 3306 C C . ILE B 1 210 ? -20.531 -16.234 -20.875 1 94.5 210 ILE B C 1
ATOM 3308 O O . ILE B 1 210 ? -20.422 -17.391 -21.266 1 94.5 210 ILE B O 1
ATOM 3312 N N . ALA B 1 211 ? -20.875 -15.266 -21.734 1 95.25 211 ALA B N 1
ATOM 3313 C CA . ALA B 1 211 ? -20.734 -15.297 -23.188 1 95.25 211 ALA B CA 1
ATOM 3314 C C . ALA B 1 211 ? -19.938 -14.094 -23.688 1 95.25 211 ALA B C 1
ATOM 3316 O O . ALA B 1 211 ? -20.172 -12.961 -23.266 1 95.25 211 ALA B O 1
ATOM 3317 N N . ILE B 1 212 ? -18.984 -14.352 -24.5 1 93.5 212 ILE B N 1
ATOM 3318 C CA . ILE B 1 212 ? -18.062 -13.297 -24.922 1 93.5 212 ILE B CA 1
ATOM 3319 C C . ILE B 1 212 ? -18.312 -12.953 -26.391 1 93.5 212 ILE B C 1
ATOM 3321 O O . ILE B 1 212 ? -18.297 -13.836 -27.25 1 93.5 212 ILE B O 1
ATOM 3325 N N . GLU B 1 213 ? -18.594 -11.734 -26.656 1 91.69 213 GLU B N 1
ATOM 3326 C CA . GLU B 1 213 ? -18.703 -11.164 -28 1 91.69 213 GLU B CA 1
ATOM 3327 C C . GLU B 1 213 ? -17.875 -9.891 -28.125 1 91.69 213 GLU B C 1
ATOM 3329 O O . GLU B 1 213 ? -18.391 -8.789 -27.938 1 91.69 213 GLU B O 1
ATOM 3334 N N . GLY B 1 214 ? -16.625 -10.078 -28.562 1 88.62 214 GLY B N 1
ATOM 3335 C CA . GLY B 1 214 ? -15.727 -8.93 -28.547 1 88.62 214 GLY B CA 1
ATOM 3336 C C . GLY B 1 214 ? -15.492 -8.367 -27.172 1 88.62 214 GLY B C 1
ATOM 3337 O O . GLY B 1 214 ? -15.125 -9.102 -26.25 1 88.62 214 GLY B O 1
ATOM 3338 N N . PRO B 1 215 ? -15.766 -7.02 -27.062 1 86.56 215 PRO B N 1
ATOM 3339 C CA . PRO B 1 215 ? -15.586 -6.41 -25.734 1 86.56 215 PRO B CA 1
ATOM 3340 C C . PRO B 1 215 ? -16.812 -6.586 -24.828 1 86.56 215 PRO B C 1
ATOM 3342 O O . PRO B 1 215 ? -16.75 -6.277 -23.641 1 86.56 215 PRO B O 1
ATOM 3345 N N . ARG B 1 216 ? -17.891 -7.09 -25.422 1 89.94 216 ARG B N 1
ATOM 3346 C CA . ARG B 1 216 ? -19.109 -7.289 -24.656 1 89.94 216 ARG B CA 1
ATOM 3347 C C . ARG B 1 216 ? -19.141 -8.672 -24.016 1 89.94 216 ARG B C 1
ATOM 3349 O O . ARG B 1 216 ? -18.922 -9.68 -24.688 1 89.94 216 ARG B O 1
ATOM 3356 N N . VAL B 1 217 ? -19.312 -8.672 -22.734 1 92.31 217 VAL B N 1
ATOM 3357 C CA . VAL B 1 217 ? -19.406 -9.922 -21.984 1 92.31 217 VAL B CA 1
ATOM 3358 C C . VAL B 1 217 ? -20.766 -10.016 -21.297 1 92.31 217 VAL B C 1
ATOM 3360 O O . VAL B 1 217 ? -21.109 -9.172 -20.469 1 92.31 217 VAL B O 1
ATOM 3363 N N . THR B 1 218 ? -21.531 -10.984 -21.766 1 93.06 218 THR B N 1
ATOM 3364 C CA . THR B 1 218 ? -22.828 -11.234 -21.141 1 93.06 218 THR B CA 1
ATOM 3365 C C . THR B 1 218 ? -22.672 -12.102 -19.891 1 93.06 218 THR B C 1
ATOM 3367 O O . THR B 1 218 ? -22.016 -13.148 -19.938 1 93.06 218 THR B O 1
ATOM 3370 N N . LEU B 1 219 ? -23.203 -11.703 -18.812 1 91.12 219 LEU B N 1
ATOM 3371 C CA . LEU B 1 219 ? -23.188 -12.477 -17.578 1 91.12 219 LEU B CA 1
ATOM 3372 C C . LEU B 1 219 ? -24.375 -13.438 -17.516 1 91.12 219 LEU B C 1
ATOM 3374 O O . LEU B 1 219 ? -25.484 -13.055 -17.125 1 91.12 219 LEU B O 1
ATOM 3378 N N . LEU B 1 220 ? -24.172 -14.648 -17.844 1 91.56 220 LEU B N 1
ATOM 3379 C CA . LEU B 1 220 ? -25.25 -15.625 -18.016 1 91.56 220 LEU B CA 1
ATOM 3380 C C . LEU B 1 220 ? -25.719 -16.141 -16.656 1 91.56 220 LEU B C 1
ATOM 3382 O O . LEU B 1 220 ? -26.891 -16.516 -16.516 1 91.56 220 LEU B O 1
ATOM 3386 N N . ASP B 1 221 ? -24.844 -16.219 -15.734 1 89.19 221 ASP B N 1
ATOM 3387 C CA . ASP B 1 221 ? -25.172 -16.656 -14.375 1 89.19 221 ASP B CA 1
ATOM 3388 C C . ASP B 1 221 ? -24.438 -15.805 -13.344 1 89.19 221 ASP B C 1
ATOM 3390 O O . ASP B 1 221 ? -23.453 -16.25 -12.758 1 89.19 221 ASP B O 1
ATOM 3394 N N . PRO B 1 222 ? -25 -14.672 -13.117 1 83.06 222 PRO B N 1
ATOM 3395 C CA . PRO B 1 222 ? -24.344 -13.742 -12.195 1 83.06 222 PRO B CA 1
ATOM 3396 C C . PRO B 1 222 ? -24.156 -14.328 -10.805 1 83.06 222 PRO B C 1
ATOM 3398 O O . PRO B 1 222 ? -23.141 -14.055 -10.148 1 83.06 222 PRO B O 1
ATOM 3401 N N . ASP B 1 223 ? -25.078 -15.102 -10.391 1 80 223 ASP B N 1
ATOM 3402 C CA . ASP B 1 223 ? -24.984 -15.703 -9.062 1 80 223 ASP B CA 1
ATOM 3403 C C . ASP B 1 223 ? -23.797 -16.656 -8.969 1 80 223 ASP B C 1
ATOM 3405 O O . ASP B 1 223 ? -23.031 -16.609 -8 1 80 223 ASP B O 1
ATOM 3409 N N . ALA B 1 224 ? -23.641 -17.453 -9.938 1 84.25 224 ALA B N 1
ATOM 3410 C CA . ALA B 1 224 ? -22.516 -18.391 -9.969 1 84.25 224 ALA B CA 1
ATOM 3411 C C . ALA B 1 224 ? -21.188 -17.625 -10.078 1 84.25 224 ALA B C 1
ATOM 3413 O O . ALA B 1 224 ? -20.188 -18.031 -9.477 1 84.25 224 ALA B O 1
ATOM 3414 N N . LEU B 1 225 ? -21.141 -16.609 -10.867 1 84.88 225 LEU B N 1
ATOM 3415 C CA . LEU B 1 225 ? -19.938 -15.789 -11 1 84.88 225 LEU B CA 1
ATOM 3416 C C . LEU B 1 225 ? -19.562 -15.164 -9.664 1 84.88 225 LEU B C 1
ATOM 3418 O O . LEU B 1 225 ? -18.375 -15.102 -9.328 1 84.88 225 LEU B O 1
ATOM 3422 N N . GLU B 1 226 ? -20.5 -14.758 -8.969 1 75.44 226 GLU B N 1
ATOM 3423 C CA . GLU B 1 226 ? -20.266 -14.164 -7.652 1 75.44 226 GLU B CA 1
ATOM 3424 C C . GLU B 1 226 ? -19.672 -15.188 -6.684 1 75.44 226 GLU B C 1
ATOM 3426 O O . GLU B 1 226 ? -18.75 -14.875 -5.922 1 75.44 226 GLU B O 1
ATOM 3431 N N . ALA B 1 227 ? -20.234 -16.328 -6.707 1 79 227 ALA B N 1
ATOM 3432 C CA . ALA B 1 227 ? -19.719 -17.406 -5.863 1 79 227 ALA B CA 1
ATOM 3433 C C . ALA B 1 227 ? -18.25 -17.719 -6.199 1 79 227 ALA B C 1
ATOM 3435 O O . ALA B 1 227 ? -17.438 -17.922 -5.297 1 79 227 ALA B O 1
ATOM 3436 N N . LEU B 1 228 ? -18.016 -17.719 -7.422 1 79.12 228 LEU B N 1
ATOM 3437 C CA . LEU B 1 228 ? -16.656 -17.984 -7.887 1 79.12 228 LEU B CA 1
ATOM 3438 C C . LEU B 1 228 ? -15.703 -16.875 -7.438 1 79.12 228 LEU B C 1
ATOM 3440 O O . LEU B 1 228 ? -14.578 -17.156 -7.012 1 79.12 228 LEU B O 1
ATOM 3444 N N . ALA B 1 229 ? -16.172 -15.68 -7.57 1 76.44 229 ALA B N 1
ATOM 3445 C CA . ALA B 1 229 ? -15.336 -14.523 -7.238 1 76.44 229 ALA B CA 1
ATOM 3446 C C . ALA B 1 229 ? -15.047 -14.469 -5.742 1 76.44 229 ALA B C 1
ATOM 3448 O O . ALA B 1 229 ? -14.078 -13.836 -5.316 1 76.44 229 ALA B O 1
ATOM 3449 N N . ALA B 1 230 ? -15.953 -15.047 -4.992 1 67.38 230 ALA B N 1
ATOM 3450 C CA . ALA B 1 230 ? -15.82 -15.016 -3.539 1 67.38 230 ALA B CA 1
ATOM 3451 C C . ALA B 1 230 ? -14.883 -16.109 -3.047 1 67.38 230 ALA B C 1
ATOM 3453 O O . ALA B 1 230 ? -14.547 -16.156 -1.86 1 67.38 230 ALA B O 1
ATOM 3454 N N . GLU B 1 231 ? -14.477 -16.969 -3.943 1 61.66 231 GLU B N 1
ATOM 3455 C CA . GLU B 1 231 ? -13.594 -18.062 -3.543 1 61.66 231 GLU B CA 1
ATOM 3456 C C . GLU B 1 231 ? -12.18 -17.547 -3.242 1 61.66 231 GLU B C 1
ATOM 3458 O O . GLU B 1 231 ? -11.711 -16.609 -3.879 1 61.66 231 GLU B O 1
#